Protein AF-0000000074152229 (afdb_homodimer)

Solvent-accessible surface area (backbone atoms only — not comparable to full-atom values): 33343 Å² total; per-residue (Å²): 125,74,42,75,30,74,78,67,39,40,26,24,39,38,60,54,40,31,37,40,83,86,41,88,74,40,34,95,70,66,41,43,77,22,54,66,57,39,18,51,53,49,41,52,41,48,74,44,60,43,55,29,38,29,40,34,29,77,48,17,46,35,88,79,51,52,73,70,53,50,36,49,54,43,32,36,33,46,53,40,26,42,74,72,66,42,69,87,56,47,30,30,31,36,44,80,50,81,47,58,70,60,40,35,50,54,38,44,46,31,46,76,26,63,30,65,30,29,32,41,38,58,63,18,89,56,24,93,73,62,43,71,69,53,52,52,51,50,52,50,55,34,34,74,66,33,85,37,34,27,23,45,29,46,44,36,91,79,16,72,57,39,82,78,56,47,69,54,50,56,60,48,51,68,40,57,33,31,16,32,32,36,38,49,66,62,56,54,36,55,49,22,47,49,39,29,30,85,88,47,60,63,82,42,28,29,34,25,34,36,41,57,37,40,42,59,31,42,37,68,29,51,30,38,38,25,41,11,57,61,38,64,67,38,35,44,47,50,42,50,33,49,65,45,41,72,43,63,60,48,51,71,68,48,50,52,46,34,27,45,44,44,21,44,43,25,51,45,39,49,50,39,72,74,45,39,51,42,31,43,41,24,46,23,13,74,76,71,67,50,65,41,47,47,46,57,53,71,88,50,67,78,30,50,83,68,46,68,66,47,57,59,71,44,45,82,42,46,50,63,49,50,53,51,27,43,72,74,72,48,129,128,73,42,74,29,75,79,68,40,39,26,24,40,39,60,54,40,31,37,40,81,86,40,88,74,40,34,95,71,66,42,43,76,24,54,68,58,38,18,50,52,48,40,51,41,48,73,44,60,41,55,29,39,28,43,33,29,78,47,16,46,36,88,79,51,54,73,72,52,51,35,48,55,43,33,36,34,45,50,40,27,42,74,72,67,41,68,86,57,48,29,32,31,36,44,80,50,80,46,58,69,61,40,35,52,54,37,44,46,32,45,76,26,63,31,64,30,28,33,41,38,59,62,18,91,58,24,95,72,61,45,70,70,52,52,52,52,50,52,50,55,34,36,75,66,32,86,37,34,27,24,44,28,46,42,34,92,80,16,70,57,38,82,79,56,49,70,54,50,56,61,48,51,71,40,59,34,31,16,30,32,36,40,48,67,62,55,55,35,55,48,22,47,48,39,28,31,86,87,46,62,63,82,41,28,30,36,24,34,34,40,57,37,39,43,60,32,43,39,66,28,51,30,38,36,26,41,10,55,61,38,64,64,38,36,46,47,50,42,52,34,49,63,46,42,72,43,63,61,46,52,73,68,48,50,52,46,34,27,44,44,44,23,44,43,26,52,46,39,51,49,40,72,73,45,39,50,42,30,42,41,24,47,22,13,74,75,70,68,50,65,42,47,47,46,60,53,70,90,52,66,78,32,48,83,67,46,70,66,46,57,58,72,43,46,81,43,44,50,63,48,49,54,52,27,43,72,73,71,48,127

Structure (mmCIF, N/CA/C/O backbone):
data_AF-0000000074152229-model_v1
#
loop_
_entity.id
_entity.type
_entity.pdbx_description
1 polymer 'Dihydrodipicolinate synthase'
#
loop_
_atom_site.group_PDB
_atom_site.id
_atom_site.type_symbol
_atom_site.label_atom_id
_atom_site.label_alt_id
_atom_site.label_comp_id
_atom_site.label_asym_id
_atom_site.label_entity_id
_atom_site.label_seq_id
_atom_site.pdbx_PDB_ins_code
_atom_site.Cartn_x
_atom_site.Cartn_y
_atom_site.Cartn_z
_atom_site.occupancy
_atom_site.B_iso_or_equiv
_atom_site.auth_seq_id
_atom_site.auth_comp_id
_atom_site.auth_asym_id
_atom_site.auth_atom_id
_atom_site.pdbx_PDB_model_num
ATOM 1 N N . MET A 1 1 ? -20.125 27.906 -10.281 1 50.69 1 MET A N 1
ATOM 2 C CA . MET A 1 1 ? -18.938 27.297 -10.867 1 50.69 1 MET A CA 1
ATOM 3 C C . MET A 1 1 ? -18.391 26.203 -9.953 1 50.69 1 MET A C 1
ATOM 5 O O . MET A 1 1 ? -18.469 26.312 -8.727 1 50.69 1 MET A O 1
ATOM 9 N N . PRO A 1 2 ? -18.078 25.031 -10.461 1 70.62 2 PRO A N 1
ATOM 10 C CA . PRO A 1 2 ? -17.562 24 -9.555 1 70.62 2 PRO A CA 1
ATOM 11 C C . PRO A 1 2 ? -16.344 24.469 -8.758 1 70.62 2 PRO A C 1
ATOM 13 O O . PRO A 1 2 ? -15.547 25.266 -9.25 1 70.62 2 PRO A O 1
ATOM 16 N N . SER A 1 3 ? -16.469 24.125 -7.484 1 88 3 SER A N 1
ATOM 17 C CA . SER A 1 3 ? -15.359 24.453 -6.605 1 88 3 SER A CA 1
ATOM 18 C C . SER A 1 3 ? -14.062 23.828 -7.105 1 88 3 SER A C 1
ATOM 20 O O . SER A 1 3 ? -14.086 22.766 -7.746 1 88 3 SER A O 1
ATOM 22 N N . ALA A 1 4 ? -13.055 24.484 -6.984 1 94.81 4 ALA A N 1
ATOM 23 C CA . ALA A 1 4 ? -11.758 24.016 -7.449 1 94.81 4 ALA A CA 1
ATOM 24 C C . ALA A 1 4 ? -11.125 23.062 -6.438 1 94.81 4 ALA A C 1
ATOM 26 O O . ALA A 1 4 ? -11.219 23.297 -5.227 1 94.81 4 ALA A O 1
ATOM 27 N N . ALA A 1 5 ? -10.562 22 -6.871 1 98.38 5 ALA A N 1
ATOM 28 C CA . ALA A 1 5 ? -9.742 21.125 -6.043 1 98.38 5 ALA A CA 1
ATOM 29 C C . ALA A 1 5 ? -8.438 21.812 -5.641 1 98.38 5 ALA A C 1
ATOM 31 O O . ALA A 1 5 ? -7.984 22.734 -6.316 1 98.38 5 ALA A O 1
ATOM 32 N N . PRO A 1 6 ? -7.883 21.469 -4.473 1 98.44 6 PRO A N 1
ATOM 33 C CA . PRO A 1 6 ? -6.543 21.984 -4.172 1 98.44 6 PRO A CA 1
ATOM 34 C C . PRO A 1 6 ? -5.512 21.609 -5.234 1 98.44 6 PRO A C 1
ATOM 36 O O . PRO A 1 6 ? -5.562 20.5 -5.781 1 98.44 6 PRO A O 1
ATOM 39 N N . PRO A 1 7 ? -4.617 22.5 -5.547 1 98.38 7 PRO A N 1
ATOM 40 C CA . PRO A 1 7 ? -3.578 22.156 -6.52 1 98.38 7 PRO A CA 1
ATOM 41 C C . PRO A 1 7 ? -2.727 20.969 -6.078 1 98.38 7 PRO A C 1
ATOM 43 O O . PRO A 1 7 ? -2.484 20.797 -4.883 1 98.38 7 PRO A O 1
ATOM 46 N N . PRO A 1 8 ? -2.287 20.188 -7.078 1 98.69 8 PRO A N 1
ATOM 47 C CA . PRO A 1 8 ? -1.421 19.047 -6.754 1 98.69 8 PRO A CA 1
ATOM 48 C C . PRO A 1 8 ? -0.098 19.469 -6.121 1 98.69 8 PRO A C 1
ATOM 50 O O . PRO A 1 8 ? 0.399 20.562 -6.402 1 98.69 8 PRO A O 1
ATOM 53 N N . GLY A 1 9 ? 0.458 18.688 -5.273 1 98.81 9 GLY A N 1
ATOM 54 C CA . GLY A 1 9 ? 1.718 18.969 -4.605 1 98.81 9 GLY A CA 1
ATOM 55 C C . GLY A 1 9 ? 1.81 18.344 -3.225 1 98.81 9 GLY A C 1
ATOM 56 O O . GLY A 1 9 ? 1.071 17.406 -2.91 1 98.81 9 GLY A O 1
ATOM 57 N N . ILE A 1 10 ? 2.789 18.781 -2.465 1 98.94 10 ILE A N 1
ATOM 58 C CA . ILE A 1 10 ? 2.996 18.297 -1.1 1 98.94 10 ILE A CA 1
ATOM 59 C C . ILE A 1 10 ? 2.367 19.281 -0.114 1 98.94 10 ILE A C 1
ATOM 61 O O . ILE A 1 10 ? 2.648 20.484 -0.158 1 98.94 10 ILE A O 1
ATOM 65 N N . TYR A 1 11 ? 1.493 18.797 0.689 1 98.94 11 TYR A N 1
ATOM 66 C CA . TYR A 1 11 ? 0.895 19.531 1.803 1 98.94 11 TYR A CA 1
ATOM 67 C C . TYR A 1 11 ? 1.389 18.984 3.139 1 98.94 11 TYR A C 1
ATOM 69 O O . TYR A 1 11 ? 1.744 17.812 3.244 1 98.94 11 TYR A O 1
ATOM 77 N N . VAL A 1 12 ? 1.417 19.844 4.102 1 98.94 12 VAL A N 1
ATOM 78 C CA . VAL A 1 12 ? 1.854 19.422 5.426 1 98.94 12 VAL A CA 1
ATOM 79 C C . VAL A 1 12 ? 0.704 19.562 6.422 1 98.94 12 VAL A C 1
ATOM 81 O O . VAL A 1 12 ? 0.111 20.625 6.547 1 98.94 12 VAL A O 1
ATOM 84 N N . PRO A 1 13 ? 0.276 18.438 7.039 1 98.75 13 PRO A N 1
ATOM 85 C CA . PRO A 1 13 ? -0.521 18.609 8.258 1 98.75 13 PRO A CA 1
ATOM 86 C C . PRO A 1 13 ? 0.287 19.203 9.406 1 98.75 13 PRO A C 1
ATOM 88 O O . PRO A 1 13 ? 1.129 18.516 9.992 1 98.75 13 PRO A O 1
ATOM 91 N N . VAL A 1 14 ? 0.018 20.375 9.734 1 98.5 14 VAL A N 1
ATOM 92 C CA . VAL A 1 14 ? 0.854 21.141 10.648 1 98.5 14 VAL A CA 1
ATOM 93 C C . VAL A 1 14 ? 0.444 20.859 12.086 1 98.5 14 VAL A C 1
ATOM 95 O O . VAL A 1 14 ? -0.746 20.859 12.414 1 98.5 14 VAL A O 1
ATOM 98 N N . PRO A 1 15 ? 1.435 20.594 12.953 1 98.25 15 PRO A N 1
ATOM 99 C CA . PRO A 1 15 ? 1.07 20.484 14.367 1 98.25 15 PRO A CA 1
ATOM 100 C C . PRO A 1 15 ? 0.577 21.797 14.953 1 98.25 15 PRO A C 1
ATOM 102 O O . PRO A 1 15 ? 0.896 22.875 14.43 1 98.25 15 PRO A O 1
ATOM 105 N N . THR A 1 16 ? -0.239 21.672 15.93 1 98.5 16 THR A N 1
ATOM 106 C CA . THR A 1 16 ? -0.525 22.844 16.75 1 98.5 16 THR A CA 1
ATOM 107 C C . THR A 1 16 ? 0.558 23.047 17.812 1 98.5 16 THR A C 1
ATOM 109 O O . THR A 1 16 ? 0.879 22.109 18.547 1 98.5 16 THR A O 1
ATOM 112 N N . PHE A 1 17 ? 1.109 24.25 17.812 1 98.44 17 PHE A N 1
ATOM 113 C CA . PHE A 1 17 ? 2.143 24.547 18.797 1 98.44 17 PHE A CA 1
ATOM 114 C C . PHE A 1 17 ? 1.536 25.203 20.031 1 98.44 17 PHE A C 1
ATOM 116 O O . PHE A 1 17 ? 0.663 26.062 19.938 1 98.44 17 PHE A O 1
ATOM 123 N N . PHE A 1 18 ? 1.976 24.75 21.156 1 98.31 18 PHE A N 1
ATOM 124 C CA . PHE A 1 18 ? 1.509 25.266 22.438 1 98.31 18 PHE A CA 1
ATOM 125 C C . PHE A 1 18 ? 2.639 25.969 23.172 1 98.31 18 PHE A C 1
ATOM 127 O O . PHE A 1 18 ? 3.811 25.812 22.828 1 98.31 18 PHE A O 1
ATOM 134 N N . ALA A 1 19 ? 2.213 26.703 24.141 1 97.56 19 ALA A N 1
ATOM 135 C CA . ALA A 1 19 ? 3.176 27.453 24.938 1 97.56 19 ALA A CA 1
ATOM 136 C C . ALA A 1 19 ? 4.285 26.547 25.469 1 97.56 19 ALA A C 1
ATOM 138 O O . ALA A 1 19 ? 4.02 25.438 25.922 1 97.56 19 ALA A O 1
ATOM 139 N N . ARG A 1 20 ? 5.473 27.094 25.344 1 96.69 20 ARG A N 1
ATOM 140 C CA . ARG A 1 20 ? 6.625 26.359 25.859 1 96.69 20 ARG A CA 1
ATOM 141 C C . ARG A 1 20 ? 6.59 26.281 27.391 1 96.69 20 ARG A C 1
ATOM 143 O O . ARG A 1 20 ? 5.996 27.141 28.047 1 96.69 20 ARG A O 1
ATOM 150 N N . LYS A 1 21 ? 7.203 25.344 27.844 1 95.12 21 LYS A N 1
ATOM 151 C CA . LYS A 1 21 ? 7.258 25.156 29.281 1 95.12 21 LYS A CA 1
ATOM 152 C C . LYS A 1 21 ? 7.91 26.344 29.969 1 95.12 21 LYS A C 1
ATOM 154 O O . LYS A 1 21 ? 7.57 26.688 31.109 1 95.12 21 LYS A O 1
ATOM 159 N N . SER A 1 22 ? 8.773 26.938 29.312 1 94.44 22 SER A N 1
ATOM 160 C CA . SER A 1 22 ? 9.508 28.062 29.859 1 94.44 22 SER A CA 1
ATOM 161 C C . SER A 1 22 ? 8.672 29.344 29.828 1 94.44 22 SER A C 1
ATOM 163 O O . SER A 1 22 ? 9.031 30.344 30.438 1 94.44 22 SER A O 1
ATOM 165 N N . ALA A 1 23 ? 7.602 29.328 29.094 1 95.19 23 ALA A N 1
ATOM 166 C CA . ALA A 1 23 ? 6.762 30.516 28.953 1 95.19 23 ALA A CA 1
ATOM 167 C C . ALA A 1 23 ? 6.02 30.812 30.25 1 95.19 23 ALA A C 1
ATOM 169 O O . ALA A 1 23 ? 5.578 29.891 30.953 1 95.19 23 ALA A O 1
ATOM 170 N N . ALA A 1 24 ? 5.785 32.031 30.531 1 95.56 24 ALA A N 1
ATOM 171 C CA . ALA A 1 24 ? 5.062 32.469 31.734 1 95.56 24 ALA A CA 1
ATOM 172 C C . ALA A 1 24 ? 3.619 31.969 31.703 1 95.56 24 ALA A C 1
ATOM 174 O O . ALA A 1 24 ? 3.041 31.656 32.75 1 95.56 24 ALA A O 1
ATOM 175 N N . SER A 1 25 ? 3.102 31.859 30.578 1 93.94 25 SER A N 1
ATOM 176 C CA . SER A 1 25 ? 1.698 31.5 30.422 1 93.94 25 SER A CA 1
ATOM 177 C C . SER A 1 25 ? 1.518 29.984 30.391 1 93.94 25 SER A C 1
ATOM 179 O O . SER A 1 25 ? 0.396 29.484 30.266 1 93.94 25 SER A O 1
ATOM 181 N N . TYR A 1 26 ? 2.598 29.266 30.578 1 95.31 26 TYR A N 1
ATOM 182 C CA . TYR A 1 26 ? 2.527 27.812 30.453 1 95.31 26 TYR A CA 1
ATOM 183 C C . TYR A 1 26 ? 1.586 27.219 31.484 1 95.31 26 TYR A C 1
ATOM 185 O O . TYR A 1 26 ? 1.631 27.594 32.656 1 95.31 26 TYR A O 1
ATOM 193 N N . ASP A 1 27 ? 0.721 26.328 31.094 1 94.25 27 ASP A N 1
ATOM 194 C CA . ASP A 1 27 ? -0.191 25.516 31.891 1 94.25 27 ASP A CA 1
ATOM 195 C C . ASP A 1 27 ? -0.048 24.031 31.547 1 94.25 27 ASP A C 1
ATOM 197 O O . ASP A 1 27 ? -0.385 23.609 30.438 1 94.25 27 ASP A O 1
ATOM 201 N N . PRO A 1 28 ? 0.357 23.25 32.531 1 90.44 28 PRO A N 1
ATOM 202 C CA . PRO A 1 28 ? 0.623 21.844 32.219 1 90.44 28 PRO A CA 1
ATOM 203 C C . PRO A 1 28 ? -0.643 21.078 31.844 1 90.44 28 PRO A C 1
ATOM 205 O O . PRO A 1 28 ? -0.562 19.984 31.266 1 90.44 28 PRO A O 1
ATOM 208 N N . ILE A 1 29 ? -1.789 21.547 32.219 1 90.62 29 ILE A N 1
ATOM 209 C CA . ILE A 1 29 ? -3.055 20.891 31.922 1 90.62 29 ILE A CA 1
ATOM 210 C C . ILE A 1 29 ? -3.533 21.281 30.516 1 90.62 29 ILE A C 1
ATOM 212 O O . ILE A 1 29 ? -3.842 20.422 29.703 1 90.62 29 ILE A O 1
ATOM 216 N N . THR A 1 30 ? -3.576 22.562 30.25 1 94.56 30 THR A N 1
ATOM 217 C CA . THR A 1 30 ? -3.992 23.094 28.953 1 94.56 30 THR A CA 1
ATOM 218 C C . THR A 1 30 ? -3.113 24.266 28.531 1 94.56 30 THR A C 1
ATOM 220 O O . THR A 1 30 ? -3.506 25.422 28.688 1 94.56 30 THR A O 1
ATOM 223 N N . PRO A 1 31 ? -1.911 23.922 28.047 1 96.69 31 PRO A N 1
ATOM 224 C CA . PRO A 1 31 ? -1.063 25.031 27.594 1 96.69 31 PRO A CA 1
ATOM 225 C C . PRO A 1 31 ? -1.71 25.844 26.484 1 96.69 31 PRO A C 1
ATOM 227 O O . PRO A 1 31 ? -2.35 25.297 25.594 1 96.69 31 PRO A O 1
ATOM 230 N N . PRO A 1 32 ? -1.62 27.219 26.641 1 97.44 32 PRO A N 1
ATOM 231 C CA . PRO A 1 32 ? -2.215 28.031 25.578 1 97.44 32 PRO A CA 1
ATOM 232 C C . PRO A 1 32 ? -1.498 27.875 24.25 1 97.44 32 PRO A C 1
ATOM 234 O O . PRO A 1 32 ? -0.414 27.297 24.188 1 97.44 32 PRO A O 1
ATOM 237 N N . LEU A 1 33 ? -2.117 28.406 23.188 1 98.12 33 LEU A N 1
ATOM 238 C CA . LEU A 1 33 ? -1.554 28.359 21.844 1 98.12 33 LEU A CA 1
ATOM 239 C C . LEU A 1 33 ? -0.265 29.172 21.766 1 98.12 33 LEU A C 1
ATOM 241 O O . LEU A 1 33 ? -0.161 30.234 22.375 1 98.12 33 LEU A O 1
ATOM 245 N N . ASP A 1 34 ? 0.678 28.656 21.094 1 98.31 34 ASP A N 1
ATOM 246 C CA . ASP A 1 34 ? 1.857 29.406 20.688 1 98.31 34 ASP A CA 1
ATOM 247 C C . ASP A 1 34 ? 1.739 29.859 19.234 1 98.31 34 ASP A C 1
ATOM 249 O O . ASP A 1 34 ? 2.344 29.266 18.344 1 98.31 34 ASP A O 1
ATOM 253 N N . LEU A 1 35 ? 1.053 30.969 19.016 1 98.38 35 LEU A N 1
ATOM 254 C CA . LEU A 1 35 ? 0.706 31.438 17.672 1 98.38 35 LEU A CA 1
ATOM 255 C C . LEU A 1 35 ? 1.939 31.953 16.938 1 98.38 35 LEU A C 1
ATOM 257 O O . LEU A 1 35 ? 2.004 31.906 15.711 1 98.38 35 LEU A O 1
ATOM 261 N N . GLU A 1 36 ? 2.871 32.406 17.688 1 98 36 GLU A N 1
ATOM 262 C CA . GLU A 1 36 ? 4.113 32.875 17.062 1 98 36 GLU A CA 1
ATOM 263 C C . GLU A 1 36 ? 4.859 31.719 16.406 1 98 36 GLU A C 1
ATOM 265 O O . GLU A 1 36 ? 5.273 31.828 15.25 1 98 36 GLU A O 1
ATOM 270 N N . THR A 1 37 ? 5.02 30.625 17.125 1 98.38 37 THR A N 1
ATOM 271 C CA . THR A 1 37 ? 5.676 29.438 16.562 1 98.38 37 THR A CA 1
ATOM 272 C C . THR A 1 37 ? 4.852 28.859 15.414 1 98.38 37 THR A C 1
ATOM 274 O O . THR A 1 37 ? 5.406 28.406 14.414 1 98.38 37 THR A O 1
ATOM 277 N N . GLN A 1 38 ? 3.559 28.859 15.602 1 98.5 38 GLN A N 1
ATOM 278 C CA . GLN A 1 38 ? 2.662 28.406 14.539 1 98.5 38 GLN A CA 1
ATOM 279 C C . GLN A 1 38 ? 2.928 29.156 13.234 1 98.5 38 GLN A C 1
ATOM 281 O O . GLN A 1 38 ? 3.053 28.547 12.18 1 98.5 38 GLN A O 1
ATOM 286 N N . ALA A 1 39 ? 2.977 30.469 13.367 1 98.38 39 ALA A N 1
ATOM 287 C CA . ALA A 1 39 ? 3.209 31.359 12.227 1 98.38 39 ALA A CA 1
ATOM 288 C C . ALA A 1 39 ? 4.578 31.109 11.609 1 98.38 39 ALA A C 1
ATOM 290 O O . ALA A 1 39 ? 4.703 30.984 10.383 1 98.38 39 ALA A O 1
ATOM 291 N N . ALA A 1 40 ? 5.562 30.984 12.414 1 98.69 40 ALA A N 1
ATOM 292 C CA . ALA A 1 40 ? 6.934 30.828 11.938 1 98.69 40 ALA A CA 1
ATOM 293 C C . ALA A 1 40 ? 7.105 29.516 11.188 1 98.69 40 ALA A C 1
ATOM 295 O O . ALA A 1 40 ? 7.758 29.469 10.141 1 98.69 40 ALA A O 1
ATOM 296 N N . HIS A 1 41 ? 6.586 28.438 11.727 1 98.81 41 HIS A N 1
ATOM 297 C CA . HIS A 1 41 ? 6.68 27.141 11.07 1 98.81 41 HIS A CA 1
ATOM 298 C C . HIS A 1 41 ? 5.938 27.141 9.734 1 98.81 41 HIS A C 1
ATOM 300 O O . HIS A 1 41 ? 6.395 26.547 8.766 1 98.81 41 HIS A O 1
ATOM 306 N N . SER A 1 42 ? 4.777 27.766 9.688 1 98.81 42 SER A N 1
ATOM 307 C CA . SER A 1 42 ? 4.02 27.875 8.445 1 98.81 42 SER A CA 1
ATOM 308 C C . SER A 1 42 ? 4.836 28.547 7.352 1 98.81 42 SER A C 1
ATOM 310 O O . SER A 1 42 ? 4.883 28.078 6.215 1 98.81 42 SER A O 1
ATOM 312 N N . VAL A 1 43 ? 5.48 29.641 7.672 1 98.81 43 VAL A N 1
ATOM 313 C CA . VAL A 1 43 ? 6.281 30.391 6.715 1 98.81 43 VAL A CA 1
ATOM 314 C C . VAL A 1 43 ? 7.5 29.578 6.301 1 98.81 43 VAL A C 1
ATOM 316 O O . VAL A 1 43 ? 7.867 29.547 5.125 1 98.81 43 VAL A O 1
ATOM 319 N N . TYR A 1 44 ? 8.102 28.922 7.297 1 98.62 44 TYR A N 1
ATOM 320 C CA . TYR A 1 44 ? 9.227 28.031 7.027 1 98.62 44 TYR A CA 1
ATOM 321 C C . TYR A 1 44 ? 8.875 27 5.961 1 98.62 44 TYR A C 1
ATOM 323 O O . TYR A 1 44 ? 9.633 26.797 5.008 1 98.62 44 TYR A O 1
ATOM 331 N N . LEU A 1 45 ? 7.707 26.375 6.078 1 98.81 45 LEU A N 1
ATOM 332 C CA . LEU A 1 45 ? 7.258 25.344 5.152 1 98.81 45 LEU A CA 1
ATOM 333 C C . LEU A 1 45 ? 6.996 25.922 3.77 1 98.81 45 LEU A C 1
ATOM 335 O O . LEU A 1 45 ? 7.371 25.328 2.758 1 98.81 45 LEU A O 1
ATOM 339 N N . ALA A 1 46 ? 6.363 27.078 3.744 1 98.81 46 ALA A N 1
ATOM 340 C CA . ALA A 1 46 ? 6.113 27.734 2.465 1 98.81 46 ALA A CA 1
ATOM 341 C C . ALA A 1 46 ? 7.422 28.047 1.744 1 98.81 46 ALA A C 1
ATOM 343 O O . ALA A 1 46 ? 7.551 27.797 0.542 1 98.81 46 ALA A O 1
ATOM 344 N N . GLN A 1 47 ? 8.359 28.5 2.467 1 98.44 47 GLN A N 1
ATOM 345 C CA . GLN A 1 47 ? 9.656 28.859 1.9 1 98.44 47 GLN A CA 1
ATOM 346 C C . GLN A 1 47 ? 10.406 27.641 1.409 1 98.44 47 GLN A C 1
ATOM 348 O O . GLN A 1 47 ? 11.234 27.719 0.501 1 98.44 47 GLN A O 1
ATOM 353 N N . ALA A 1 48 ? 10.094 26.516 1.955 1 98.44 48 ALA A N 1
ATOM 354 C CA . ALA A 1 48 ? 10.781 25.266 1.606 1 98.44 48 ALA A CA 1
ATOM 355 C C . ALA A 1 48 ? 10.125 24.594 0.399 1 98.44 48 ALA A C 1
ATOM 357 O O . ALA A 1 48 ? 10.562 23.531 -0.042 1 98.44 48 ALA A O 1
ATOM 358 N N . GLY A 1 49 ? 9.039 25.156 -0.144 1 98.38 49 GLY A N 1
ATOM 359 C CA . GLY A 1 49 ? 8.453 24.656 -1.379 1 98.38 49 GLY A CA 1
ATOM 360 C C . GLY A 1 49 ? 7.184 23.859 -1.158 1 98.38 49 GLY A C 1
ATOM 361 O O . GLY A 1 49 ? 6.574 23.375 -2.113 1 98.38 49 GLY A O 1
ATOM 362 N N . ILE A 1 50 ? 6.727 23.719 0.106 1 98.81 50 ILE A N 1
ATOM 363 C CA . ILE A 1 50 ? 5.457 23.062 0.404 1 98.81 50 ILE A CA 1
ATOM 364 C C . ILE A 1 50 ? 4.316 23.797 -0.297 1 98.81 50 ILE A C 1
ATOM 366 O O . ILE A 1 50 ? 4.273 25.031 -0.294 1 98.81 50 ILE A O 1
ATOM 370 N N . LYS A 1 51 ? 3.418 23.031 -0.93 1 98.88 51 LYS A N 1
ATOM 371 C CA . LYS A 1 51 ? 2.361 23.609 -1.763 1 98.88 51 LYS A CA 1
ATOM 372 C C . LYS A 1 51 ? 1.271 24.25 -0.908 1 98.88 51 LYS A C 1
ATOM 374 O O . LYS A 1 51 ? 0.689 25.266 -1.293 1 98.88 51 LYS A O 1
ATOM 379 N N . GLY A 1 52 ? 1.009 23.641 0.219 1 98.88 52 GLY A N 1
ATOM 380 C CA . GLY A 1 52 ? -0.035 24.141 1.108 1 98.88 52 GLY A CA 1
ATOM 381 C C . GLY A 1 52 ? 0.014 23.5 2.486 1 98.88 52 GLY A C 1
ATOM 382 O O . GLY A 1 52 ? 0.854 22.641 2.752 1 98.88 52 GLY A O 1
ATOM 383 N N . LEU A 1 53 ? -0.844 23.969 3.35 1 98.94 53 LEU A N 1
ATOM 384 C CA . LEU A 1 53 ? -0.908 23.484 4.723 1 98.94 53 LEU A CA 1
ATOM 385 C C . LEU A 1 53 ? -2.279 22.891 5.027 1 98.94 53 LEU A C 1
ATOM 387 O O . LEU A 1 53 ? -3.297 23.391 4.539 1 98.94 53 LEU A O 1
ATOM 391 N N . VAL A 1 54 ? -2.271 21.812 5.738 1 98.88 54 VAL A N 1
ATOM 392 C CA . VAL A 1 54 ? -3.467 21.312 6.41 1 98.88 54 VAL A CA 1
ATOM 393 C C . VAL A 1 54 ? -3.398 21.625 7.898 1 98.88 54 VAL A C 1
ATOM 395 O O . VAL A 1 54 ? -2.613 21.031 8.633 1 98.88 54 VAL A O 1
ATOM 398 N N . ILE A 1 55 ? -4.211 22.531 8.289 1 98.75 55 ILE A N 1
ATOM 399 C CA . ILE A 1 55 ? -4.242 22.984 9.672 1 98.75 55 ILE A CA 1
ATOM 400 C C . ILE A 1 55 ? -5.473 22.406 10.375 1 98.75 55 ILE A C 1
ATOM 402 O O . ILE A 1 55 ? -6.57 22.422 9.82 1 98.75 55 ILE A O 1
ATOM 406 N N . LEU A 1 56 ? -5.246 21.906 11.594 1 98.06 56 LEU A N 1
ATOM 407 C CA . LEU A 1 56 ? -6.309 21.328 12.406 1 98.06 56 LEU A CA 1
ATOM 408 C C . LEU A 1 56 ? -6.684 19.938 11.906 1 98.06 56 LEU A C 1
ATOM 410 O O . LEU A 1 56 ? -7.863 19.578 11.883 1 98.06 56 LEU A O 1
ATOM 414 N N . GLY A 1 57 ? -5.688 19.219 11.375 1 95.75 57 GLY A N 1
ATOM 415 C CA . GLY A 1 57 ? -5.816 17.781 11.188 1 95.75 57 GLY A CA 1
ATOM 416 C C . GLY A 1 57 ? -5.488 16.984 12.438 1 95.75 57 GLY A C 1
ATOM 417 O O . GLY A 1 57 ? -5.383 17.547 13.531 1 95.75 57 GLY A O 1
ATOM 418 N N . SER A 1 58 ? -5.312 15.656 12.266 1 94.38 58 SER A N 1
ATOM 419 C CA . SER A 1 58 ? -4.918 14.805 13.383 1 94.38 58 SER A CA 1
ATOM 420 C C . SER A 1 58 ? -3.57 15.227 13.953 1 94.38 58 SER A C 1
ATOM 422 O O . SER A 1 58 ? -3.402 15.312 15.172 1 94.38 58 SER A O 1
ATOM 424 N N . THR A 1 59 ? -2.605 15.516 13.133 1 96 59 THR A N 1
ATOM 425 C CA . THR A 1 59 ? -1.288 15.977 13.555 1 96 59 THR A CA 1
ATOM 426 C C . THR A 1 59 ? -1.4 17.297 14.328 1 96 59 THR A C 1
ATOM 428 O O . THR A 1 59 ? -0.567 17.578 15.188 1 96 59 THR A O 1
ATOM 431 N N . GLY A 1 60 ? -2.4 18.078 14.008 1 97.31 60 GLY A N 1
ATOM 432 C CA . GLY A 1 60 ? -2.633 19.359 14.656 1 97.31 60 GLY A CA 1
ATOM 433 C C . GLY A 1 60 ? -3.398 19.25 15.961 1 97.31 60 GLY A C 1
ATOM 434 O O . GLY A 1 60 ? -3.75 20.25 16.578 1 97.31 60 GLY A O 1
ATOM 435 N N . GLU A 1 61 ? -3.738 18.031 16.359 1 96.62 61 GLU A N 1
ATOM 436 C CA . GLU A 1 61 ? -4.477 17.797 17.609 1 96.62 61 GLU A CA 1
ATOM 437 C C . GLU A 1 61 ? -5.805 18.547 17.609 1 96.62 61 GLU A C 1
ATOM 439 O O . GLU A 1 61 ? -6.203 19.109 18.625 1 96.62 61 GLU A O 1
ATOM 444 N N . ALA A 1 62 ? -6.473 18.562 16.516 1 94.12 62 ALA A N 1
ATOM 445 C CA . ALA A 1 62 ? -7.711 19.328 16.328 1 94.12 62 ALA A CA 1
ATOM 446 C C . ALA A 1 62 ? -8.727 18.984 17.406 1 94.12 62 ALA A C 1
ATOM 448 O O . ALA A 1 62 ? -9.461 19.859 17.875 1 94.12 62 ALA A O 1
ATOM 449 N N . VAL A 1 63 ? -8.773 17.812 17.875 1 93.44 63 VAL A N 1
ATOM 450 C CA . VAL A 1 63 ? -9.781 17.312 18.797 1 93.44 63 VAL A CA 1
ATOM 451 C C . VAL A 1 63 ? -9.578 17.938 20.172 1 93.44 63 VAL A C 1
ATOM 453 O O . VAL A 1 63 ? -10.484 17.906 21.016 1 93.44 63 VAL A O 1
ATOM 456 N N . HIS A 1 64 ? -8.414 18.531 20.375 1 94.75 64 HIS A N 1
ATOM 457 C CA . HIS A 1 64 ? -8.109 19.125 21.688 1 94.75 64 HIS A CA 1
ATOM 458 C C . HIS A 1 64 ? -8.359 20.625 21.688 1 94.75 64 HIS A C 1
ATOM 460 O O . HIS A 1 64 ? -8.141 21.297 22.703 1 94.75 64 HIS A O 1
ATOM 466 N N . LEU A 1 65 ? -8.836 21.172 20.547 1 96.56 65 LEU A N 1
ATOM 467 C CA . LEU A 1 65 ? -8.969 22.609 20.422 1 96.56 65 LEU A CA 1
ATOM 468 C C . LEU A 1 65 ? -10.438 23.031 20.438 1 96.56 65 LEU A C 1
ATOM 470 O O . LEU A 1 65 ? -11.289 22.344 19.859 1 96.56 65 LEU A O 1
ATOM 474 N N . ARG A 1 66 ? -10.711 24.156 21.125 1 94.31 66 ARG A N 1
ATOM 475 C CA . ARG A 1 66 ? -12.031 24.781 21.078 1 94.31 66 ARG A CA 1
ATOM 476 C C . ARG A 1 66 ? -12.211 25.578 19.797 1 94.31 66 ARG A C 1
ATOM 478 O O . ARG A 1 66 ? -11.227 25.953 19.141 1 94.31 66 ARG A O 1
ATOM 485 N N . LEU A 1 67 ? -13.469 25.781 19.422 1 95.25 67 LEU A N 1
ATOM 486 C CA . LEU A 1 67 ? -13.781 26.469 18.172 1 95.25 67 LEU A CA 1
ATOM 487 C C . LEU A 1 67 ? -13.016 27.781 18.078 1 95.25 67 LEU A C 1
ATOM 489 O O . LEU A 1 67 ? -12.438 28.094 17.031 1 95.25 67 LEU A O 1
ATOM 493 N N . ALA A 1 68 ? -12.977 28.547 19.094 1 96.06 68 ALA A N 1
ATOM 494 C CA . ALA A 1 68 ? -12.281 29.828 19.094 1 96.06 68 ALA A CA 1
ATOM 495 C C . ALA A 1 68 ? -10.789 29.641 18.828 1 96.06 68 ALA A C 1
ATOM 497 O O . ALA A 1 68 ? -10.18 30.438 18.109 1 96.06 68 ALA A O 1
ATOM 498 N N . GLU A 1 69 ? -10.172 28.672 19.406 1 97.81 69 GLU A N 1
ATOM 499 C CA . GLU A 1 69 ? -8.75 28.375 19.219 1 97.81 69 GLU A CA 1
ATOM 500 C C . GLU A 1 69 ? -8.461 27.969 17.781 1 97.81 69 GLU A C 1
ATOM 502 O O . GLU A 1 69 ? -7.418 28.328 17.219 1 97.81 69 GLU A O 1
ATOM 507 N N . ARG A 1 70 ? -9.398 27.203 17.219 1 98.06 70 ARG A N 1
ATOM 508 C CA . ARG A 1 70 ? -9.25 26.781 15.828 1 98.06 70 ARG A CA 1
ATOM 509 C C . ARG A 1 70 ? -9.109 28 14.914 1 98.06 70 ARG A C 1
ATOM 511 O O . ARG A 1 70 ? -8.227 28.031 14.055 1 98.06 70 ARG A O 1
ATOM 518 N N . GLY A 1 71 ? -10 28.969 15.133 1 98.12 71 GLY A N 1
ATOM 519 C CA . GLY A 1 71 ? -9.93 30.188 14.359 1 98.12 71 GLY A CA 1
ATOM 520 C C . GLY A 1 71 ? -8.625 30.938 14.547 1 98.12 71 GLY A C 1
ATOM 521 O O . GLY A 1 71 ? -8.07 31.484 13.594 1 98.12 71 GLY A O 1
ATOM 522 N N . GLN A 1 72 ? -8.109 30.953 15.742 1 98.38 72 GLN A N 1
ATOM 523 C CA . GLN A 1 72 ? -6.867 31.656 16.062 1 98.38 72 GLN A CA 1
ATOM 524 C C . GLN A 1 72 ? -5.684 31.031 15.328 1 98.38 72 GLN A C 1
ATOM 526 O O . GLN A 1 72 ? -4.84 31.734 14.773 1 98.38 72 GLN A O 1
ATOM 531 N N . VAL A 1 73 ? -5.609 29.719 15.32 1 98.62 73 VAL A N 1
ATOM 532 C CA . VAL A 1 73 ? -4.508 29.016 14.68 1 98.62 73 VAL A CA 1
ATOM 533 C C . VAL A 1 73 ? -4.516 29.297 13.18 1 98.62 73 VAL A C 1
ATOM 535 O O . VAL A 1 73 ? -3.475 29.609 12.594 1 98.62 73 VAL A O 1
ATOM 538 N N . LEU A 1 74 ? -5.695 29.234 12.578 1 98.62 74 LEU A N 1
ATOM 539 C CA . LEU A 1 74 ? -5.844 29.469 11.141 1 98.62 74 LEU A CA 1
ATOM 540 C C . LEU A 1 74 ? -5.488 30.922 10.789 1 98.62 74 LEU A C 1
ATOM 542 O O . LEU A 1 74 ? -4.727 31.156 9.844 1 98.62 74 LEU A O 1
ATOM 546 N N . SER A 1 75 ? -5.988 31.812 11.57 1 98.38 75 SER A N 1
ATOM 547 C CA . SER A 1 75 ? -5.785 33.219 11.289 1 98.38 75 SER A CA 1
ATOM 548 C C . SER A 1 75 ? -4.316 33.625 11.445 1 98.38 75 SER A C 1
ATOM 550 O O . SER A 1 75 ? -3.799 34.438 10.68 1 98.38 75 SER A O 1
ATOM 552 N N . ALA A 1 76 ? -3.689 33.062 12.453 1 98.31 76 ALA A N 1
ATOM 553 C CA . ALA A 1 76 ? -2.271 33.344 12.672 1 98.31 76 ALA A CA 1
ATOM 554 C C . ALA A 1 76 ? -1.432 32.875 11.492 1 98.31 76 ALA A C 1
ATOM 556 O O . ALA A 1 76 ? -0.529 33.562 11.039 1 98.31 76 ALA A O 1
ATOM 557 N N . ALA A 1 77 ? -1.69 31.672 11.031 1 98.5 77 ALA A N 1
ATOM 558 C CA . ALA A 1 77 ? -0.972 31.141 9.875 1 98.5 77 ALA A CA 1
ATOM 559 C C . ALA A 1 77 ? -1.225 32 8.633 1 98.5 77 ALA A C 1
ATOM 561 O O . ALA A 1 77 ? -0.286 32.344 7.922 1 98.5 77 ALA A O 1
ATOM 562 N N . ARG A 1 78 ? -2.508 32.344 8.375 1 98.5 78 ARG A N 1
ATOM 563 C CA . ARG A 1 78 ? -2.893 33.156 7.223 1 98.5 78 ARG A CA 1
ATOM 564 C C . ARG A 1 78 ? -2.18 34.5 7.23 1 98.5 78 ARG A C 1
ATOM 566 O O . ARG A 1 78 ? -1.572 34.875 6.234 1 98.5 78 ARG A O 1
ATOM 573 N N . ALA A 1 79 ? -2.227 35.125 8.328 1 98.31 79 ALA A N 1
ATOM 574 C CA . ALA A 1 79 ? -1.628 36.438 8.453 1 98.31 79 ALA A CA 1
ATOM 575 C C . ALA A 1 79 ? -0.121 36.406 8.219 1 98.31 79 ALA A C 1
ATOM 577 O O . ALA A 1 79 ? 0.436 37.25 7.52 1 98.31 79 ALA A O 1
ATOM 578 N N . ALA A 1 80 ? 0.541 35.438 8.805 1 98.62 80 ALA A N 1
ATOM 579 C CA . ALA A 1 80 ? 1.989 35.281 8.68 1 98.62 80 ALA A CA 1
ATOM 580 C C . ALA A 1 80 ? 2.395 35 7.238 1 98.62 80 ALA A C 1
ATOM 582 O O . ALA A 1 80 ? 3.389 35.531 6.746 1 98.62 80 ALA A O 1
ATOM 583 N N . LEU A 1 81 ? 1.644 34.125 6.594 1 98.75 81 LEU A N 1
ATOM 584 C CA . LEU A 1 81 ? 1.918 33.781 5.203 1 98.75 81 LEU A CA 1
ATOM 585 C C . LEU A 1 81 ? 1.727 35 4.289 1 98.75 81 LEU A C 1
ATOM 587 O O . LEU A 1 81 ? 2.564 35.25 3.428 1 98.75 81 LEU A O 1
ATOM 591 N N . ASP A 1 82 ? 0.625 35.719 4.508 1 98.25 82 ASP A N 1
ATOM 592 C CA . ASP A 1 82 ? 0.386 36.938 3.723 1 98.25 82 ASP A CA 1
ATOM 593 C C . ASP A 1 82 ? 1.517 37.938 3.91 1 98.25 82 ASP A C 1
ATOM 595 O O . ASP A 1 82 ? 2.02 38.5 2.936 1 98.25 82 ASP A O 1
ATOM 599 N N . LYS A 1 83 ? 1.86 38.156 5.133 1 98.31 83 LYS A N 1
ATOM 600 C CA . LYS A 1 83 ? 2.928 39.094 5.453 1 98.31 83 LYS A CA 1
ATOM 601 C C . LYS A 1 83 ? 4.246 38.656 4.805 1 98.31 83 LYS A C 1
ATOM 603 O O . LYS A 1 83 ? 5.039 39.5 4.395 1 98.31 83 LYS A O 1
ATOM 608 N N . ALA A 1 84 ? 4.492 37.375 4.723 1 98.38 84 ALA A N 1
ATOM 609 C CA . ALA A 1 84 ? 5.734 36.844 4.176 1 98.38 84 ALA A CA 1
ATOM 610 C C . ALA A 1 84 ? 5.684 36.812 2.652 1 98.38 84 ALA A C 1
ATOM 612 O O . ALA A 1 84 ? 6.617 36.312 2.01 1 98.38 84 ALA A O 1
ATOM 613 N N . GLY A 1 85 ? 4.598 37.188 2.014 1 98.12 85 GLY A N 1
ATOM 614 C CA . GLY A 1 85 ? 4.504 37.312 0.567 1 98.12 85 GLY A CA 1
ATOM 615 C C . GLY A 1 85 ? 3.846 36.094 -0.074 1 98.12 85 GLY A C 1
ATOM 616 O O . GLY A 1 85 ? 3.863 35.938 -1.298 1 98.12 85 GLY A O 1
ATOM 617 N N . PHE A 1 86 ? 3.344 35.188 0.688 1 98 86 PHE A N 1
ATOM 618 C CA . PHE A 1 86 ? 2.631 34.031 0.171 1 98 86 PHE A CA 1
ATOM 619 C C . PHE A 1 86 ? 1.129 34.312 0.14 1 98 86 PHE A C 1
ATOM 621 O O . PHE A 1 86 ? 0.361 33.625 0.816 1 98 86 PHE A O 1
ATOM 628 N N . SER A 1 87 ? 0.771 35.219 -0.78 1 93.56 87 SER A N 1
ATOM 629 C CA . SER A 1 87 ? -0.638 35.562 -0.92 1 93.56 87 SER A CA 1
ATOM 630 C C . SER A 1 87 ? -1.44 34.406 -1.506 1 93.56 87 SER A C 1
ATOM 632 O O . SER A 1 87 ? -0.984 33.75 -2.432 1 93.56 87 SER A O 1
ATOM 634 N N . ASP A 1 88 ? -2.561 34.062 -1.012 1 93.38 88 ASP A N 1
ATOM 635 C CA . ASP A 1 88 ? -3.479 33 -1.472 1 93.38 88 ASP A CA 1
ATOM 636 C C . ASP A 1 88 ? -2.867 31.625 -1.297 1 93.38 88 ASP A C 1
ATOM 638 O O . ASP A 1 88 ? -3.166 30.703 -2.064 1 93.38 88 ASP A O 1
ATOM 642 N N . TYR A 1 89 ? -1.868 31.562 -0.389 1 98.19 89 TYR A N 1
ATOM 643 C CA . TYR A 1 89 ? -1.256 30.266 -0.078 1 98.19 89 TYR A CA 1
ATOM 644 C C . TYR A 1 89 ? -2.309 29.25 0.35 1 98.19 89 TYR A C 1
ATOM 646 O O . TYR A 1 89 ? -3.162 29.547 1.188 1 98.19 89 TYR A O 1
ATOM 654 N N . PRO A 1 90 ? -2.342 28.078 -0.234 1 98.75 90 PRO A N 1
ATOM 655 C CA . PRO A 1 90 ? -3.389 27.094 0.048 1 98.75 90 PRO A CA 1
ATOM 656 C C . PRO A 1 90 ? -3.408 26.656 1.512 1 98.75 90 PRO A C 1
ATOM 658 O O . PRO A 1 90 ? -2.379 26.25 2.051 1 98.75 90 PRO A O 1
ATOM 661 N N . ILE A 1 91 ? -4.539 26.797 2.104 1 98.88 91 ILE A N 1
ATOM 662 C CA . ILE A 1 91 ? -4.797 26.297 3.453 1 98.88 91 ILE A CA 1
ATOM 663 C C . ILE A 1 91 ? -6.07 25.453 3.461 1 98.88 91 ILE A C 1
ATOM 665 O O . ILE A 1 91 ? -7.121 25.906 3.004 1 98.88 91 ILE A O 1
ATOM 669 N N . ILE A 1 92 ? -5.938 24.234 3.883 1 98.94 92 ILE A N 1
ATOM 670 C CA . ILE A 1 92 ? -7.043 23.312 4.129 1 98.94 92 ILE A CA 1
ATOM 671 C C . ILE A 1 92 ? -7.289 23.203 5.629 1 98.94 92 ILE A C 1
ATOM 673 O O . ILE A 1 92 ? -6.359 22.953 6.402 1 98.94 92 ILE A O 1
ATOM 677 N N . ALA A 1 93 ? -8.492 23.422 6.066 1 98.81 93 ALA A N 1
ATOM 678 C CA . ALA A 1 93 ? -8.82 23.344 7.488 1 98.81 93 ALA A CA 1
ATOM 679 C C . ALA A 1 93 ? -9.469 22 7.828 1 98.81 93 ALA A C 1
ATOM 681 O O . ALA A 1 93 ? -10.484 21.625 7.23 1 98.81 93 ALA A O 1
ATOM 682 N N . GLY A 1 94 ? -8.914 21.312 8.828 1 98.38 94 GLY A N 1
ATOM 683 C CA . GLY A 1 94 ? -9.469 20.031 9.242 1 98.38 94 GLY A CA 1
ATOM 684 C C . GLY A 1 94 ? -10.641 20.172 10.188 1 98.38 94 GLY A C 1
ATOM 685 O O . GLY A 1 94 ? -10.695 21.109 10.992 1 98.38 94 GLY A O 1
ATOM 686 N N . THR A 1 95 ? -11.531 19.25 10.039 1 95.62 95 THR A N 1
ATOM 687 C CA . THR A 1 95 ? -12.609 19.078 11.016 1 95.62 95 THR A CA 1
ATOM 688 C C . THR A 1 95 ? -12.594 17.672 11.586 1 95.62 95 THR A C 1
ATOM 690 O O . THR A 1 95 ? -12.203 16.719 10.906 1 95.62 95 THR A O 1
ATOM 693 N N . ALA A 1 96 ? -12.93 17.5 12.828 1 90.56 96 ALA A N 1
ATOM 694 C CA . ALA A 1 96 ? -12.969 16.188 13.484 1 90.56 96 ALA A CA 1
ATOM 695 C C . ALA A 1 96 ? -14.266 16.016 14.266 1 90.56 96 ALA A C 1
ATOM 697 O O . ALA A 1 96 ? -14.273 15.438 15.352 1 90.56 96 ALA A O 1
ATOM 698 N N . THR A 1 97 ? -15.281 16.469 13.719 1 94.38 97 THR A N 1
ATOM 699 C CA . THR A 1 97 ? -16.594 16.406 14.367 1 94.38 97 THR A CA 1
ATOM 700 C C . THR A 1 97 ? -17.359 15.172 13.906 1 94.38 97 THR A C 1
ATOM 702 O O . THR A 1 97 ? -16.938 14.477 12.984 1 94.38 97 THR A O 1
ATOM 705 N N . GLN A 1 98 ? -18.516 14.953 14.578 1 94.25 98 GLN A N 1
ATOM 706 C CA . GLN A 1 98 ? -19.312 13.758 14.289 1 94.25 98 GLN A CA 1
ATOM 707 C C . GLN A 1 98 ? -20.688 14.117 13.75 1 94.25 98 GLN A C 1
ATOM 709 O O . GLN A 1 98 ? -21.422 13.25 13.289 1 94.25 98 GLN A O 1
ATOM 714 N N . GLY A 1 99 ? -21.062 15.391 13.781 1 96.38 99 GLY A N 1
ATOM 715 C CA . GLY A 1 99 ? -22.359 15.836 13.312 1 96.38 99 GLY A CA 1
ATOM 716 C C . GLY A 1 99 ? -22.281 16.844 12.188 1 96.38 99 GLY A C 1
ATOM 717 O O . GLY A 1 99 ? -21.297 17.578 12.078 1 96.38 99 GLY A O 1
ATOM 718 N N . VAL A 1 100 ? -23.344 16.859 11.422 1 98.19 100 VAL A N 1
ATOM 719 C CA . VAL A 1 100 ? -23.359 17.703 10.234 1 98.19 100 VAL A CA 1
ATOM 720 C C . VAL A 1 100 ? -23.312 19.188 10.641 1 98.19 100 VAL A C 1
ATOM 722 O O . VAL A 1 100 ? -22.484 19.953 10.141 1 98.19 100 VAL A O 1
ATOM 725 N N . ASP A 1 101 ? -24.141 19.562 11.602 1 98.25 101 ASP A N 1
ATOM 726 C CA . ASP A 1 101 ? -24.266 20.969 11.977 1 98.25 101 ASP A CA 1
ATOM 727 C C . ASP A 1 101 ? -22.953 21.5 12.547 1 98.25 101 ASP A C 1
ATOM 729 O O . ASP A 1 101 ? -22.516 22.594 12.188 1 98.25 101 ASP A O 1
ATOM 733 N N . GLU A 1 102 ? -22.359 20.797 13.375 1 97.81 102 GLU A N 1
ATOM 734 C CA . GLU A 1 102 ? -21.094 21.219 13.969 1 97.81 102 GLU A CA 1
ATOM 735 C C . GLU A 1 102 ? -19.984 21.266 12.914 1 97.81 102 GLU A C 1
ATOM 737 O O . GLU A 1 102 ? -19.125 22.156 12.961 1 97.81 102 GLU A O 1
ATOM 742 N N . THR A 1 103 ? -19.969 20.312 12.039 1 98.38 103 THR A N 1
ATOM 743 C CA . THR A 1 103 ? -18.984 20.312 10.961 1 98.38 103 THR A CA 1
ATOM 744 C C . THR A 1 103 ? -19.109 21.594 10.125 1 98.38 103 THR A C 1
ATOM 746 O O . THR A 1 103 ? -18.109 22.25 9.82 1 98.38 103 THR A O 1
ATOM 749 N N . VAL A 1 104 ? -20.328 21.922 9.789 1 98.69 104 VAL A N 1
ATOM 750 C CA . VAL A 1 104 ? -20.578 23.109 8.977 1 98.69 104 VAL A CA 1
ATOM 751 C C . VAL A 1 104 ? -20.172 24.359 9.75 1 98.69 104 VAL A C 1
ATOM 753 O O . VAL A 1 104 ? -19.625 25.312 9.172 1 98.69 104 VAL A O 1
ATOM 756 N N . GLU A 1 105 ? -20.406 24.344 11.062 1 98.5 105 GLU A N 1
ATOM 757 C CA . GLU A 1 105 ? -19.953 25.438 11.906 1 98.5 105 GLU A CA 1
ATOM 758 C C . GLU A 1 105 ? -18.438 25.594 11.852 1 98.5 105 GLU A C 1
ATOM 760 O O . GLU A 1 105 ? -17.922 26.703 11.703 1 98.5 105 GLU A O 1
ATOM 765 N N . HIS A 1 106 ? -17.688 24.5 11.961 1 98.38 106 HIS A N 1
ATOM 766 C CA . HIS A 1 106 ? -16.234 24.516 11.867 1 98.38 106 HIS A CA 1
ATOM 767 C C . HIS A 1 106 ? -15.781 25.031 10.508 1 98.38 106 HIS A C 1
ATOM 769 O O . HIS A 1 106 ? -14.828 25.812 10.422 1 98.38 106 HIS A O 1
ATOM 775 N N . LEU A 1 107 ? -16.469 24.609 9.453 1 98.69 107 LEU A N 1
ATOM 776 C CA . LEU A 1 107 ? -16.094 25.016 8.094 1 98.69 107 LEU A CA 1
ATOM 777 C C . LEU A 1 107 ? -16.359 26.5 7.871 1 98.69 107 LEU A C 1
ATOM 779 O O . LEU A 1 107 ? -15.586 27.172 7.191 1 98.69 107 LEU A O 1
ATOM 783 N N . THR A 1 108 ? -17.438 26.984 8.438 1 98.62 108 THR A N 1
ATOM 784 C CA . THR A 1 108 ? -17.75 28.406 8.344 1 98.62 108 THR A CA 1
ATOM 785 C C . THR A 1 108 ? -16.688 29.234 9.047 1 98.62 108 THR A C 1
ATOM 787 O O . THR A 1 108 ? -16.203 30.219 8.484 1 98.62 108 THR A O 1
ATOM 790 N N . ALA A 1 109 ? -16.344 28.844 10.242 1 98.25 109 ALA A N 1
ATOM 791 C CA . ALA A 1 109 ? -15.289 29.531 10.984 1 98.25 109 ALA A CA 1
ATOM 792 C C . ALA A 1 109 ? -13.969 29.469 10.234 1 98.25 109 ALA A C 1
ATOM 794 O O . ALA A 1 109 ? -13.203 30.438 10.242 1 98.25 109 ALA A O 1
ATOM 795 N N . ALA A 1 110 ? -13.688 28.359 9.617 1 98.56 110 ALA A N 1
ATOM 796 C CA . ALA A 1 110 ? -12.445 28.188 8.859 1 98.56 110 ALA A CA 1
ATOM 797 C C . ALA A 1 110 ? -12.398 29.125 7.66 1 98.56 110 ALA A C 1
ATOM 799 O O . ALA A 1 110 ? -11.359 29.734 7.387 1 98.56 110 ALA A O 1
ATOM 800 N N . ARG A 1 111 ? -13.531 29.203 6.957 1 98.31 111 ARG A N 1
ATOM 801 C CA . ARG A 1 111 ? -13.617 30.141 5.84 1 98.31 111 ARG A CA 1
ATOM 802 C C . ARG A 1 111 ? -13.312 31.562 6.297 1 98.31 111 ARG A C 1
ATOM 804 O O . ARG A 1 111 ? -12.5 32.25 5.684 1 98.31 111 ARG A O 1
ATOM 811 N N . ASP A 1 112 ? -13.914 31.922 7.363 1 98.12 112 ASP A N 1
ATOM 812 C CA . ASP A 1 112 ? -13.758 33.281 7.879 1 98.12 112 ASP A CA 1
ATOM 813 C C . ASP A 1 112 ? -12.328 33.531 8.336 1 98.12 112 ASP A C 1
ATOM 815 O O . ASP A 1 112 ? -11.867 34.688 8.359 1 98.12 112 ASP A O 1
ATOM 819 N N . ALA A 1 113 ? -11.617 32.469 8.695 1 97.88 113 ALA A N 1
ATOM 820 C CA . ALA A 1 113 ? -10.25 32.562 9.18 1 97.88 113 ALA A CA 1
ATOM 821 C C . ALA A 1 113 ? -9.242 32.469 8.039 1 97.88 113 ALA A C 1
ATOM 823 O O . ALA A 1 113 ? -8.039 32.594 8.25 1 97.88 113 ALA A O 1
ATOM 824 N N . GLY A 1 114 ? -9.695 32.219 6.824 1 97.19 114 GLY A N 1
ATOM 825 C CA . GLY A 1 114 ? -8.805 32.344 5.68 1 97.19 114 GLY A CA 1
ATOM 826 C C . GLY A 1 114 ? -8.508 31.016 5.008 1 97.19 114 GLY A C 1
ATOM 827 O O . GLY A 1 114 ? -7.684 30.953 4.094 1 97.19 114 GLY A O 1
ATOM 828 N N . ALA A 1 115 ? -9.164 29.938 5.387 1 98.38 115 ALA A N 1
ATOM 829 C CA . ALA A 1 115 ? -8.984 28.656 4.707 1 98.38 115 ALA A CA 1
ATOM 830 C C . ALA A 1 115 ? -9.75 28.609 3.389 1 98.38 115 ALA A C 1
ATOM 832 O O . ALA A 1 115 ? -10.812 29.219 3.266 1 98.38 115 ALA A O 1
ATOM 833 N N . GLN A 1 116 ? -9.227 27.875 2.42 1 98.5 116 GLN A N 1
ATOM 834 C CA . GLN A 1 116 ? -9.875 27.797 1.115 1 98.5 116 GLN A CA 1
ATOM 835 C C . GLN A 1 116 ? -10.641 26.469 0.961 1 98.5 116 GLN A C 1
ATOM 837 O O . GLN A 1 116 ? -11.531 26.359 0.117 1 98.5 116 GLN A O 1
ATOM 842 N N . TRP A 1 117 ? -10.289 25.453 1.722 1 98.88 117 TRP A N 1
ATOM 843 C CA . TRP A 1 117 ? -10.938 24.141 1.691 1 98.88 117 TRP A CA 1
ATOM 844 C C . TRP A 1 117 ? -11.125 23.594 3.104 1 98.88 117 TRP A C 1
ATOM 846 O O . TRP A 1 117 ? -10.445 24.016 4.039 1 98.88 117 TRP A O 1
ATOM 856 N N . GLY A 1 118 ? -12.062 22.719 3.225 1 98.81 118 GLY A N 1
ATOM 857 C CA . GLY A 1 118 ? -12.219 21.922 4.438 1 98.81 118 GLY A CA 1
ATOM 858 C C . GLY A 1 118 ? -11.867 20.453 4.242 1 98.81 118 GLY A C 1
ATOM 859 O O . GLY A 1 118 ? -12.156 19.875 3.189 1 98.81 118 GLY A O 1
ATOM 860 N N . LEU A 1 119 ? -11.227 19.875 5.168 1 98.88 119 LEU A N 1
ATOM 861 C CA . LEU A 1 119 ? -10.984 18.438 5.25 1 98.88 119 LEU A CA 1
ATOM 862 C C . LEU A 1 119 ? -11.859 17.797 6.316 1 98.88 119 LEU A C 1
ATOM 864 O O . LEU A 1 119 ? -11.625 17.984 7.512 1 98.88 119 LEU A O 1
ATOM 868 N N . CYS A 1 120 ? -12.805 16.984 5.91 1 98.62 120 CYS A N 1
ATOM 869 C CA . CYS A 1 120 ? -13.82 16.469 6.828 1 98.62 120 CYS A CA 1
ATOM 870 C C . CYS A 1 120 ? -13.586 15 7.133 1 98.62 120 CYS A C 1
ATOM 872 O O . CYS A 1 120 ? -13.68 14.156 6.238 1 98.62 120 CYS A O 1
ATOM 874 N N . LEU A 1 121 ? -13.352 14.695 8.375 1 98.06 121 LEU A N 1
ATOM 875 C CA . LEU A 1 121 ? -13.117 13.328 8.82 1 98.06 121 LEU A CA 1
ATOM 876 C C . LEU A 1 121 ? -14.398 12.508 8.781 1 98.06 121 LEU A C 1
ATOM 878 O O . LEU A 1 121 ? -15.453 12.977 9.227 1 98.06 121 LEU A O 1
ATOM 882 N N . VAL A 1 122 ? -14.305 11.32 8.234 1 97.12 122 VAL A N 1
ATOM 883 C CA . VAL A 1 122 ? -15.438 10.398 8.266 1 97.12 122 VAL A CA 1
ATOM 884 C C . VAL A 1 122 ? -15.852 10.133 9.711 1 97.12 122 VAL A C 1
ATOM 886 O O . VAL A 1 122 ? -15 9.859 10.57 1 97.12 122 VAL A O 1
ATOM 889 N N . PRO A 1 123 ? -17.125 10.281 9.945 1 96.19 123 PRO A N 1
ATOM 890 C CA . PRO A 1 123 ? -17.531 9.969 11.312 1 96.19 123 PRO A CA 1
ATOM 891 C C . PRO A 1 123 ? -17.312 8.5 11.68 1 96.19 123 PRO A C 1
ATOM 893 O O . PRO A 1 123 ? -17.734 7.609 10.93 1 96.19 123 PRO A O 1
ATOM 896 N N . GLY A 1 124 ? -16.672 8.242 12.82 1 96.06 124 GLY A N 1
ATOM 897 C CA . GLY A 1 124 ? -16.281 6.871 13.109 1 96.06 124 GLY A CA 1
ATOM 898 C C . GLY A 1 124 ? -16.891 6.336 14.398 1 96.06 124 GLY A C 1
ATOM 899 O O . GLY A 1 124 ? -16.688 5.172 14.742 1 96.06 124 GLY A O 1
ATOM 900 N N . TYR A 1 125 ? -17.719 7.211 15.086 1 94.31 125 TYR A N 1
ATOM 901 C CA . TYR A 1 125 ? -18.188 6.773 16.391 1 94.31 125 TYR A CA 1
ATOM 902 C C . TYR A 1 125 ? -19.016 5.504 16.266 1 94.31 125 TYR A C 1
ATOM 904 O O . TYR A 1 125 ? -18.844 4.559 17.047 1 94.31 125 TYR A O 1
ATOM 912 N N . PHE A 1 126 ? -19.906 5.406 15.328 1 95.44 126 PHE A N 1
ATOM 913 C CA . PHE A 1 126 ? -20.766 4.25 15.109 1 95.44 126 PHE A CA 1
ATOM 914 C C . PHE A 1 126 ? -20.281 3.439 13.914 1 95.44 126 PHE A C 1
ATOM 916 O O . PHE A 1 126 ? -21.094 2.979 13.102 1 95.44 126 PHE A O 1
ATOM 923 N N . ALA A 1 127 ? -19 3.295 13.82 1 95.56 127 ALA A N 1
ATOM 924 C CA . ALA A 1 127 ? -18.375 2.67 12.656 1 95.56 127 ALA A CA 1
ATOM 925 C C . ALA A 1 127 ? -19.016 1.325 12.344 1 95.56 127 ALA A C 1
ATOM 927 O O . ALA A 1 127 ? -19.281 1.009 11.18 1 95.56 127 ALA A O 1
ATOM 928 N N . GLY A 1 128 ? -19.344 0.554 13.367 1 94.81 128 GLY A N 1
ATOM 929 C CA . GLY A 1 128 ? -19.891 -0.774 13.156 1 94.81 128 GLY A CA 1
ATOM 930 C C . GLY A 1 128 ? -21.281 -0.751 12.547 1 94.81 128 GLY A C 1
ATOM 931 O O . GLY A 1 128 ? -21.719 -1.742 11.961 1 94.81 128 GLY A O 1
ATOM 932 N N . ALA A 1 129 ? -21.922 0.397 12.609 1 95.75 129 ALA A N 1
ATOM 933 C CA . ALA A 1 129 ? -23.281 0.515 12.117 1 95.75 129 ALA A CA 1
ATOM 934 C C . ALA A 1 129 ? -23.359 1.428 10.898 1 95.75 129 ALA A C 1
ATOM 936 O O . ALA A 1 129 ? -24.406 1.549 10.266 1 95.75 129 ALA A O 1
ATOM 937 N N . SER A 1 130 ? -22.266 2.045 10.539 1 96.25 130 SER A N 1
ATOM 938 C CA . SER A 1 130 ? -22.25 2.973 9.414 1 96.25 130 SER A CA 1
ATOM 939 C C . SER A 1 130 ? -22.297 2.227 8.086 1 96.25 130 SER A C 1
ATOM 941 O O . SER A 1 130 ? -21.484 1.328 7.844 1 96.25 130 SER A O 1
ATOM 943 N N . THR A 1 131 ? -23.312 2.537 7.254 1 97.56 131 THR A N 1
ATOM 944 C CA . THR A 1 131 ? -23.422 1.972 5.91 1 97.56 131 THR A CA 1
ATOM 945 C C . THR A 1 131 ? -22.781 2.9 4.883 1 97.56 131 THR A C 1
ATOM 947 O O . THR A 1 131 ? -22.594 4.086 5.148 1 97.56 131 THR A O 1
ATOM 950 N N . GLN A 1 132 ? -22.469 2.346 3.77 1 98.12 132 GLN A N 1
ATOM 951 C CA . GLN A 1 132 ? -21.953 3.184 2.691 1 98.12 132 GLN A CA 1
ATOM 952 C C . GLN A 1 132 ? -22.953 4.266 2.309 1 98.12 132 GLN A C 1
ATOM 954 O O . GLN A 1 132 ? -22.578 5.418 2.08 1 98.12 132 GLN A O 1
ATOM 959 N N . SER A 1 133 ? -24.25 3.883 2.256 1 98.44 133 SER A N 1
ATOM 960 C CA . SER A 1 133 ? -25.281 4.863 1.939 1 98.44 133 SER A CA 1
ATOM 961 C C . SER A 1 133 ? -25.344 5.957 3 1 98.44 133 SER A C 1
ATOM 963 O O . SER A 1 133 ? -25.594 7.121 2.682 1 98.44 133 SER A O 1
ATOM 965 N N . GLY A 1 134 ? -25.141 5.598 4.238 1 98.38 134 GLY A N 1
ATOM 966 C CA . GLY A 1 134 ? -25.094 6.574 5.316 1 98.38 134 GLY A CA 1
ATOM 967 C C . GLY A 1 134 ? -23.938 7.535 5.199 1 98.38 134 GLY A C 1
ATOM 968 O O . GLY A 1 134 ? -24.094 8.742 5.418 1 98.38 134 GLY A O 1
ATOM 969 N N . ILE A 1 135 ? -22.797 7.051 4.828 1 98.5 135 ILE A N 1
ATOM 970 C CA . ILE A 1 135 ? -21.609 7.867 4.66 1 98.5 135 ILE A CA 1
ATOM 971 C C . ILE A 1 135 ? -21.797 8.852 3.508 1 98.5 135 ILE A C 1
ATOM 973 O O . ILE A 1 135 ? -21.469 10.031 3.627 1 98.5 135 ILE A O 1
ATOM 977 N N . ILE A 1 136 ? -22.375 8.344 2.418 1 98.81 136 ILE A N 1
ATOM 978 C CA . ILE A 1 136 ? -22.672 9.188 1.267 1 98.81 136 ILE A CA 1
ATOM 979 C C . ILE A 1 136 ? -23.625 10.305 1.68 1 98.81 136 ILE A C 1
ATOM 981 O O . ILE A 1 136 ? -23.375 11.477 1.374 1 98.81 136 ILE A O 1
ATOM 985 N N . ALA A 1 137 ? -24.641 9.953 2.418 1 98.69 137 ALA A N 1
ATOM 986 C CA . ALA A 1 137 ? -25.625 10.945 2.859 1 98.69 137 ALA A CA 1
ATOM 987 C C . ALA A 1 137 ? -24.969 11.984 3.77 1 98.69 137 ALA A C 1
ATOM 989 O O . ALA A 1 137 ? -25.266 13.18 3.67 1 98.69 137 ALA A O 1
ATOM 990 N N . TRP A 1 138 ? -24.141 11.555 4.609 1 98.56 138 TRP A N 1
ATOM 991 C CA . TRP A 1 138 ? -23.469 12.445 5.551 1 98.56 138 TRP A CA 1
ATOM 992 C C . TRP A 1 138 ? -22.609 13.477 4.809 1 98.56 138 TRP A C 1
ATOM 994 O O . TRP A 1 138 ? -22.734 14.68 5.047 1 98.56 138 TRP A O 1
ATOM 1004 N N . PHE A 1 139 ? -21.812 13.078 3.908 1 98.81 139 PHE A N 1
ATOM 1005 C CA . PHE A 1 139 ? -20.922 13.969 3.189 1 98.81 139 PHE A CA 1
ATOM 1006 C C . PHE A 1 139 ? -21.703 14.898 2.268 1 98.81 139 PHE A C 1
ATOM 1008 O O . PHE A 1 139 ? -21.344 16.062 2.102 1 98.81 139 PHE A O 1
ATOM 1015 N N . ARG A 1 140 ? -22.75 14.375 1.652 1 98.81 140 ARG A N 1
ATOM 1016 C CA . ARG A 1 140 ? -23.594 15.242 0.834 1 98.81 140 ARG A CA 1
ATOM 1017 C C . ARG A 1 140 ? -24.219 16.359 1.674 1 98.81 140 ARG A C 1
ATOM 1019 O O . ARG A 1 140 ? -24.25 17.516 1.254 1 98.81 140 ARG A O 1
ATOM 1026 N N . ALA A 1 141 ? -24.703 15.977 2.83 1 98.81 141 ALA A N 1
ATOM 1027 C CA . ALA A 1 141 ? -25.297 16.969 3.719 1 98.81 141 ALA A CA 1
ATOM 1028 C C . ALA A 1 141 ? -24.281 18.047 4.105 1 98.81 141 ALA A C 1
ATOM 1030 O O . ALA A 1 141 ? -24.609 19.234 4.094 1 98.81 141 ALA A O 1
ATOM 1031 N N . VAL A 1 142 ? -23.062 17.641 4.445 1 98.81 142 VAL A N 1
ATOM 1032 C CA . VAL A 1 142 ? -22.016 18.578 4.805 1 98.81 142 VAL A CA 1
ATOM 1033 C C . VAL A 1 142 ? -21.672 19.469 3.604 1 98.81 142 VAL A C 1
ATOM 1035 O O . VAL A 1 142 ? -21.656 20.688 3.719 1 98.81 142 VAL A O 1
ATOM 1038 N N . ALA A 1 143 ? -21.484 18.891 2.459 1 98.75 143 ALA A N 1
ATOM 1039 C CA . ALA A 1 143 ? -21.062 19.609 1.263 1 98.75 143 ALA A CA 1
ATOM 1040 C C . ALA A 1 143 ? -22.141 20.578 0.798 1 98.75 143 ALA A C 1
ATOM 1042 O O . ALA A 1 143 ? -21.812 21.688 0.349 1 98.75 143 ALA A O 1
ATOM 1043 N N . ASP A 1 144 ? -23.375 20.156 0.896 1 98.62 144 ASP A N 1
ATOM 1044 C CA . ASP A 1 144 ? -24.5 21 0.485 1 98.62 144 ASP A CA 1
ATOM 1045 C C . ASP A 1 144 ? -24.547 22.281 1.319 1 98.62 144 ASP A C 1
ATOM 1047 O O . ASP A 1 144 ? -24.984 23.328 0.833 1 98.62 144 ASP A O 1
ATOM 1051 N N . ARG A 1 145 ? -24.125 22.188 2.488 1 98.62 145 ARG A N 1
ATOM 1052 C CA . ARG A 1 145 ? -24.312 23.281 3.428 1 98.62 145 ARG A CA 1
ATOM 1053 C C . ARG A 1 145 ? -23.016 24.047 3.656 1 98.62 145 ARG A C 1
ATOM 1055 O O . ARG A 1 145 ? -23.016 25.141 4.215 1 98.62 145 ARG A O 1
ATOM 1062 N N . SER A 1 146 ? -21.922 23.531 3.244 1 98.69 146 SER A N 1
ATOM 1063 C CA . SER A 1 146 ? -20.609 24.094 3.529 1 98.69 146 SER A CA 1
ATOM 1064 C C . SER A 1 146 ? -20.344 25.344 2.693 1 98.69 146 SER A C 1
ATOM 1066 O O . SER A 1 146 ? -20.594 25.359 1.488 1 98.69 146 SER A O 1
ATOM 1068 N N . PRO A 1 147 ? -19.781 26.328 3.305 1 98.25 147 PRO A N 1
ATOM 1069 C CA . PRO A 1 147 ? -19.359 27.5 2.529 1 98.25 147 PRO A CA 1
ATOM 1070 C C . PRO A 1 147 ? -18.031 27.266 1.814 1 98.25 147 PRO A C 1
ATOM 1072 O O . PRO A 1 147 ? -17.625 28.062 0.966 1 98.25 147 PRO A O 1
ATOM 1075 N N . LEU A 1 148 ? -17.25 26.219 2.141 1 98.5 148 LEU A N 1
ATOM 1076 C CA . LEU A 1 148 ? -16 25.812 1.524 1 98.5 148 LEU A CA 1
ATOM 1077 C C . LEU A 1 148 ? -16.172 24.484 0.771 1 98.5 148 LEU A C 1
ATOM 1079 O O . LEU A 1 148 ? -16.906 23.609 1.217 1 98.5 148 LEU A O 1
ATOM 1083 N N . PRO A 1 149 ? -15.445 24.422 -0.387 1 98.75 149 PRO A N 1
ATOM 1084 C CA . PRO A 1 149 ? -15.312 23.047 -0.899 1 98.75 149 PRO A CA 1
ATOM 1085 C C . PRO A 1 149 ? -14.672 22.094 0.111 1 98.75 149 PRO A C 1
ATOM 1087 O O . PRO A 1 149 ? -13.828 22.516 0.908 1 98.75 149 PRO A O 1
ATOM 1090 N N . VAL A 1 150 ? -15.055 20.797 0.037 1 98.69 150 VAL A N 1
ATOM 1091 C CA . VAL A 1 150 ? -14.586 19.906 1.09 1 98.69 150 VAL A CA 1
ATOM 1092 C C . VAL A 1 150 ? -13.859 18.719 0.47 1 98.69 150 VAL A C 1
ATOM 1094 O O . VAL A 1 150 ? -14.148 18.328 -0.664 1 98.69 150 VAL A O 1
ATOM 1097 N N . LEU A 1 151 ? -12.898 18.25 1.163 1 98.88 151 LEU A N 1
ATOM 1098 C CA . LEU A 1 151 ? -12.227 16.984 0.918 1 98.88 151 LEU A CA 1
ATOM 1099 C C . LEU A 1 151 ? -12.664 15.93 1.938 1 98.88 151 LEU A C 1
ATOM 1101 O O . LEU A 1 151 ? -12.852 16.25 3.115 1 98.88 151 LEU A O 1
ATOM 1105 N N . ILE A 1 152 ? -12.758 14.688 1.476 1 98.81 152 ILE A N 1
ATOM 1106 C CA . ILE A 1 152 ? -13.047 13.555 2.352 1 98.81 152 ILE A CA 1
ATOM 1107 C C . ILE A 1 152 ? -11.766 13.117 3.055 1 98.81 152 ILE A C 1
ATOM 1109 O O . ILE A 1 152 ? -10.75 12.836 2.402 1 98.81 152 ILE A O 1
ATOM 1113 N N . TYR A 1 153 ? -11.812 13.125 4.344 1 98.69 153 TYR A N 1
ATOM 1114 C CA . TYR A 1 153 ? -10.688 12.625 5.137 1 98.69 153 TYR A CA 1
ATOM 1115 C C . TYR A 1 153 ? -10.977 11.234 5.672 1 98.69 153 TYR A C 1
ATOM 1117 O O . TYR A 1 153 ? -11.844 11.055 6.531 1 98.69 153 TYR A O 1
ATOM 1125 N N . HIS A 1 154 ? -10.242 10.266 5.137 1 98.19 154 HIS A N 1
ATOM 1126 C CA . HIS A 1 154 ? -10.375 8.891 5.586 1 98.19 154 HIS A CA 1
ATOM 1127 C C . HIS A 1 154 ? -9.133 8.43 6.344 1 98.19 154 HIS A C 1
ATOM 1129 O O . HIS A 1 154 ? -8.07 8.234 5.746 1 98.19 154 HIS A O 1
ATOM 1135 N N . TYR A 1 155 ? -9.258 8.219 7.625 1 97.5 155 TYR A N 1
ATOM 1136 C CA . TYR A 1 155 ? -8.195 7.797 8.531 1 97.5 155 TYR A CA 1
ATOM 1137 C C . TYR A 1 155 ? -8.711 6.742 9.508 1 97.5 155 TYR A C 1
ATOM 1139 O O . TYR A 1 155 ? -9.055 7.062 10.648 1 97.5 155 TYR A O 1
ATOM 1147 N N . PRO A 1 156 ? -8.672 5.461 9.133 1 96.81 156 PRO A N 1
ATOM 1148 C CA . PRO A 1 156 ? -9.242 4.391 9.961 1 96.81 156 PRO A CA 1
ATOM 1149 C C . PRO A 1 156 ? -8.641 4.344 11.359 1 96.81 156 PRO A C 1
ATOM 1151 O O . PRO A 1 156 ? -9.336 4.023 12.328 1 96.81 156 PRO A O 1
ATOM 1154 N N . GLY A 1 157 ? -7.426 4.699 11.484 1 94.75 157 GLY A N 1
ATOM 1155 C CA . GLY A 1 157 ? -6.727 4.609 12.758 1 94.75 157 GLY A CA 1
ATOM 1156 C C . GLY A 1 157 ? -7.344 5.477 13.844 1 94.75 157 GLY A C 1
ATOM 1157 O O . GLY A 1 157 ? -7.125 5.238 15.031 1 94.75 157 GLY A O 1
ATOM 1158 N N . VAL A 1 158 ? -8.195 6.48 13.422 1 95.25 158 VAL A N 1
ATOM 1159 C CA . VAL A 1 158 ? -8.75 7.379 14.43 1 95.25 158 VAL A CA 1
ATOM 1160 C C . VAL A 1 158 ? -10.273 7.391 14.328 1 95.25 158 VAL A C 1
ATOM 1162 O O . VAL A 1 158 ? -10.938 8.219 14.961 1 95.25 158 VAL A O 1
ATOM 1165 N N . SER A 1 159 ? -10.836 6.609 13.422 1 97 159 SER A N 1
ATOM 1166 C CA . SER A 1 159 ? -12.281 6.594 13.203 1 97 159 SER A CA 1
ATOM 1167 C C . SER A 1 159 ? -12.859 5.199 13.422 1 97 159 SER A C 1
ATOM 1169 O O . SER A 1 159 ? -13.766 4.781 12.711 1 97 159 SER A O 1
ATOM 1171 N N . ASN A 1 160 ? -12.203 4.496 14.344 1 97.06 160 ASN A N 1
ATOM 1172 C CA . ASN A 1 160 ? -12.641 3.16 14.734 1 97.06 160 ASN A CA 1
ATOM 1173 C C . ASN A 1 160 ? -12.727 2.229 13.523 1 97.06 160 ASN A C 1
ATOM 1175 O O . ASN A 1 160 ? -13.633 1.394 13.445 1 97.06 160 ASN A O 1
ATOM 1179 N N . ASN A 1 161 ? -11.836 2.414 12.555 1 97 161 ASN A N 1
ATOM 1180 C CA . ASN A 1 161 ? -11.633 1.574 11.375 1 97 161 ASN A CA 1
ATOM 1181 C C . ASN A 1 161 ? -12.883 1.531 10.5 1 97 161 ASN A C 1
ATOM 1183 O O . ASN A 1 161 ? -13.18 0.503 9.891 1 97 161 ASN A O 1
ATOM 1187 N N . VAL A 1 162 ? -13.672 2.607 10.562 1 97.25 162 VAL A N 1
ATOM 1188 C CA . VAL A 1 162 ? -14.805 2.695 9.641 1 97.25 162 VAL A CA 1
ATOM 1189 C C . VAL A 1 162 ? -14.312 2.5 8.203 1 97.25 162 VAL A C 1
ATOM 1191 O O . VAL A 1 162 ? -13.242 2.988 7.836 1 97.25 162 VAL A O 1
ATOM 1194 N N . LYS A 1 163 ? -15.039 1.774 7.395 1 94.81 163 LYS A N 1
ATOM 1195 C CA . LYS A 1 163 ? -14.664 1.495 6.012 1 94.81 163 LYS A CA 1
ATOM 1196 C C . LYS A 1 163 ? -15.367 2.445 5.047 1 94.81 163 LYS A C 1
ATOM 1198 O O . LYS A 1 163 ? -16.562 2.686 5.168 1 94.81 163 LYS A O 1
ATOM 1203 N N . VAL A 1 164 ? -14.633 3.053 4.211 1 97.88 164 VAL A N 1
ATOM 1204 C CA . VAL A 1 164 ? -15.172 3.799 3.082 1 97.88 164 VAL A CA 1
ATOM 1205 C C . VAL A 1 164 ? -14.758 3.129 1.773 1 97.88 164 VAL A C 1
ATOM 1207 O O . VAL A 1 164 ? -13.578 3.139 1.409 1 97.88 164 VAL A O 1
ATOM 1210 N N . ALA A 1 165 ? -15.727 2.559 1.084 1 97.25 165 ALA A N 1
ATOM 1211 C CA . ALA A 1 165 ? -15.438 1.799 -0.13 1 97.25 165 ALA A CA 1
ATOM 1212 C C . ALA A 1 165 ? -15.062 2.727 -1.28 1 97.25 165 ALA A C 1
ATOM 1214 O O . ALA A 1 165 ? -15.602 3.832 -1.397 1 97.25 165 ALA A O 1
ATOM 1215 N N . PRO A 1 166 ? -14.188 2.316 -2.197 1 98 166 PRO A N 1
ATOM 1216 C CA . PRO A 1 166 ? -13.836 3.125 -3.369 1 98 166 PRO A CA 1
ATOM 1217 C C . PRO A 1 166 ? -15.062 3.57 -4.164 1 98 166 PRO A C 1
ATOM 1219 O O . PRO A 1 166 ? -15.094 4.691 -4.68 1 98 166 PRO A O 1
ATOM 1222 N N . SER A 1 167 ? -16.078 2.709 -4.23 1 97.75 167 SER A N 1
ATOM 1223 C CA . SER A 1 167 ? -17.281 3.061 -4.965 1 97.75 167 SER A CA 1
ATOM 1224 C C . SER A 1 167 ? -17.984 4.266 -4.336 1 97.75 167 SER A C 1
ATOM 1226 O O . SER A 1 167 ? -18.656 5.035 -5.031 1 97.75 167 SER A O 1
ATOM 1228 N N . THR A 1 168 ? -17.828 4.426 -3.02 1 98.69 168 THR A N 1
ATOM 1229 C CA . THR A 1 168 ? -18.391 5.578 -2.32 1 98.69 168 THR A CA 1
ATOM 1230 C C . THR A 1 168 ? -17.719 6.867 -2.781 1 98.69 168 THR A C 1
ATOM 1232 O O . THR A 1 168 ? -18.375 7.883 -2.998 1 98.69 168 THR A O 1
ATOM 1235 N N . TYR A 1 169 ? -16.438 6.855 -3.008 1 98.81 169 TYR A N 1
ATOM 1236 C CA . TYR A 1 169 ? -15.711 8.016 -3.51 1 98.81 169 TYR A CA 1
ATOM 1237 C C . TYR A 1 169 ? -16.172 8.383 -4.918 1 98.81 169 TYR A C 1
ATOM 1239 O O . TYR A 1 169 ? -16.297 9.562 -5.25 1 98.81 169 TYR A O 1
ATOM 1247 N N . GLU A 1 170 ? -16.344 7.336 -5.746 1 98.44 170 GLU A N 1
ATOM 1248 C CA . GLU A 1 170 ? -16.828 7.57 -7.105 1 98.44 170 GLU A CA 1
ATOM 1249 C C . GLU A 1 170 ? -18.125 8.352 -7.098 1 98.44 170 GLU A C 1
ATOM 1251 O O . GLU A 1 170 ? -18.297 9.312 -7.852 1 98.44 170 GLU A O 1
ATOM 1256 N N . ILE A 1 171 ? -19.047 7.965 -6.203 1 98.75 171 ILE A N 1
ATOM 1257 C CA . ILE A 1 171 ? -20.344 8.617 -6.09 1 98.75 171 ILE A CA 1
ATOM 1258 C C . ILE A 1 171 ? -20.172 10.039 -5.57 1 98.75 171 ILE A C 1
ATOM 1260 O O . ILE A 1 171 ? -20.703 10.984 -6.148 1 98.75 171 ILE A O 1
ATOM 1264 N N . LEU A 1 172 ? -19.375 10.234 -4.559 1 98.81 172 LEU A N 1
ATOM 1265 C CA . LEU A 1 172 ? -19.219 11.523 -3.887 1 98.81 172 LEU A CA 1
ATOM 1266 C C . LEU A 1 172 ? -18.438 12.5 -4.758 1 98.81 172 LEU A C 1
ATOM 1268 O O . LEU A 1 172 ? -18.672 13.711 -4.703 1 98.81 172 LEU A O 1
ATOM 1272 N N . ALA A 1 173 ? -17.578 12.008 -5.613 1 98.75 173 ALA A N 1
ATOM 1273 C CA . ALA A 1 173 ? -16.75 12.852 -6.48 1 98.75 173 ALA A CA 1
ATOM 1274 C C . ALA A 1 173 ? -17.609 13.594 -7.5 1 98.75 173 ALA A C 1
ATOM 1276 O O . ALA A 1 173 ? -17.156 14.562 -8.109 1 98.75 173 ALA A O 1
ATOM 1277 N N . ALA A 1 174 ? -18.797 13.141 -7.699 1 98.12 174 ALA A N 1
ATOM 1278 C CA . ALA A 1 174 ? -19.703 13.789 -8.648 1 98.12 174 ALA A CA 1
ATOM 1279 C C . ALA A 1 174 ? -20.328 15.039 -8.039 1 98.12 174 ALA A C 1
ATOM 1281 O O . ALA A 1 174 ? -20.922 15.852 -8.75 1 98.12 174 ALA A O 1
ATOM 1282 N N . HIS A 1 175 ? -20.312 15.211 -6.75 1 98.44 175 HIS A N 1
ATOM 1283 C CA . HIS A 1 175 ? -20.859 16.391 -6.086 1 98.44 175 HIS A CA 1
ATOM 1284 C C . HIS A 1 175 ? -19.984 17.609 -6.348 1 98.44 175 HIS A C 1
ATOM 1286 O O . HIS A 1 175 ? -18.781 17.578 -6.148 1 98.44 175 HIS A O 1
ATOM 1292 N N . PRO A 1 176 ? -20.484 18.688 -6.734 1 97.81 176 PRO A N 1
ATOM 1293 C CA . PRO A 1 176 ? -19.688 19.844 -7.164 1 97.81 176 PRO A CA 1
ATOM 1294 C C . PRO A 1 176 ? -18.875 20.453 -6.027 1 97.81 176 PRO A C 1
ATOM 1296 O O . PRO A 1 176 ? -17.891 21.156 -6.277 1 97.81 176 PRO A O 1
ATOM 1299 N N . ASN A 1 177 ? -19.266 20.203 -4.75 1 98.62 177 ASN A N 1
ATOM 1300 C CA . ASN A 1 177 ? -18.594 20.828 -3.617 1 98.62 177 ASN A CA 1
ATOM 1301 C C . ASN A 1 177 ? -17.688 19.828 -2.895 1 98.62 177 ASN A C 1
ATOM 1303 O O . ASN A 1 177 ? -17.172 20.109 -1.812 1 98.62 177 ASN A O 1
ATOM 1307 N N . ILE A 1 178 ? -17.578 18.594 -3.338 1 98.88 178 ILE A N 1
ATOM 1308 C CA . ILE A 1 178 ? -16.609 17.609 -2.859 1 98.88 178 ILE A CA 1
ATOM 1309 C C . ILE A 1 178 ? -15.477 17.469 -3.871 1 98.88 178 ILE A C 1
ATOM 1311 O O . ILE A 1 178 ? -15.672 16.922 -4.957 1 98.88 178 ILE A O 1
ATOM 1315 N N . VAL A 1 179 ? -14.305 17.922 -3.459 1 98.94 179 VAL A N 1
ATOM 1316 C CA . VAL A 1 179 ? -13.328 18.234 -4.5 1 98.94 179 VAL A CA 1
ATOM 1317 C C . VAL A 1 179 ? -12.062 17.422 -4.285 1 98.94 179 VAL A C 1
ATOM 1319 O O . VAL A 1 179 ? -11.016 17.719 -4.871 1 98.94 179 VAL A O 1
ATOM 1322 N N . GLY A 1 180 ? -12.109 16.391 -3.387 1 98.81 180 GLY A N 1
ATOM 1323 C CA . GLY A 1 180 ? -10.953 15.531 -3.191 1 98.81 180 GLY A CA 1
ATOM 1324 C C . GLY A 1 180 ? -11.062 14.656 -1.955 1 98.81 180 GLY A C 1
ATOM 1325 O O . GLY A 1 180 ? -12.125 14.562 -1.344 1 98.81 180 GLY A O 1
ATOM 1326 N N . CYS A 1 181 ? -9.992 13.992 -1.666 1 98.88 181 CYS A N 1
ATOM 1327 C CA . CYS A 1 181 ? -9.906 13.156 -0.475 1 98.88 181 CYS A CA 1
ATOM 1328 C C . CYS A 1 181 ? -8.461 13 -0.021 1 98.88 181 CYS A C 1
ATOM 1330 O O . CYS A 1 181 ? -7.531 13.234 -0.797 1 98.88 181 CYS A O 1
ATOM 1332 N N . LYS A 1 182 ? -8.312 12.781 1.179 1 98.81 182 LYS A N 1
ATOM 1333 C CA . LYS A 1 182 ? -7.078 12.328 1.812 1 98.81 182 LYS A CA 1
ATOM 1334 C C . LYS A 1 182 ? -7.234 10.914 2.359 1 98.81 182 LYS A C 1
ATOM 1336 O O . LYS A 1 182 ? -8.062 10.664 3.238 1 98.81 182 LYS A O 1
ATOM 1341 N N . LEU A 1 183 ? -6.484 10.039 1.804 1 98.69 183 LEU A N 1
ATOM 1342 C CA . LEU A 1 183 ? -6.473 8.664 2.279 1 98.69 183 LEU A CA 1
ATOM 1343 C C . LEU A 1 183 ? -5.289 8.422 3.211 1 98.69 183 LEU A C 1
ATOM 1345 O O . LEU A 1 183 ? -4.141 8.391 2.766 1 98.69 183 LEU A O 1
ATOM 1349 N N . SER A 1 184 ? -5.566 8.242 4.508 1 97.44 184 SER A N 1
ATOM 1350 C CA . SER A 1 184 ? -4.523 8.008 5.504 1 97.44 184 SER A CA 1
ATOM 1351 C C . SER A 1 184 ? -4.398 6.527 5.84 1 97.44 184 SER A C 1
ATOM 1353 O O . SER A 1 184 ? -4.566 6.133 6.996 1 97.44 184 SER A O 1
ATOM 1355 N N . HIS A 1 185 ? -4.184 5.738 4.848 1 95.38 185 HIS A N 1
ATOM 1356 C CA . HIS A 1 185 ? -3.902 4.309 4.934 1 95.38 185 HIS A CA 1
ATOM 1357 C C . HIS A 1 185 ? -3.047 3.844 3.758 1 95.38 185 HIS A C 1
ATOM 1359 O O . HIS A 1 185 ? -2.928 4.551 2.756 1 95.38 185 HIS A O 1
ATOM 1365 N N . GLY A 1 186 ? -2.49 2.738 3.867 1 94.81 186 GLY A N 1
ATOM 1366 C CA . GLY A 1 186 ? -1.46 2.314 2.934 1 94.81 186 GLY A CA 1
ATOM 1367 C C . GLY A 1 186 ? -1.986 1.413 1.833 1 94.81 186 GLY A C 1
ATOM 1368 O O . GLY A 1 186 ? -1.208 0.777 1.119 1 94.81 186 GLY A O 1
ATOM 1369 N N . ASP A 1 187 ? -3.299 1.25 1.646 1 95.44 187 ASP A N 1
ATOM 1370 C CA . ASP A 1 187 ? -3.855 0.379 0.614 1 95.44 187 ASP A CA 1
ATOM 1371 C C . ASP A 1 187 ? -3.752 1.025 -0.765 1 95.44 187 ASP A C 1
ATOM 1373 O O . ASP A 1 187 ? -4.68 1.699 -1.213 1 95.44 187 ASP A O 1
ATOM 1377 N N . ALA A 1 188 ? -2.68 0.742 -1.464 1 95.81 188 ALA A N 1
ATOM 1378 C CA . ALA A 1 188 ? -2.426 1.351 -2.768 1 95.81 188 ALA A CA 1
ATOM 1379 C C . ALA A 1 188 ? -3.498 0.951 -3.777 1 95.81 188 ALA A C 1
ATOM 1381 O O . ALA A 1 188 ? -3.779 1.694 -4.719 1 95.81 188 ALA A O 1
ATOM 1382 N N . SER A 1 189 ? -4.074 -0.25 -3.619 1 97 189 SER A N 1
ATOM 1383 C CA . SER A 1 189 ? -5.152 -0.685 -4.5 1 97 189 SER A CA 1
ATOM 1384 C C . SER A 1 189 ? -6.359 0.239 -4.395 1 97 189 SER A C 1
ATOM 1386 O O . SER A 1 189 ? -6.965 0.599 -5.406 1 97 189 SER A O 1
ATOM 1388 N N . HIS A 1 190 ? -6.723 0.599 -3.182 1 97.5 190 HIS A N 1
ATOM 1389 C CA . HIS A 1 190 ? -7.824 1.538 -2.992 1 97.5 190 HIS A CA 1
ATOM 1390 C C . HIS A 1 190 ? -7.492 2.902 -3.59 1 97.5 190 HIS A C 1
ATOM 1392 O O . HIS A 1 190 ? -8.359 3.562 -4.16 1 97.5 190 HIS A O 1
ATOM 1398 N N . HIS A 1 191 ? -6.207 3.344 -3.428 1 98.44 191 HIS A N 1
ATOM 1399 C CA . HIS A 1 191 ? -5.797 4.57 -4.102 1 98.44 191 HIS A CA 1
ATOM 1400 C C . HIS A 1 191 ? -6.02 4.473 -5.605 1 98.44 191 HIS A C 1
ATOM 1402 O O . HIS A 1 191 ? -6.516 5.414 -6.227 1 98.44 191 HIS A O 1
ATOM 1408 N N . ALA A 1 192 ? -5.684 3.34 -6.191 1 98.12 192 ALA A N 1
ATOM 1409 C CA . ALA A 1 192 ? -5.824 3.143 -7.633 1 98.12 192 ALA A CA 1
ATOM 1410 C C . ALA A 1 192 ? -7.293 3.168 -8.047 1 98.12 192 ALA A C 1
ATOM 1412 O O . ALA A 1 192 ? -7.645 3.76 -9.07 1 98.12 192 ALA A O 1
ATOM 1413 N N . LEU A 1 193 ? -8.148 2.529 -7.254 1 98.5 193 LEU A N 1
ATOM 1414 C CA . LEU A 1 193 ? -9.57 2.434 -7.555 1 98.5 193 LEU A CA 1
ATOM 1415 C C . LEU A 1 193 ? -10.234 3.807 -7.5 1 98.5 193 LEU A C 1
ATOM 1417 O O . LEU A 1 193 ? -11.352 3.984 -7.996 1 98.5 193 LEU A O 1
ATOM 1421 N N . ILE A 1 194 ? -9.516 4.793 -6.902 1 98.75 194 ILE A N 1
ATOM 1422 C CA . ILE A 1 194 ? -10.047 6.148 -6.824 1 98.75 194 ILE A CA 1
ATOM 1423 C C . ILE A 1 194 ? -9.297 7.055 -7.801 1 98.75 194 ILE A C 1
ATOM 1425 O O . ILE A 1 194 ? -9.898 7.602 -8.734 1 98.75 194 ILE A O 1
ATOM 1429 N N . ALA A 1 195 ? -8.031 7.141 -7.758 1 98.69 195 ALA A N 1
ATOM 1430 C CA . ALA A 1 195 ? -7.207 8.109 -8.469 1 98.69 195 ALA A CA 1
ATOM 1431 C C . ALA A 1 195 ? -7.102 7.762 -9.953 1 98.69 195 ALA A C 1
ATOM 1433 O O . ALA A 1 195 ? -6.766 8.617 -10.773 1 98.69 195 ALA A O 1
ATOM 1434 N N . ALA A 1 196 ? -7.352 6.5 -10.305 1 98.12 196 ALA A N 1
ATOM 1435 C CA . ALA A 1 196 ? -7.262 6.082 -11.703 1 98.12 196 ALA A CA 1
ATOM 1436 C C . ALA A 1 196 ? -8.641 5.738 -12.258 1 98.12 196 ALA A C 1
ATOM 1438 O O . ALA A 1 196 ? -8.758 5.246 -13.383 1 98.12 196 ALA A O 1
ATOM 1439 N N . ASN A 1 197 ? -9.711 5.941 -11.484 1 98.38 197 ASN A N 1
ATOM 1440 C CA . ASN A 1 197 ? -11.078 5.656 -11.914 1 98.38 197 ASN A CA 1
ATOM 1441 C C . ASN A 1 197 ? -11.508 6.559 -13.062 1 98.38 197 ASN A C 1
ATOM 1443 O O . ASN A 1 197 ? -11.586 7.781 -12.906 1 98.38 197 ASN A O 1
ATOM 1447 N N . PRO A 1 198 ? -11.781 6.027 -14.234 1 97 198 PRO A N 1
ATOM 1448 C CA . PRO A 1 198 ? -12.109 6.871 -15.383 1 97 198 PRO A CA 1
ATOM 1449 C C . PRO A 1 198 ? -13.445 7.594 -15.234 1 97 198 PRO A C 1
ATOM 1451 O O . PRO A 1 198 ? -13.742 8.516 -15.992 1 97 198 PRO A O 1
ATOM 1454 N N . SER A 1 199 ? -14.242 7.148 -14.258 1 97.62 199 SER A N 1
ATOM 1455 C CA . SER A 1 199 ? -15.539 7.789 -14.047 1 97.62 199 SER A CA 1
ATOM 1456 C C . SER A 1 199 ? -15.406 9.031 -13.172 1 97.62 199 SER A C 1
ATOM 1458 O O . SER A 1 199 ? -16.375 9.773 -12.992 1 97.62 199 SER A O 1
ATOM 1460 N N . ILE A 1 200 ? -14.25 9.328 -12.625 1 98.25 200 ILE A N 1
ATOM 1461 C CA . ILE A 1 200 ? -13.992 10.5 -11.797 1 98.25 200 ILE A CA 1
ATOM 1462 C C . ILE A 1 200 ? -13.258 11.555 -12.617 1 98.25 200 ILE A C 1
ATOM 1464 O O . ILE A 1 200 ? -12.312 11.234 -13.344 1 98.25 200 ILE A O 1
ATOM 1468 N N . ASP A 1 201 ? -13.703 12.82 -12.609 1 97.94 201 ASP A N 1
ATOM 1469 C CA . ASP A 1 201 ? -12.969 13.945 -13.172 1 97.94 201 ASP A CA 1
ATOM 1470 C C . ASP A 1 201 ? -11.828 14.375 -12.25 1 97.94 201 ASP A C 1
ATOM 1472 O O . ASP A 1 201 ? -12.039 15.148 -11.312 1 97.94 201 ASP A O 1
ATOM 1476 N N . HIS A 1 202 ? -10.68 13.977 -12.547 1 97.12 202 HIS A N 1
ATOM 1477 C CA . HIS A 1 202 ? -9.539 14.156 -11.656 1 97.12 202 HIS A CA 1
ATOM 1478 C C . HIS A 1 202 ? -9.031 15.586 -11.695 1 97.12 202 HIS A C 1
ATOM 1480 O O . HIS A 1 202 ? -8.164 15.969 -10.898 1 97.12 202 HIS A O 1
ATOM 1486 N N . THR A 1 203 ? -9.547 16.422 -12.539 1 96.44 203 THR A N 1
ATOM 1487 C CA . THR A 1 203 ? -9.234 17.844 -12.516 1 96.44 203 THR A CA 1
ATOM 1488 C C . THR A 1 203 ? -10.086 18.562 -11.461 1 96.44 203 THR A C 1
ATOM 1490 O O . THR A 1 203 ? -9.703 19.625 -10.977 1 96.44 203 THR A O 1
ATOM 1493 N N . ALA A 1 204 ? -11.18 17.922 -11.117 1 97.75 204 ALA A N 1
ATOM 1494 C CA . ALA A 1 204 ? -12.102 18.531 -10.164 1 97.75 204 ALA A CA 1
ATOM 1495 C C . ALA A 1 204 ? -12.07 17.797 -8.82 1 97.75 204 ALA A C 1
ATOM 1497 O O . ALA A 1 204 ? -12.617 18.281 -7.832 1 97.75 204 ALA A O 1
ATOM 1498 N N . PHE A 1 205 ? -11.461 16.625 -8.789 1 98.69 205 PHE A N 1
ATOM 1499 C CA . PHE A 1 205 ? -11.375 15.789 -7.594 1 98.69 205 PHE A CA 1
ATOM 1500 C C . PHE A 1 205 ? -9.953 15.289 -7.383 1 98.69 205 PHE A C 1
ATOM 1502 O O . PHE A 1 205 ? -9.5 14.383 -8.078 1 98.69 205 PHE A O 1
ATOM 1509 N N . ALA A 1 206 ? -9.266 15.82 -6.355 1 98.81 206 ALA A N 1
ATOM 1510 C CA . ALA A 1 206 ? -7.863 15.477 -6.105 1 98.81 206 ALA A CA 1
ATOM 1511 C C . ALA A 1 206 ? -7.746 14.383 -5.043 1 98.81 206 ALA A C 1
ATOM 1513 O O . ALA A 1 206 ? -8.336 14.492 -3.969 1 98.81 206 ALA A O 1
ATOM 1514 N N . THR A 1 207 ? -7.055 13.328 -5.336 1 98.88 207 THR A N 1
ATOM 1515 C CA . THR A 1 207 ? -6.762 12.258 -4.383 1 98.88 207 THR A CA 1
ATOM 1516 C C . THR A 1 207 ? -5.371 12.438 -3.785 1 98.88 207 THR A C 1
ATOM 1518 O O . THR A 1 207 ? -4.371 12.406 -4.508 1 98.88 207 THR A O 1
ATOM 1521 N N . PHE A 1 208 ? -5.309 12.633 -2.48 1 98.88 208 PHE A N 1
ATOM 1522 C CA . PHE A 1 208 ? -4.043 12.742 -1.763 1 98.88 208 PHE A CA 1
ATOM 1523 C C . PHE A 1 208 ? -3.83 11.531 -0.858 1 98.88 208 PHE A C 1
ATOM 1525 O O . PHE A 1 208 ? -4.77 11.055 -0.219 1 98.88 208 PHE A O 1
ATOM 1532 N N . THR A 1 209 ? -2.586 11.031 -0.881 1 98.75 209 THR A N 1
ATOM 1533 C CA . THR A 1 209 ? -2.219 10.102 0.177 1 98.75 209 THR A CA 1
ATOM 1534 C C . THR A 1 209 ? -1.789 10.852 1.436 1 98.75 209 THR A C 1
ATOM 1536 O O . THR A 1 209 ? -1.191 11.922 1.351 1 98.75 209 THR A O 1
ATOM 1539 N N . GLY A 1 210 ? -2.123 10.32 2.572 1 98.44 210 GLY A N 1
ATOM 1540 C CA . GLY A 1 210 ? -1.633 10.875 3.824 1 98.44 210 GLY A CA 1
ATOM 1541 C C . GLY A 1 210 ? -0.233 10.406 4.176 1 98.44 210 GLY A C 1
ATOM 1542 O O . GLY A 1 210 ? 0.299 10.758 5.23 1 98.44 210 GLY A O 1
ATOM 1543 N N . LEU A 1 211 ? 0.355 9.594 3.291 1 97.94 211 LEU A N 1
ATOM 1544 C CA . LEU A 1 211 ? 1.583 8.883 3.619 1 97.94 211 LEU A CA 1
ATOM 1545 C C . LEU A 1 211 ? 2.68 9.188 2.605 1 97.94 211 LEU A C 1
ATOM 1547 O O . LEU A 1 211 ? 2.662 8.664 1.487 1 97.94 211 LEU A O 1
ATOM 1551 N N . GLY A 1 212 ? 3.654 9.961 3.092 1 98 212 GLY A N 1
ATOM 1552 C CA . GLY A 1 212 ? 4.785 10.25 2.223 1 98 212 GLY A CA 1
ATOM 1553 C C . GLY A 1 212 ? 5.555 9.008 1.813 1 98 212 GLY A C 1
ATOM 1554 O O . GLY A 1 212 ? 6.156 8.969 0.74 1 98 212 GLY A O 1
ATOM 1555 N N . GLN A 1 213 ? 5.496 7.973 2.65 1 97.94 213 GLN A N 1
ATOM 1556 C CA . GLN A 1 213 ? 6.195 6.723 2.375 1 97.94 213 GLN A CA 1
ATOM 1557 C C . GLN A 1 213 ? 5.547 5.977 1.211 1 97.94 213 GLN A C 1
ATOM 1559 O O . GLN A 1 213 ? 6.113 5.008 0.698 1 97.94 213 GLN A O 1
ATOM 1564 N N . HIS A 1 214 ? 4.426 6.457 0.703 1 97.81 214 HIS A N 1
ATOM 1565 C CA . HIS A 1 214 ? 3.752 5.863 -0.448 1 97.81 214 HIS A CA 1
ATOM 1566 C C . HIS A 1 214 ? 3.727 6.828 -1.629 1 97.81 214 HIS A C 1
ATOM 1568 O O . HIS A 1 214 ? 3.041 6.582 -2.623 1 97.81 214 HIS A O 1
ATOM 1574 N N . LEU A 1 215 ? 4.477 7.879 -1.593 1 98.69 215 LEU A N 1
ATOM 1575 C CA . LEU A 1 215 ? 4.297 8.992 -2.518 1 98.69 215 LEU A CA 1
ATOM 1576 C C . LEU A 1 215 ? 4.551 8.547 -3.955 1 98.69 215 LEU A C 1
ATOM 1578 O O . LEU A 1 215 ? 3.674 8.672 -4.812 1 98.69 215 LEU A O 1
ATOM 1582 N N . LEU A 1 216 ? 5.742 8.008 -4.273 1 98.69 216 LEU A N 1
ATOM 1583 C CA . LEU A 1 216 ? 6.078 7.59 -5.629 1 98.69 216 LEU A CA 1
ATOM 1584 C C . LEU A 1 216 ? 5.094 6.539 -6.129 1 98.69 216 LEU A C 1
ATOM 1586 O O . LEU A 1 216 ? 4.527 6.684 -7.219 1 98.69 216 LEU A O 1
ATOM 1590 N N . PRO A 1 217 ? 4.719 5.539 -5.316 1 98.5 217 PRO A N 1
ATOM 1591 C CA . PRO A 1 217 ? 3.746 4.527 -5.738 1 98.5 217 PRO A CA 1
ATOM 1592 C C . PRO A 1 217 ? 2.389 5.129 -6.094 1 98.5 217 PRO A C 1
ATOM 1594 O O . PRO A 1 217 ? 1.824 4.805 -7.145 1 98.5 217 PRO A O 1
ATOM 1597 N N . VAL A 1 218 ? 1.866 6.062 -5.305 1 98.25 218 VAL A N 1
ATOM 1598 C CA . VAL A 1 218 ? 0.492 6.5 -5.52 1 98.25 218 VAL A CA 1
ATOM 1599 C C . VAL A 1 218 ? 0.452 7.543 -6.633 1 98.25 218 VAL A C 1
ATOM 1601 O O . VAL A 1 218 ? -0.542 7.652 -7.355 1 98.25 218 VAL A O 1
ATOM 1604 N N . VAL A 1 219 ? 1.495 8.297 -6.797 1 98.38 219 VAL A N 1
ATOM 1605 C CA . VAL A 1 219 ? 1.553 9.234 -7.914 1 98.38 219 VAL A CA 1
ATOM 1606 C C . VAL A 1 219 ? 1.552 8.461 -9.234 1 98.38 219 VAL A C 1
ATOM 1608 O O . VAL A 1 219 ? 0.962 8.914 -10.219 1 98.38 219 VAL A O 1
ATOM 1611 N N . SER A 1 220 ? 2.145 7.277 -9.25 1 97 220 SER A N 1
ATOM 1612 C CA . SER A 1 220 ? 2.191 6.449 -10.453 1 97 220 SER A CA 1
ATOM 1613 C 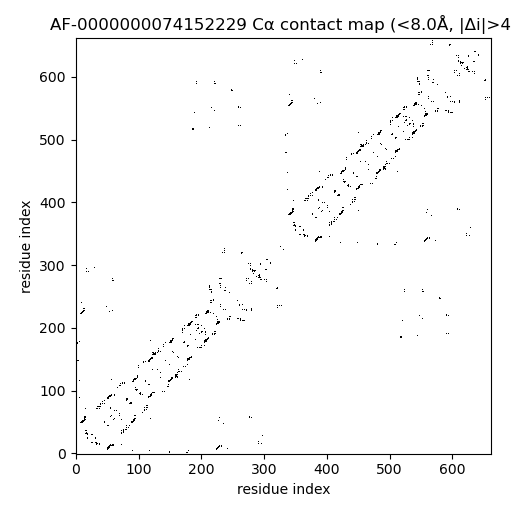C . SER A 1 220 ? 0.789 6.055 -10.906 1 97 220 SER A C 1
ATOM 1615 O O . SER A 1 220 ? 0.58 5.73 -12.078 1 97 220 SER A O 1
ATOM 1617 N N . ILE A 1 221 ? -0.186 6.109 -9.984 1 97.56 221 ILE A N 1
ATOM 1618 C CA . ILE A 1 221 ? -1.541 5.711 -10.344 1 97.56 221 ILE A CA 1
ATOM 1619 C C . ILE A 1 221 ? -2.453 6.934 -10.367 1 97.56 221 ILE A C 1
ATOM 1621 O O . ILE A 1 221 ? -3.678 6.805 -10.336 1 97.56 221 ILE A O 1
ATOM 1625 N N . GLY A 1 222 ? -1.894 8.125 -10.281 1 97.56 222 GLY A N 1
ATOM 1626 C CA . GLY A 1 222 ? -2.676 9.305 -10.617 1 97.56 222 GLY A CA 1
ATOM 1627 C C . GLY A 1 222 ? -3 10.172 -9.422 1 97.56 222 GLY A C 1
ATOM 1628 O O . GLY A 1 222 ? -3.746 11.148 -9.531 1 97.56 222 GLY A O 1
ATOM 1629 N N . ALA A 1 223 ? -2.467 9.875 -8.25 1 98.5 223 ALA A N 1
ATOM 1630 C CA . ALA A 1 223 ? -2.705 10.711 -7.082 1 98.5 223 ALA A CA 1
ATOM 1631 C C . ALA A 1 223 ? -2.115 12.102 -7.277 1 98.5 223 ALA A C 1
ATOM 1633 O O . ALA A 1 223 ? -1.122 12.273 -7.988 1 98.5 223 ALA A O 1
ATOM 1634 N N . ALA A 1 224 ? -2.691 13.086 -6.617 1 98.75 224 ALA A N 1
ATOM 1635 C CA . ALA A 1 224 ? -2.338 14.5 -6.773 1 98.75 224 ALA A CA 1
ATOM 1636 C C . ALA A 1 224 ? -1.126 14.852 -5.918 1 98.75 224 ALA A C 1
ATOM 1638 O O . ALA A 1 224 ? -0.488 15.891 -6.137 1 98.75 224 ALA A O 1
ATOM 1639 N N . GLY A 1 225 ? -0.814 14.094 -5.016 1 98.69 225 GLY A N 1
ATOM 1640 C CA . GLY A 1 225 ? 0.28 14.344 -4.094 1 98.69 225 GLY A CA 1
ATOM 1641 C C . GLY A 1 225 ? 0.053 13.742 -2.721 1 98.69 225 GLY A C 1
ATOM 1642 O O . GLY A 1 225 ? -0.568 12.68 -2.598 1 98.69 225 GLY A O 1
ATOM 1643 N N . ALA A 1 226 ? 0.681 14.391 -1.719 1 98.88 226 ALA A N 1
ATOM 1644 C CA . ALA A 1 226 ? 0.586 13.852 -0.366 1 98.88 226 ALA A CA 1
ATOM 1645 C C . ALA A 1 226 ? 0.339 14.961 0.653 1 98.88 226 ALA A C 1
ATOM 1647 O O . ALA A 1 226 ? 0.748 16.109 0.447 1 98.88 226 ALA A O 1
ATOM 1648 N N . ILE A 1 227 ? -0.42 14.672 1.617 1 98.81 227 ILE A N 1
ATOM 1649 C CA . ILE A 1 227 ? -0.504 15.391 2.881 1 98.81 227 ILE A CA 1
ATOM 1650 C C . ILE 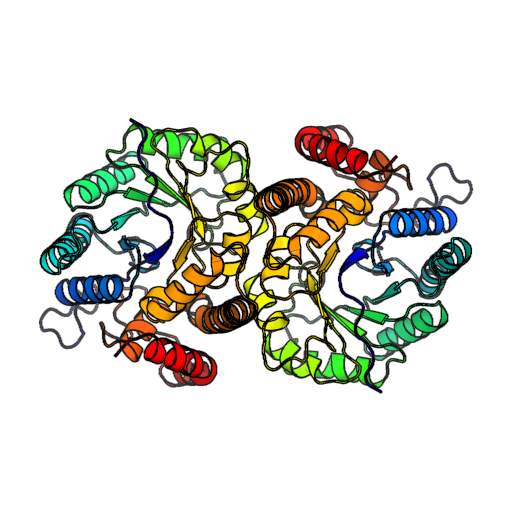A 1 227 ? 0.237 14.617 3.969 1 98.81 227 ILE A C 1
ATOM 1652 O O . ILE A 1 227 ? -0.319 13.703 4.574 1 98.81 227 ILE A O 1
ATOM 1656 N N . ASP A 1 228 ? 1.475 14.953 4.223 1 98.44 228 ASP A N 1
ATOM 1657 C CA . ASP A 1 228 ? 2.41 14.055 4.891 1 98.44 228 ASP A CA 1
ATOM 1658 C C . ASP A 1 228 ? 3.033 14.719 6.117 1 98.44 228 ASP A C 1
ATOM 1660 O O . ASP A 1 228 ? 3.41 15.891 6.07 1 98.44 228 ASP A O 1
ATOM 1664 N N . GLY A 1 229 ? 3.131 13.977 7.211 1 97.94 229 GLY A N 1
ATOM 1665 C CA . GLY A 1 229 ? 3.688 14.469 8.461 1 97.94 229 GLY A CA 1
ATOM 1666 C C . GLY A 1 229 ? 5.188 14.695 8.398 1 97.94 229 GLY A C 1
ATOM 1667 O O . GLY A 1 229 ? 5.695 15.672 8.945 1 97.94 229 GLY A O 1
ATOM 1668 N N . SER A 1 230 ? 5.93 13.82 7.711 1 98.06 230 SER A N 1
ATOM 1669 C CA . SER A 1 230 ? 7.387 13.93 7.664 1 98.06 230 SER A CA 1
ATOM 1670 C C . SER A 1 230 ? 7.82 15.156 6.871 1 98.06 230 SER A C 1
ATOM 1672 O O . SER A 1 230 ? 8.891 15.711 7.121 1 98.06 230 SER A O 1
ATOM 1674 N N . ALA A 1 231 ? 7.004 15.617 5.949 1 98.69 231 ALA A N 1
ATOM 1675 C CA . ALA A 1 231 ? 7.285 16.844 5.203 1 98.69 231 ALA A CA 1
ATOM 1676 C C . ALA A 1 231 ? 7.336 18.047 6.137 1 98.69 231 ALA A C 1
ATOM 1678 O O . ALA A 1 231 ? 7.832 19.109 5.758 1 98.69 231 ALA A O 1
ATOM 1679 N N . GLY A 1 232 ? 6.809 17.875 7.359 1 98.44 232 GLY A N 1
ATOM 1680 C CA . GLY A 1 232 ? 6.863 18.938 8.344 1 98.44 232 GLY A CA 1
ATOM 1681 C C . GLY A 1 232 ? 8.266 19.203 8.859 1 98.44 232 GLY A C 1
ATOM 1682 O O . GLY A 1 232 ? 8.539 20.281 9.398 1 98.44 232 GLY A O 1
ATOM 1683 N N . PHE A 1 233 ? 9.18 18.156 8.688 1 98.25 233 PHE A N 1
ATOM 1684 C CA . PHE A 1 233 ? 10.539 18.359 9.172 1 98.25 233 PHE A CA 1
ATOM 1685 C C . PHE A 1 233 ? 11.562 17.953 8.117 1 98.25 233 PHE A C 1
ATOM 1687 O O . PHE A 1 233 ? 12.758 18.203 8.273 1 98.25 233 PHE A O 1
ATOM 1694 N N . PHE A 1 234 ? 11.164 17.469 7.008 1 98.62 234 PHE A N 1
ATOM 1695 C CA . PHE A 1 234 ? 11.961 17.297 5.797 1 98.62 234 PHE A CA 1
ATOM 1696 C C . PHE A 1 234 ? 11.203 17.797 4.574 1 98.62 234 PHE A C 1
ATOM 1698 O O . PHE A 1 234 ? 10.984 17.047 3.619 1 98.62 234 PHE A O 1
ATOM 1705 N N . PRO A 1 235 ? 10.852 19.062 4.57 1 98.75 235 PRO A N 1
ATOM 1706 C CA . PRO A 1 235 ? 9.992 19.578 3.5 1 98.75 235 PRO A CA 1
ATOM 1707 C C . PRO A 1 235 ? 10.672 19.531 2.131 1 98.75 235 PRO A C 1
ATOM 1709 O O . PRO A 1 235 ? 10.062 19.094 1.152 1 98.75 235 PRO A O 1
ATOM 1712 N N . ARG A 1 236 ? 11.906 19.891 2.029 1 98.75 236 ARG A N 1
ATOM 1713 C CA . ARG A 1 236 ? 12.57 19.984 0.733 1 98.75 236 ARG A CA 1
ATOM 1714 C C . ARG A 1 236 ? 12.773 18.609 0.115 1 98.75 236 ARG A C 1
ATOM 1716 O O . ARG A 1 236 ? 12.625 18.438 -1.097 1 98.75 236 ARG A O 1
ATOM 1723 N N . SER A 1 237 ? 13.094 17.609 0.967 1 98.75 237 SER A N 1
ATOM 1724 C CA . SER A 1 237 ? 13.312 16.25 0.484 1 98.75 237 SER A CA 1
ATOM 1725 C C . SER A 1 237 ? 12.023 15.664 -0.091 1 98.75 237 SER A C 1
ATOM 1727 O O . SER A 1 237 ? 12.047 15.047 -1.158 1 98.75 237 SER A O 1
ATOM 1729 N N . VAL A 1 238 ? 10.906 15.859 0.61 1 98.88 238 VAL A N 1
ATOM 1730 C CA . VAL A 1 238 ? 9.641 15.297 0.163 1 98.88 238 VAL A CA 1
ATOM 1731 C C . VAL A 1 238 ? 9.141 16.047 -1.072 1 98.88 238 VAL A C 1
ATOM 1733 O O . VAL A 1 238 ? 8.602 15.438 -1.998 1 98.88 238 VAL A O 1
ATOM 1736 N N . VAL A 1 239 ? 9.328 17.359 -1.132 1 98.88 239 VAL A N 1
ATOM 1737 C CA . VAL A 1 239 ? 8.984 18.141 -2.312 1 98.88 239 VAL A CA 1
ATOM 1738 C C . VAL A 1 239 ? 9.805 17.672 -3.508 1 98.88 239 VAL A C 1
ATOM 1740 O O . VAL A 1 239 ? 9.273 17.484 -4.605 1 98.88 239 VAL A O 1
ATOM 1743 N N . ARG A 1 240 ? 11.109 17.438 -3.283 1 98.88 240 ARG A N 1
ATOM 1744 C CA . ARG A 1 240 ? 11.977 16.938 -4.344 1 98.88 240 ARG A CA 1
ATOM 1745 C C . ARG A 1 240 ? 11.492 15.578 -4.848 1 98.88 240 ARG A C 1
ATOM 1747 O O . ARG A 1 240 ? 11.453 15.336 -6.059 1 98.88 240 ARG A O 1
ATOM 1754 N N . LEU A 1 241 ? 11.164 14.727 -3.945 1 98.88 241 LEU A N 1
ATOM 1755 C CA . LEU A 1 241 ? 10.617 13.422 -4.332 1 98.88 241 LEU A CA 1
ATOM 1756 C C . LEU A 1 241 ? 9.375 13.586 -5.195 1 98.88 241 LEU A C 1
ATOM 1758 O O . LEU A 1 241 ? 9.219 12.898 -6.203 1 98.88 241 LEU A O 1
ATOM 1762 N N . TYR A 1 242 ? 8.477 14.5 -4.836 1 98.88 242 TYR A N 1
ATOM 1763 C CA . TYR A 1 242 ? 7.258 14.742 -5.602 1 98.88 242 TYR A CA 1
ATOM 1764 C C . TYR A 1 242 ? 7.582 15.242 -7.004 1 98.88 242 TYR A C 1
ATOM 1766 O O . TYR A 1 242 ? 7 14.773 -7.984 1 98.88 242 TYR A O 1
ATOM 1774 N N . GLU A 1 243 ? 8.492 16.188 -7.066 1 98.81 243 GLU A N 1
ATOM 1775 C CA . GLU A 1 243 ? 8.891 16.75 -8.352 1 98.81 243 GLU A CA 1
ATOM 1776 C C . GLU A 1 243 ? 9.391 15.664 -9.305 1 98.81 243 GLU A C 1
ATOM 1778 O O . GLU A 1 243 ? 9.133 15.727 -10.508 1 98.81 243 GLU A O 1
ATOM 1783 N N . LEU A 1 244 ? 10.086 14.734 -8.734 1 98.75 244 LEU A N 1
ATOM 1784 C CA . LEU A 1 244 ? 10.609 13.633 -9.531 1 98.75 244 LEU A CA 1
ATOM 1785 C C . LEU A 1 244 ? 9.516 12.609 -9.836 1 98.75 244 LEU A C 1
ATOM 1787 O O . LEU A 1 244 ? 9.477 12.039 -10.922 1 98.75 244 LEU A O 1
ATOM 1791 N N . ALA A 1 245 ? 8.633 12.406 -8.891 1 98.56 245 ALA A N 1
ATOM 1792 C CA . ALA A 1 245 ? 7.602 11.383 -9.008 1 98.56 245 ALA A CA 1
ATOM 1793 C C . ALA A 1 245 ? 6.617 11.719 -10.117 1 98.56 245 ALA A C 1
ATOM 1795 O O . ALA A 1 245 ? 6.09 10.82 -10.789 1 98.56 245 ALA A O 1
ATOM 1796 N N . VAL A 1 246 ? 6.336 12.984 -10.359 1 98.06 246 VAL A N 1
ATOM 1797 C CA . VAL A 1 246 ? 5.289 13.375 -11.297 1 98.06 246 VAL A CA 1
ATOM 1798 C C . VAL A 1 246 ? 5.848 13.375 -12.719 1 98.06 246 VAL A C 1
ATOM 1800 O O . VAL A 1 246 ? 5.102 13.547 -13.688 1 98.06 246 VAL A O 1
ATOM 1803 N N . LYS A 1 247 ? 7.156 13.203 -12.852 1 97.5 247 LYS A N 1
ATOM 1804 C CA . LYS A 1 247 ? 7.734 13.109 -14.188 1 97.5 247 LYS A CA 1
ATOM 1805 C C . LYS A 1 247 ? 7.367 11.789 -14.859 1 97.5 247 LYS A C 1
ATOM 1807 O O . LYS A 1 247 ? 7.773 10.719 -14.398 1 97.5 247 LYS A O 1
ATOM 1812 N N . VAL A 1 248 ? 6.719 11.867 -15.953 1 95.69 248 VAL A N 1
ATOM 1813 C CA . VAL A 1 248 ? 6.277 10.688 -16.688 1 95.69 248 VAL A CA 1
ATOM 1814 C C . VAL A 1 248 ? 7.465 10.039 -17.391 1 95.69 248 VAL A C 1
ATOM 1816 O O . VAL A 1 248 ? 7.523 8.82 -17.547 1 95.69 248 VAL A O 1
ATOM 1819 N N . ARG A 1 249 ? 8.43 10.945 -17.875 1 97.19 249 ARG A N 1
ATOM 1820 C CA . ARG A 1 249 ? 9.609 10.477 -18.594 1 97.19 249 ARG A CA 1
ATOM 1821 C C . ARG A 1 249 ? 10.891 10.992 -17.938 1 97.19 249 ARG A C 1
ATOM 1823 O O . ARG A 1 249 ? 11.609 11.797 -18.516 1 97.19 249 ARG A O 1
ATOM 1830 N N . PRO A 1 250 ? 11.156 10.469 -16.734 1 97.94 250 PRO A N 1
ATOM 1831 C CA . PRO A 1 250 ? 12.398 10.875 -16.078 1 97.94 250 PRO A CA 1
ATOM 1832 C C . PRO A 1 250 ? 13.641 10.352 -16.797 1 97.94 250 PRO A C 1
ATOM 1834 O O . PRO A 1 250 ? 13.586 9.32 -17.469 1 97.94 250 PRO A O 1
ATOM 1837 N N . THR A 1 251 ? 14.797 11.086 -16.672 1 98 251 THR A N 1
ATOM 1838 C CA . THR A 1 251 ? 16.078 10.531 -17.062 1 98 251 THR A CA 1
ATOM 1839 C C . THR A 1 251 ? 16.469 9.352 -16.172 1 98 251 THR A C 1
ATOM 1841 O O . THR A 1 251 ? 15.82 9.117 -15.148 1 98 251 THR A O 1
ATOM 1844 N N . ASP A 1 252 ? 17.453 8.625 -16.578 1 96.88 252 ASP A N 1
ATOM 1845 C CA . ASP A 1 252 ? 17.922 7.508 -15.766 1 96.88 252 ASP A CA 1
ATOM 1846 C C . ASP A 1 252 ? 18.359 7.988 -14.383 1 96.88 252 ASP A C 1
ATOM 1848 O O . ASP A 1 252 ? 18.094 7.328 -13.383 1 96.88 252 ASP A O 1
ATOM 1852 N N . GLU A 1 253 ? 19 9.102 -14.391 1 98 253 GLU A N 1
ATOM 1853 C CA . GLU A 1 253 ? 19.469 9.68 -13.133 1 98 253 GLU A CA 1
ATOM 1854 C C . GLU A 1 253 ? 18.297 10.07 -12.234 1 98 253 GLU A C 1
ATOM 1856 O O . GLU A 1 253 ? 18.328 9.836 -11.023 1 98 253 GLU A O 1
ATOM 1861 N N . GLU A 1 254 ? 17.266 10.648 -12.805 1 98.31 254 GLU A N 1
ATOM 1862 C CA . GLU A 1 254 ? 16.078 11.062 -12.055 1 98.31 254 GLU A CA 1
ATOM 1863 C C . GLU A 1 254 ? 15.312 9.852 -11.523 1 98.31 254 GLU A C 1
ATOM 1865 O O . GLU A 1 254 ? 14.797 9.883 -10.406 1 98.31 254 GLU A O 1
ATOM 1870 N N . ALA A 1 255 ? 15.25 8.844 -12.344 1 97.69 255 ALA A N 1
ATOM 1871 C CA . ALA A 1 255 ? 14.594 7.609 -11.93 1 97.69 255 ALA A CA 1
ATOM 1872 C C . ALA A 1 255 ? 15.305 6.98 -10.734 1 97.69 255 ALA A C 1
ATOM 1874 O O . ALA A 1 255 ? 14.656 6.531 -9.781 1 97.69 255 ALA A O 1
ATOM 1875 N N . ALA A 1 256 ? 16.609 6.98 -10.742 1 97.5 256 ALA A N 1
ATOM 1876 C CA . ALA A 1 256 ? 17.391 6.453 -9.625 1 97.5 256 ALA A CA 1
ATOM 1877 C C . ALA A 1 256 ? 17.219 7.312 -8.383 1 97.5 256 ALA A C 1
ATOM 1879 O O . ALA A 1 256 ? 17.078 6.789 -7.27 1 97.5 256 ALA A O 1
ATOM 1880 N N . GLU A 1 257 ? 17.172 8.594 -8.555 1 98.25 257 GLU A N 1
ATOM 1881 C CA . GLU A 1 257 ? 17.047 9.531 -7.441 1 98.25 257 GLU A CA 1
ATOM 1882 C C . GLU A 1 257 ? 15.688 9.383 -6.758 1 98.25 257 GLU A C 1
ATOM 1884 O O . GLU A 1 257 ? 15.602 9.367 -5.527 1 98.25 257 GLU A O 1
ATOM 1889 N N . ARG A 1 258 ? 14.602 9.305 -7.539 1 98.38 258 ARG A N 1
ATOM 1890 C CA . ARG A 1 258 ? 13.289 9.227 -6.906 1 98.38 258 ARG A CA 1
ATOM 1891 C C . ARG A 1 258 ? 13.133 7.918 -6.137 1 98.38 258 ARG A C 1
ATOM 1893 O O . ARG A 1 258 ? 12.461 7.879 -5.105 1 98.38 258 ARG A O 1
ATOM 1900 N N . ARG A 1 259 ? 13.781 6.832 -6.621 1 98.06 259 ARG A N 1
ATOM 1901 C CA . ARG A 1 259 ? 13.719 5.574 -5.879 1 98.06 259 ARG A CA 1
ATOM 1902 C C . ARG A 1 259 ? 14.492 5.68 -4.57 1 98.06 259 ARG A C 1
ATOM 1904 O O . ARG A 1 259 ? 14.016 5.234 -3.523 1 98.06 259 ARG A O 1
ATOM 1911 N N . LEU A 1 260 ? 15.648 6.289 -4.645 1 98.19 260 LEU A N 1
ATOM 1912 C CA . LEU A 1 260 ? 16.453 6.48 -3.445 1 98.19 260 LEU A CA 1
ATOM 1913 C C . LEU A 1 260 ? 15.727 7.359 -2.434 1 98.19 260 LEU A C 1
ATOM 1915 O O . LEU A 1 260 ? 15.695 7.047 -1.242 1 98.19 260 LEU A O 1
ATOM 1919 N N . LEU A 1 261 ? 15.148 8.453 -2.906 1 98.69 261 LEU A N 1
ATOM 1920 C CA . LEU A 1 261 ? 14.422 9.367 -2.027 1 98.69 261 LEU A CA 1
ATOM 1921 C C . LEU A 1 261 ? 13.227 8.672 -1.393 1 98.69 261 LEU A C 1
ATOM 1923 O O . LEU A 1 261 ? 12.938 8.875 -0.21 1 98.69 261 LEU A O 1
ATOM 1927 N N . GLN A 1 262 ? 12.508 7.879 -2.191 1 98.81 262 GLN A N 1
ATOM 1928 C CA . GLN A 1 262 ? 11.383 7.145 -1.637 1 98.81 262 GLN A CA 1
ATOM 1929 C C . GLN A 1 262 ? 11.836 6.188 -0.536 1 98.81 262 GLN A C 1
ATOM 1931 O O . GLN A 1 262 ? 11.172 6.07 0.499 1 98.81 262 GLN A O 1
ATOM 1936 N N . PHE A 1 263 ? 13.008 5.523 -0.769 1 98.69 263 PHE A N 1
ATOM 1937 C CA . PHE A 1 263 ? 13.594 4.645 0.237 1 98.69 263 PHE A CA 1
ATOM 1938 C C . PHE A 1 263 ? 13.891 5.41 1.52 1 98.69 263 PHE A C 1
ATOM 1940 O O . PHE A 1 263 ? 13.547 4.957 2.613 1 98.69 263 PHE A O 1
ATOM 1947 N N . ARG A 1 264 ? 14.469 6.582 1.406 1 98.62 264 ARG A N 1
ATOM 1948 C CA . ARG A 1 264 ? 14.852 7.398 2.557 1 98.62 264 ARG A CA 1
ATOM 1949 C C . ARG A 1 264 ? 13.617 7.906 3.297 1 98.62 264 ARG A C 1
ATOM 1951 O O . ARG A 1 264 ? 13.547 7.824 4.527 1 98.62 264 ARG A O 1
ATOM 1958 N N . VAL A 1 265 ? 12.648 8.391 2.543 1 98.62 265 VAL A N 1
ATOM 1959 C CA . VAL A 1 265 ? 11.422 8.914 3.137 1 98.62 265 VAL A CA 1
ATOM 1960 C C . VAL A 1 265 ? 10.664 7.789 3.84 1 98.62 265 VAL A C 1
ATOM 1962 O O . VAL A 1 265 ? 10.125 7.98 4.934 1 98.62 265 VAL A O 1
ATOM 1965 N N . SER A 1 266 ? 10.633 6.602 3.234 1 98.56 266 SER A N 1
ATOM 1966 C CA . SER A 1 266 ? 10.008 5.445 3.867 1 98.56 266 SER A CA 1
ATOM 1967 C C . SER A 1 266 ? 10.664 5.117 5.199 1 98.56 266 SER A C 1
ATOM 1969 O O . SER A 1 266 ? 9.984 4.797 6.176 1 98.56 266 SER A O 1
ATOM 1971 N N . GLY A 1 267 ? 11.984 5.176 5.238 1 97.94 267 GLY A N 1
ATOM 1972 C CA . GLY A 1 267 ? 12.703 4.949 6.48 1 97.94 267 GLY A CA 1
ATOM 1973 C C . GLY A 1 267 ? 12.336 5.93 7.574 1 97.94 267 GLY A C 1
ATOM 1974 O O . GLY A 1 267 ? 12.039 5.527 8.703 1 97.94 267 GLY A O 1
ATOM 1975 N N . VAL A 1 268 ? 12.258 7.172 7.23 1 97.75 268 VAL A N 1
ATOM 1976 C CA . VAL A 1 268 ? 11.961 8.242 8.18 1 97.75 268 VAL A CA 1
ATOM 1977 C C . VAL A 1 268 ? 10.508 8.117 8.648 1 97.75 268 VAL A C 1
ATOM 1979 O O . VAL A 1 268 ? 10.211 8.367 9.82 1 97.75 268 VAL A O 1
ATOM 1982 N N . GLU A 1 269 ? 9.648 7.758 7.781 1 97.06 269 GLU A N 1
ATOM 1983 C CA . GLU A 1 269 ? 8.219 7.68 8.078 1 97.06 269 GLU A CA 1
ATOM 1984 C C . GLU A 1 269 ? 7.945 6.641 9.164 1 97.06 269 GLU A C 1
ATOM 1986 O O . GLU A 1 269 ? 6.883 6.656 9.789 1 97.06 269 GLU A O 1
ATOM 1991 N N . GLU A 1 270 ? 8.906 5.703 9.383 1 96.56 270 GLU A N 1
ATOM 1992 C CA . GLU A 1 270 ? 8.727 4.715 10.445 1 96.56 270 GLU A CA 1
ATOM 1993 C C . GLU A 1 270 ? 8.625 5.387 11.812 1 96.56 270 GLU A C 1
ATOM 1995 O O . GLU A 1 270 ? 7.977 4.863 12.719 1 96.56 270 GLU A O 1
ATOM 2000 N N . ILE A 1 271 ? 9.203 6.562 12.008 1 96.38 271 ILE A N 1
ATOM 2001 C CA . ILE A 1 271 ? 9.07 7.34 13.234 1 96.38 271 ILE A CA 1
ATOM 2002 C C . ILE A 1 271 ? 7.617 7.793 13.398 1 96.38 271 ILE A C 1
ATOM 2004 O O . ILE A 1 271 ? 7.039 7.66 14.477 1 96.38 271 ILE A O 1
ATOM 2008 N N . VAL A 1 272 ? 7.016 8.297 12.297 1 96.19 272 VAL A N 1
ATOM 2009 C CA . VAL A 1 272 ? 5.645 8.789 12.305 1 96.19 272 VAL A CA 1
ATOM 2010 C C . VAL A 1 272 ? 4.676 7.629 12.523 1 96.19 272 VAL A C 1
ATOM 2012 O O . VAL A 1 272 ? 3.709 7.758 13.273 1 96.19 272 VAL A O 1
ATOM 2015 N N . VAL A 1 273 ? 4.98 6.504 11.883 1 95.31 273 VAL A N 1
ATOM 2016 C CA . VAL A 1 273 ? 4.145 5.32 12.039 1 95.31 273 VAL A CA 1
ATOM 2017 C C . VAL A 1 273 ? 4.145 4.875 13.5 1 95.31 273 VAL A C 1
ATOM 2019 O O . VAL A 1 273 ? 3.098 4.52 14.039 1 95.31 273 VAL A O 1
ATOM 2022 N N . LYS A 1 274 ? 5.301 4.91 14.117 1 95.31 274 LYS A N 1
ATOM 2023 C CA . LYS A 1 274 ? 5.465 4.391 15.469 1 95.31 274 LYS A CA 1
ATOM 2024 C C . LYS A 1 274 ? 4.914 5.367 16.5 1 95.31 274 LYS A C 1
ATOM 2026 O O . LYS A 1 274 ? 4.309 4.957 17.5 1 95.31 274 LYS A O 1
ATOM 2031 N N . PHE A 1 275 ? 5.051 6.742 16.266 1 97.31 275 PHE A N 1
ATOM 2032 C CA . PHE A 1 275 ? 4.828 7.648 17.375 1 97.31 275 PHE A CA 1
ATOM 2033 C C . PHE A 1 275 ? 3.766 8.688 17.031 1 97.31 275 PHE A C 1
ATOM 2035 O O . PHE A 1 275 ? 3.344 9.461 17.891 1 97.31 275 PHE A O 1
ATOM 2042 N N . GLY A 1 276 ? 3.305 8.812 15.781 1 96.06 276 GLY A N 1
ATOM 2043 C CA . GLY A 1 276 ? 2.258 9.734 15.375 1 96.06 276 GLY A CA 1
ATOM 2044 C C . GLY A 1 276 ? 2.613 11.188 15.617 1 96.06 276 GLY A C 1
ATOM 2045 O O . GLY A 1 276 ? 3.738 11.617 15.352 1 96.06 276 GLY A O 1
ATOM 2046 N N . THR A 1 277 ? 1.679 11.898 16.094 1 96.56 277 THR A N 1
ATOM 2047 C CA . THR A 1 277 ? 1.795 13.336 16.312 1 96.56 277 THR A CA 1
ATOM 2048 C C . THR A 1 277 ? 2.924 13.641 17.297 1 96.56 277 THR A C 1
ATOM 2050 O O . THR A 1 277 ? 3.646 14.625 17.125 1 96.56 277 THR A O 1
ATOM 2053 N N . VAL A 1 278 ? 3.129 12.812 18.25 1 97.31 278 VAL A N 1
ATOM 2054 C CA . VAL A 1 278 ? 4.176 12.992 19.25 1 97.31 278 VAL A CA 1
ATOM 2055 C C . VAL A 1 278 ? 5.547 12.922 18.578 1 97.31 278 VAL A C 1
ATOM 2057 O O . VAL A 1 278 ? 6.418 13.75 18.844 1 97.31 278 VAL A O 1
ATOM 2060 N N . GLY A 1 279 ? 5.68 11.93 17.703 1 97.62 279 GLY A N 1
ATOM 2061 C CA . GLY A 1 279 ? 6.922 11.789 16.953 1 97.62 279 GLY A CA 1
ATOM 2062 C C . GLY A 1 279 ? 7.18 12.938 16 1 97.62 279 GLY A C 1
ATOM 2063 O O . GLY A 1 279 ? 8.32 13.398 15.867 1 97.62 279 GLY A O 1
ATOM 2064 N N . ILE A 1 280 ? 6.168 13.422 15.352 1 98.19 280 ILE A N 1
ATOM 2065 C CA . ILE A 1 280 ? 6.277 14.516 14.391 1 98.19 280 ILE A CA 1
ATOM 2066 C C . ILE A 1 280 ? 6.719 15.789 15.117 1 98.19 280 ILE A C 1
ATOM 2068 O O . ILE A 1 280 ? 7.652 16.469 14.68 1 98.19 280 ILE A O 1
ATOM 2072 N N . LYS A 1 281 ? 6.09 16.078 16.25 1 97.69 281 LYS A N 1
ATOM 2073 C CA . LYS A 1 281 ? 6.422 17.281 17 1 97.69 281 LYS A CA 1
ATOM 2074 C C . LYS A 1 281 ? 7.855 17.234 17.531 1 97.69 281 LYS A C 1
ATOM 2076 O O . LYS A 1 281 ? 8.586 18.219 17.469 1 97.69 281 LYS A O 1
ATOM 2081 N N . GLU A 1 282 ? 8.195 16.078 18 1 97.94 282 GLU A N 1
ATOM 2082 C CA . GLU A 1 282 ? 9.562 15.961 18.5 1 97.94 282 GLU A CA 1
ATOM 2083 C C . GLU A 1 282 ? 10.578 16.109 17.375 1 97.94 282 GLU A C 1
ATOM 2085 O O . GLU A 1 282 ? 11.602 16.781 17.547 1 97.94 282 GLU A O 1
ATOM 2090 N N . ALA A 1 283 ? 10.336 15.5 16.234 1 98.38 283 ALA A N 1
ATOM 2091 C CA . ALA A 1 283 ? 11.234 15.617 15.078 1 98.38 283 ALA A CA 1
ATOM 2092 C C . ALA A 1 283 ? 11.352 17.062 14.617 1 98.38 283 ALA A C 1
ATOM 2094 O O . ALA A 1 283 ? 12.453 17.562 14.359 1 98.38 283 ALA A O 1
ATOM 2095 N N . ILE A 1 284 ? 10.234 17.766 14.555 1 98.62 284 ILE A N 1
ATOM 2096 C CA . ILE A 1 284 ? 10.234 19.172 14.148 1 98.62 284 ILE A CA 1
ATOM 2097 C C . ILE A 1 284 ? 11.047 20 15.141 1 98.62 284 ILE A C 1
ATOM 2099 O O . ILE A 1 284 ? 11.852 20.844 14.742 1 98.62 284 ILE A O 1
ATOM 2103 N N . SER A 1 285 ? 10.844 19.75 16.375 1 98.25 285 SER A N 1
ATOM 2104 C CA . SER A 1 285 ? 11.562 20.484 17.406 1 98.25 285 SER A CA 1
ATOM 2105 C C . SER A 1 285 ? 13.062 20.219 17.328 1 98.25 285 SER A C 1
ATOM 2107 O O . SER A 1 285 ? 13.859 21.156 17.266 1 98.25 285 SER A O 1
ATOM 2109 N N . ARG A 1 286 ? 13.469 19 17.281 1 97.94 286 ARG A N 1
ATOM 2110 C CA . ARG A 1 286 ? 14.875 18.609 17.328 1 97.94 286 ARG A CA 1
ATOM 2111 C C . ARG A 1 286 ? 15.609 19.016 16.062 1 97.94 286 ARG A C 1
ATOM 2113 O O . ARG A 1 286 ? 16.766 19.453 16.109 1 97.94 286 ARG A O 1
ATOM 2120 N N . LEU A 1 287 ? 14.945 18.844 14.945 1 97.94 287 LEU A N 1
ATOM 2121 C CA . LEU A 1 287 ? 15.656 18.969 13.68 1 97.94 287 LEU A CA 1
ATOM 2122 C C . LEU A 1 287 ? 15.516 20.391 13.117 1 97.94 287 LEU A C 1
ATOM 2124 O O . LEU A 1 287 ? 16.375 20.844 12.367 1 97.94 287 LEU A O 1
ATOM 2128 N N . ARG A 1 288 ? 14.398 21.109 13.516 1 98 288 ARG A N 1
ATOM 2129 C CA . ARG A 1 288 ? 14.125 22.391 12.867 1 98 288 ARG A CA 1
ATOM 2130 C C . ARG A 1 288 ? 13.984 23.516 13.898 1 98 288 ARG A C 1
ATOM 2132 O O . ARG A 1 288 ? 13.93 24.688 13.531 1 98 288 ARG A O 1
ATOM 2139 N N . GLY A 1 289 ? 13.844 23.203 15.18 1 97.75 289 GLY A N 1
ATOM 2140 C CA . GLY A 1 289 ? 13.93 24.203 16.234 1 97.75 289 GLY A CA 1
ATOM 2141 C C . GLY A 1 289 ? 12.594 24.828 16.562 1 97.75 289 GLY A C 1
ATOM 2142 O O . GLY A 1 289 ? 12.539 25.891 17.203 1 97.75 289 GLY A O 1
ATOM 2143 N N . PHE A 1 290 ? 11.477 24.172 16.141 1 98.38 290 PHE A N 1
ATOM 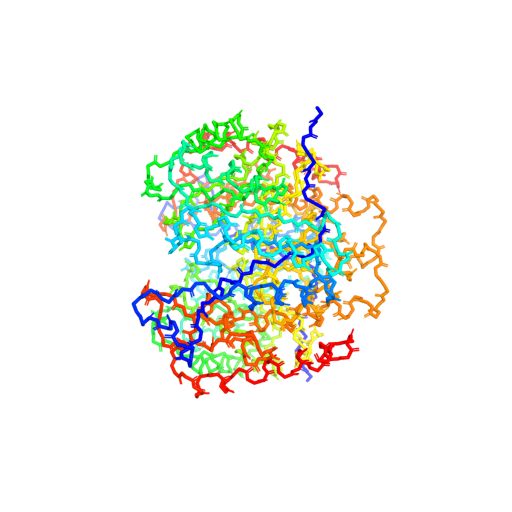2144 C CA . PHE A 1 290 ? 10.156 24.734 16.422 1 98.38 290 PHE A CA 1
ATOM 2145 C C . PHE A 1 290 ? 9.469 23.984 17.547 1 98.38 290 PHE A C 1
ATOM 2147 O O . PHE A 1 290 ? 9.281 22.766 17.469 1 98.38 290 PHE A O 1
ATOM 2154 N N . GLY A 1 291 ? 9.07 24.719 18.594 1 97.38 291 GLY A N 1
ATOM 2155 C CA . GLY A 1 291 ? 8.289 24.141 19.688 1 97.38 291 GLY A CA 1
ATOM 2156 C C . GLY A 1 291 ? 9.109 23.266 20.609 1 97.38 291 GLY A C 1
ATOM 2157 O O . GLY A 1 291 ? 10.312 23.094 20.406 1 97.38 291 GLY A O 1
ATOM 2158 N N . ASP A 1 292 ? 8.422 22.734 21.641 1 96.81 292 ASP A N 1
ATOM 2159 C CA . ASP A 1 292 ? 9.039 21.812 22.578 1 96.81 292 ASP A CA 1
ATOM 2160 C C . ASP A 1 292 ? 8.961 20.375 22.062 1 96.81 292 ASP A C 1
ATOM 2162 O O . ASP A 1 292 ? 7.992 20 21.391 1 96.81 292 ASP A O 1
ATOM 2166 N N . ILE A 1 293 ? 9.922 19.562 22.406 1 96.31 293 ILE A N 1
ATOM 2167 C CA . ILE A 1 293 ? 9.977 18.172 21.953 1 96.31 293 ILE A CA 1
ATOM 2168 C C . ILE A 1 293 ? 8.75 17.406 22.469 1 96.31 293 ILE A C 1
ATOM 2170 O O . ILE A 1 293 ? 8.352 16.406 21.875 1 96.31 293 ILE A O 1
ATOM 2174 N N . ASP A 1 294 ? 8.117 17.891 23.5 1 95.19 294 ASP A N 1
ATOM 2175 C CA . ASP A 1 294 ? 6.938 17.219 24.062 1 95.19 294 ASP A CA 1
ATOM 2176 C C . ASP A 1 294 ? 5.766 18.203 24.172 1 95.19 294 ASP A C 1
ATOM 2178 O O . ASP A 1 294 ? 4.977 18.109 25.109 1 95.19 294 ASP A O 1
ATOM 2182 N N . GLY A 1 295 ? 5.703 19.125 23.328 1 94.56 295 GLY A N 1
ATOM 2183 C CA . GLY A 1 295 ? 4.711 20.188 23.359 1 94.56 295 GLY A CA 1
ATOM 2184 C C . GLY A 1 295 ? 3.338 19.734 22.891 1 94.56 295 GLY A C 1
ATOM 2185 O O . GLY A 1 295 ? 2.875 20.156 21.828 1 94.56 295 GLY A O 1
ATOM 2186 N N . THR A 1 296 ? 2.623 18.906 23.734 1 96.31 296 THR A N 1
ATOM 2187 C CA . THR A 1 296 ? 1.295 18.406 23.406 1 96.31 296 THR A CA 1
ATOM 2188 C C . THR A 1 296 ? 0.296 18.75 24.516 1 96.31 296 THR A C 1
ATOM 2190 O O . THR A 1 296 ? 0.684 19.219 25.578 1 96.31 296 THR A O 1
ATOM 2193 N N . ARG A 1 297 ? -0.927 18.656 24.219 1 97 297 ARG A N 1
ATOM 2194 C CA . ARG A 1 297 ? -1.96 18.672 25.25 1 97 297 ARG A CA 1
ATOM 2195 C C . ARG A 1 297 ? -2.305 17.266 25.703 1 97 297 ARG A C 1
ATOM 2197 O O . ARG A 1 297 ? -2.164 16.297 24.938 1 97 297 ARG A O 1
ATOM 2204 N N . LEU A 1 298 ? -2.744 17.203 27 1 95.38 298 LEU A N 1
ATOM 2205 C CA . LEU A 1 298 ? -3.172 15.93 27.562 1 95.38 298 LEU A CA 1
ATOM 2206 C C . LEU A 1 298 ? -4.289 15.312 26.719 1 95.38 298 LEU A C 1
ATOM 2208 O O . LEU A 1 298 ? -5.141 16.031 26.188 1 95.38 298 LEU A O 1
ATOM 2212 N N . PRO A 1 299 ? -4.281 13.945 26.438 1 95.69 299 PRO A N 1
ATOM 2213 C CA . PRO A 1 299 ? -3.502 12.953 27.188 1 95.69 299 PRO A CA 1
ATOM 2214 C C . PRO A 1 299 ? -2.133 12.688 26.562 1 95.69 299 PRO A C 1
ATOM 2216 O O . PRO A 1 299 ? -1.349 11.898 27.109 1 95.69 299 PRO A O 1
ATOM 2219 N N . LEU A 1 300 ? -1.791 13.266 25.375 1 94.88 300 LEU A N 1
ATOM 2220 C CA . LEU A 1 300 ? -0.432 13.164 24.859 1 94.88 300 LEU A CA 1
ATOM 2221 C C . LEU A 1 300 ? 0.56 13.844 25.797 1 94.88 300 LEU A C 1
ATOM 2223 O O . LEU A 1 300 ? 0.369 15.008 26.172 1 94.88 300 LEU A O 1
ATOM 2227 N N . HIS A 1 301 ? 1.521 13.039 26.234 1 92.38 301 HIS A N 1
ATOM 2228 C CA . HIS A 1 301 ? 2.395 13.57 27.281 1 92.38 301 HIS A CA 1
ATOM 2229 C C . HIS A 1 301 ? 3.762 12.898 27.25 1 92.38 301 HIS A C 1
ATOM 2231 O O . HIS A 1 301 ? 3.859 11.688 27 1 92.38 301 HIS A O 1
ATOM 2237 N N . GLY A 1 302 ? 4.793 13.75 27.422 1 92.94 302 GLY A N 1
ATOM 2238 C CA . GLY A 1 302 ? 6.098 13.195 27.734 1 92.94 302 GLY A CA 1
ATOM 2239 C C . GLY A 1 302 ? 6.961 12.969 26.516 1 92.94 302 GLY A C 1
ATOM 2240 O O . GLY A 1 302 ? 8.102 12.508 26.625 1 92.94 302 GLY A O 1
ATOM 2241 N N . GLY A 1 303 ? 6.43 13.328 25.328 1 95.06 303 GLY A N 1
ATOM 2242 C CA . GLY A 1 303 ? 7.203 13.055 24.125 1 95.06 303 GLY A CA 1
ATOM 2243 C C . GLY A 1 303 ? 7.23 11.586 23.766 1 95.06 303 GLY A C 1
ATOM 2244 O O . GLY A 1 303 ? 6.328 10.828 24.125 1 95.06 303 GLY A O 1
ATOM 2245 N N . ILE A 1 304 ? 8.227 11.164 22.859 1 97 304 ILE A N 1
ATOM 2246 C CA . ILE A 1 304 ? 8.289 9.773 22.438 1 97 304 ILE A CA 1
ATOM 2247 C C . ILE A 1 304 ? 8.672 8.891 23.609 1 97 304 ILE A C 1
ATOM 2249 O O . ILE A 1 304 ? 9.547 9.25 24.406 1 97 304 ILE A O 1
ATOM 2253 N N . PRO A 1 305 ? 8.023 7.789 23.797 1 96.5 305 PRO A N 1
ATOM 2254 C CA . PRO A 1 305 ? 8.445 6.84 24.828 1 96.5 305 PRO A CA 1
ATOM 2255 C C . PRO A 1 305 ? 9.891 6.383 24.656 1 96.5 305 PRO A C 1
ATOM 2257 O O . PRO A 1 305 ? 10.32 6.09 23.531 1 96.5 305 PRO A O 1
ATOM 2260 N N . GLY A 1 306 ? 10.688 6.379 25.719 1 96.69 306 GLY A N 1
ATOM 2261 C CA . GLY A 1 306 ? 12.094 6.039 25.656 1 96.69 306 GLY A CA 1
ATOM 2262 C C . GLY A 1 306 ? 13 7.254 25.594 1 96.69 306 GLY A C 1
ATOM 2263 O O . GLY A 1 306 ? 14.219 7.141 25.781 1 96.69 306 GLY A O 1
ATOM 2264 N N . GLY A 1 307 ? 12.445 8.438 25.281 1 96.25 307 GLY A N 1
ATOM 2265 C CA . GLY A 1 307 ? 13.148 9.703 25.344 1 96.25 307 GLY A CA 1
ATOM 2266 C C . GLY A 1 307 ? 14.344 9.766 24.406 1 96.25 307 GLY A C 1
ATOM 2267 O O . GLY A 1 307 ? 14.258 9.344 23.25 1 96.25 307 GLY A O 1
ATOM 2268 N N . ASP A 1 308 ? 15.352 10.273 24.891 1 97.19 308 ASP A N 1
ATOM 2269 C CA . ASP A 1 308 ? 16.562 10.5 24.109 1 97.19 308 ASP A CA 1
ATOM 2270 C C . ASP A 1 308 ? 17.156 9.18 23.625 1 97.19 308 ASP A C 1
ATOM 2272 O O . ASP A 1 308 ? 17.719 9.109 22.531 1 97.19 308 ASP A O 1
ATOM 2276 N N . ALA A 1 309 ? 17.047 8.227 24.438 1 97.81 309 ALA A N 1
ATOM 2277 C CA . ALA A 1 309 ? 17.609 6.926 24.062 1 97.81 309 ALA A CA 1
ATOM 2278 C C . ALA A 1 309 ? 16.891 6.344 22.859 1 97.81 309 ALA A C 1
ATOM 2280 O O . ALA A 1 309 ? 17.531 5.816 21.938 1 97.81 309 ALA A O 1
ATOM 2281 N N . GLU A 1 310 ? 15.586 6.461 22.859 1 97.44 310 GLU A N 1
ATOM 2282 C CA . GLU A 1 310 ? 14.805 6.02 21.703 1 97.44 310 GLU A CA 1
ATOM 2283 C C . GLU A 1 310 ? 15.109 6.863 20.469 1 97.44 310 GLU A C 1
ATOM 2285 O O . GLU A 1 310 ? 15.305 6.328 19.375 1 97.44 310 GLU A O 1
ATOM 2290 N N . TRP A 1 311 ? 15.172 8.148 20.625 1 97.69 311 TRP A N 1
ATOM 2291 C CA . TRP A 1 311 ? 15.453 9.047 19.516 1 97.69 311 TRP A CA 1
ATOM 2292 C C . TRP A 1 311 ? 16.781 8.703 18.844 1 97.69 311 TRP A C 1
ATOM 2294 O O . TRP A 1 311 ? 16.906 8.719 17.625 1 97.69 311 TRP A O 1
ATOM 2304 N N . ALA A 1 312 ? 17.734 8.312 19.656 1 97.81 312 ALA A N 1
ATOM 2305 C CA . ALA A 1 312 ? 19.078 8.031 19.172 1 97.81 312 ALA A CA 1
ATOM 2306 C C . ALA A 1 312 ? 19.078 6.816 18.234 1 97.81 312 ALA A C 1
ATOM 2308 O O . ALA A 1 312 ? 19.953 6.703 17.359 1 97.81 312 ALA A O 1
ATOM 2309 N N . GLN A 1 313 ? 18.156 5.969 18.391 1 96.5 313 GLN A N 1
ATOM 2310 C CA . GLN A 1 313 ? 18.078 4.758 17.578 1 96.5 313 GLN A CA 1
ATOM 2311 C C . GLN A 1 313 ? 17.672 5.082 16.141 1 96.5 313 GLN A C 1
ATOM 2313 O O . GLN A 1 313 ? 17.828 4.246 15.25 1 96.5 313 GLN A O 1
ATOM 2318 N N . TRP A 1 314 ? 17.25 6.301 15.867 1 97.38 314 TRP A N 1
ATOM 2319 C CA . TRP A 1 314 ? 16.734 6.668 14.555 1 97.38 314 TRP A CA 1
ATOM 2320 C C . TRP A 1 314 ? 17.781 7.434 13.75 1 97.38 314 TRP A C 1
ATOM 2322 O O . TRP A 1 314 ? 17.516 7.844 12.617 1 97.38 314 TRP A O 1
ATOM 2332 N N . LYS A 1 315 ? 18.953 7.574 14.273 1 96.81 315 LYS A N 1
ATOM 2333 C CA . LYS A 1 315 ? 20 8.367 13.648 1 96.81 315 LYS A CA 1
ATOM 2334 C C . LYS A 1 315 ? 20.312 7.852 12.242 1 96.81 315 LYS A C 1
ATOM 2336 O O . LYS A 1 315 ? 20.531 8.641 11.32 1 96.81 315 LYS A O 1
ATOM 2341 N N . SER A 1 316 ? 20.375 6.555 12.086 1 95.31 316 SER A N 1
ATOM 2342 C CA . SER A 1 316 ? 20.766 5.945 10.82 1 95.31 316 SER A CA 1
ATOM 2343 C C . SER A 1 316 ? 19.766 6.266 9.711 1 95.31 316 SER A C 1
ATOM 2345 O O . SER A 1 316 ? 20.125 6.285 8.531 1 95.31 316 SER A O 1
ATOM 2347 N N . VAL A 1 317 ? 18.578 6.523 10.102 1 96.25 317 VAL A N 1
ATOM 2348 C CA . VAL A 1 317 ? 17.547 6.828 9.125 1 96.25 317 VAL A CA 1
ATOM 2349 C C . VAL A 1 317 ? 17.453 8.344 8.914 1 96.25 317 VAL A C 1
ATOM 2351 O O . VAL A 1 317 ? 17.25 8.805 7.797 1 96.25 317 VAL A O 1
ATOM 2354 N N . LEU A 1 318 ? 17.719 9.117 9.922 1 98.19 318 LEU A N 1
ATOM 2355 C CA . LEU A 1 318 ? 17.531 10.562 9.898 1 98.19 318 LEU A CA 1
ATOM 2356 C C . LEU A 1 318 ? 18.719 11.258 9.227 1 98.19 318 LEU A C 1
ATOM 2358 O O . LEU A 1 318 ? 18.531 12.18 8.438 1 98.19 318 LEU A O 1
ATOM 2362 N N . GLU A 1 319 ? 19.906 10.805 9.484 1 98.06 319 GLU A N 1
ATOM 2363 C CA . GLU A 1 319 ? 21.109 11.523 9.086 1 98.06 319 GLU A CA 1
ATOM 2364 C C . GLU A 1 319 ? 21.25 11.555 7.562 1 98.06 319 GLU A C 1
ATOM 2366 O O . GLU A 1 319 ? 21.547 12.602 6.984 1 98.06 319 GLU A O 1
ATOM 2371 N N . PRO A 1 320 ? 21.047 10.406 6.914 1 97.88 320 PRO A N 1
ATOM 2372 C CA . PRO A 1 320 ? 21.172 10.453 5.453 1 97.88 320 PRO A CA 1
ATOM 2373 C C . PRO A 1 320 ? 20.156 11.406 4.812 1 97.88 320 PRO A C 1
ATOM 2375 O O . PRO A 1 320 ? 20.5 12.109 3.854 1 97.88 320 PRO A O 1
ATOM 2378 N N . LEU A 1 321 ? 18.938 11.453 5.289 1 98.25 321 LEU A N 1
ATOM 2379 C CA . LEU A 1 321 ? 17.953 12.352 4.707 1 98.25 321 LEU A CA 1
ATOM 2380 C C . LEU A 1 321 ? 18.234 13.797 5.09 1 98.25 321 LEU A C 1
ATOM 2382 O O . LEU A 1 321 ? 17.969 14.719 4.309 1 98.25 321 LEU A O 1
ATOM 2386 N N . GLU A 1 322 ? 18.75 14.008 6.297 1 98.12 322 GLU A N 1
ATOM 2387 C CA . GLU A 1 322 ? 19.172 15.352 6.699 1 98.12 322 GLU A CA 1
ATOM 2388 C C . GLU A 1 322 ? 20.234 15.906 5.75 1 98.12 322 GLU A C 1
ATOM 2390 O O . GLU A 1 322 ? 20.203 17.078 5.395 1 98.12 322 GLU A O 1
ATOM 2395 N N . ALA A 1 323 ? 21.156 15.016 5.359 1 98 323 ALA A N 1
ATOM 2396 C CA . ALA A 1 323 ? 22.188 15.438 4.414 1 98 323 ALA A CA 1
ATOM 2397 C C . ALA A 1 323 ? 21.578 15.844 3.078 1 98 323 ALA A C 1
ATOM 2399 O O . ALA A 1 323 ? 21.969 16.859 2.488 1 98 323 ALA A O 1
ATOM 2400 N N . ILE A 1 324 ? 20.609 15.094 2.625 1 98 324 ILE A N 1
ATOM 2401 C CA . ILE A 1 324 ? 19.922 15.422 1.381 1 98 324 ILE A CA 1
ATOM 2402 C C . ILE A 1 324 ? 19.156 16.734 1.543 1 98 324 ILE A C 1
ATOM 2404 O O . ILE A 1 324 ? 19.25 17.625 0.687 1 98 324 ILE A O 1
ATOM 2408 N N . GLU A 1 325 ? 18.438 16.875 2.639 1 98.12 325 GLU A N 1
ATOM 2409 C CA . GLU A 1 325 ? 17.656 18.078 2.936 1 98.12 325 GLU A CA 1
ATOM 2410 C C . GLU A 1 325 ? 18.531 19.328 2.871 1 98.12 325 GLU A C 1
ATOM 2412 O O . GLU A 1 325 ? 18.141 20.328 2.264 1 98.12 325 GLU A O 1
ATOM 2417 N N . LYS A 1 326 ? 19.688 19.297 3.451 1 97.06 326 LYS A N 1
ATOM 2418 C CA . LYS A 1 326 ? 20.609 20.422 3.492 1 97.06 326 LYS A CA 1
ATOM 2419 C C . LYS A 1 326 ? 21.156 20.75 2.102 1 97.06 326 LYS A C 1
ATOM 2421 O O . LYS A 1 326 ? 21.359 21.906 1.759 1 97.06 326 LYS A O 1
ATOM 2426 N N . SER A 1 327 ? 21.344 19.688 1.344 1 97.31 327 SER A N 1
ATOM 2427 C CA . SER A 1 327 ? 21.891 19.875 0.002 1 97.31 327 SER A CA 1
ATOM 2428 C C . SER A 1 327 ? 20.891 20.578 -0.903 1 97.31 327 SER A C 1
ATOM 2430 O O . SER A 1 327 ? 21.266 21.188 -1.901 1 97.31 327 SER A O 1
ATOM 2432 N N . LEU A 1 328 ? 19.609 20.547 -0.596 1 96.94 328 LEU A N 1
ATOM 2433 C CA . LEU A 1 328 ? 18.547 21.125 -1.41 1 96.94 328 LEU A CA 1
ATOM 2434 C C . LEU A 1 328 ? 18.266 22.562 -0.991 1 96.94 328 LEU A C 1
ATOM 2436 O O . LEU A 1 328 ? 17.391 23.234 -1.57 1 96.94 328 LEU A O 1
ATOM 2440 N N . GLY A 1 329 ? 19.031 23.312 -0.211 1 84.94 329 GLY A N 1
ATOM 2441 C CA . GLY A 1 329 ? 18.906 24.719 0.148 1 84.94 329 GLY A CA 1
ATOM 2442 C C . GLY A 1 329 ? 18.406 24.938 1.566 1 84.94 329 GLY A C 1
ATOM 2443 O O . GLY A 1 329 ? 18.078 26.062 1.948 1 84.94 329 GLY A O 1
ATOM 2444 N N . GLY A 1 330 ? 18.281 23.891 2.361 1 62.31 330 GLY A N 1
ATOM 2445 C CA . GLY A 1 330 ? 17.719 24.109 3.686 1 62.31 330 GLY A CA 1
ATOM 2446 C C . GLY A 1 330 ? 18.766 24.328 4.75 1 62.31 330 GLY A C 1
ATOM 2447 O O . GLY A 1 330 ? 19.844 23.719 4.715 1 62.31 330 GLY A O 1
ATOM 2448 N N . GLN A 1 331 ? 18.984 25.703 5.223 1 51 331 GLN A N 1
ATOM 2449 C CA . GLN A 1 331 ? 19.781 25.891 6.434 1 51 331 GLN A CA 1
ATOM 2450 C C . GLN A 1 331 ? 19.047 25.344 7.656 1 51 331 GLN A C 1
ATOM 2452 O O . GLN A 1 331 ? 17.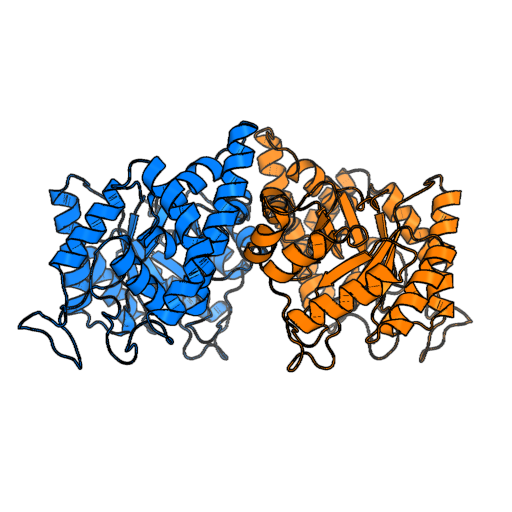828 25.328 7.699 1 51 331 GLN A O 1
ATOM 2457 N N . MET B 1 1 ? 29.141 -20.25 -7.66 1 50.25 1 MET B N 1
ATOM 2458 C CA . MET B 1 1 ? 28.578 -19.078 -8.312 1 50.25 1 MET B CA 1
ATOM 2459 C C . MET B 1 1 ? 27.25 -18.688 -7.656 1 50.25 1 MET B C 1
ATOM 2461 O O . MET B 1 1 ? 26.5 -19.547 -7.199 1 50.25 1 MET B O 1
ATOM 2465 N N . PRO B 1 2 ? 27.031 -17.422 -7.336 1 70.5 2 PRO B N 1
ATOM 2466 C CA . PRO B 1 2 ? 25.766 -17.078 -6.699 1 70.5 2 PRO B CA 1
ATOM 2467 C C . PRO B 1 2 ? 24.562 -17.531 -7.52 1 70.5 2 PRO B C 1
ATOM 2469 O O . PRO B 1 2 ? 24.609 -17.562 -8.75 1 70.5 2 PRO B O 1
ATOM 2472 N N . SER B 1 3 ? 23.672 -18.141 -6.742 1 87.62 3 SER B N 1
ATOM 2473 C CA . SER B 1 3 ? 22.422 -18.578 -7.375 1 87.62 3 SER B CA 1
ATOM 2474 C C . SER B 1 3 ? 21.719 -17.406 -8.055 1 87.62 3 SER B C 1
ATOM 2476 O O . SER B 1 3 ? 21.844 -16.266 -7.621 1 87.62 3 SER B O 1
ATOM 2478 N N . ALA B 1 4 ? 21.172 -17.641 -9.102 1 94.62 4 ALA B N 1
ATOM 2479 C CA . ALA B 1 4 ? 20.484 -16.609 -9.875 1 94.62 4 ALA B CA 1
ATOM 2480 C C . ALA B 1 4 ? 19.078 -16.375 -9.328 1 94.62 4 ALA B C 1
ATOM 2482 O O . ALA B 1 4 ? 18.391 -17.312 -8.945 1 94.62 4 ALA B O 1
ATOM 2483 N N . ALA B 1 5 ? 18.688 -15.156 -9.219 1 98.31 5 ALA B N 1
ATOM 2484 C CA . ALA B 1 5 ? 17.312 -14.797 -8.914 1 98.31 5 ALA B CA 1
ATOM 2485 C C . ALA B 1 5 ? 16.391 -15.141 -10.078 1 98.31 5 ALA B C 1
ATOM 2487 O O . ALA B 1 5 ? 16.828 -15.242 -11.227 1 98.31 5 ALA B O 1
ATOM 2488 N N . PRO B 1 6 ? 15.117 -15.453 -9.797 1 98.44 6 PRO B N 1
ATOM 2489 C CA . PRO B 1 6 ? 14.18 -15.602 -10.914 1 98.44 6 PRO B CA 1
ATOM 2490 C C . PRO B 1 6 ? 14.109 -14.352 -11.789 1 98.44 6 PRO B C 1
ATOM 2492 O O . PRO B 1 6 ? 14.172 -13.227 -11.281 1 98.44 6 PRO B O 1
ATOM 2495 N N . PRO B 1 7 ? 13.992 -14.531 -13.086 1 98.38 7 PRO B N 1
ATOM 2496 C CA . PRO B 1 7 ? 13.859 -13.359 -13.953 1 98.38 7 PRO B CA 1
ATOM 2497 C C . PRO B 1 7 ? 12.633 -12.516 -13.625 1 98.38 7 PRO B C 1
ATOM 2499 O O . PRO B 1 7 ? 11.602 -13.055 -13.219 1 98.38 7 PRO B O 1
ATOM 2502 N N . PRO B 1 8 ? 12.773 -11.188 -13.82 1 98.69 8 PRO B N 1
ATOM 2503 C CA . PRO B 1 8 ? 11.625 -10.305 -13.57 1 98.69 8 PRO B CA 1
ATOM 2504 C C . PRO B 1 8 ? 10.453 -10.602 -14.5 1 98.69 8 PRO B C 1
ATOM 2506 O O . PRO B 1 8 ? 10.648 -11.055 -15.633 1 98.69 8 PRO B O 1
ATOM 2509 N N . GLY B 1 9 ? 9.258 -10.398 -14.062 1 98.81 9 GLY B N 1
ATOM 2510 C CA . GLY B 1 9 ? 8.055 -10.625 -14.836 1 98.81 9 GLY B CA 1
ATOM 2511 C C . GLY B 1 9 ? 6.859 -11.008 -13.984 1 98.81 9 GLY B C 1
ATOM 2512 O O . GLY B 1 9 ? 6.844 -10.758 -12.773 1 98.81 9 GLY B O 1
ATOM 2513 N N . ILE B 1 10 ? 5.828 -11.492 -14.633 1 98.94 10 ILE B N 1
ATOM 2514 C CA . ILE B 1 10 ? 4.617 -11.945 -13.961 1 98.94 10 ILE B CA 1
ATOM 2515 C C . ILE B 1 10 ? 4.668 -13.461 -13.766 1 98.94 10 ILE B C 1
ATOM 2517 O O . ILE B 1 10 ? 4.875 -14.211 -14.727 1 98.94 10 ILE B O 1
ATOM 2521 N N . TYR B 1 11 ? 4.551 -13.883 -12.562 1 98.94 11 TYR B N 1
ATOM 2522 C CA . TYR B 1 11 ? 4.414 -15.289 -12.18 1 98.94 11 TYR B CA 1
ATOM 2523 C C . TYR B 1 11 ? 3.008 -15.578 -11.664 1 98.94 11 TYR B C 1
ATOM 2525 O O . TYR B 1 11 ? 2.34 -14.688 -11.133 1 98.94 11 TYR B O 1
ATOM 2533 N N . VAL B 1 12 ? 2.6 -16.797 -11.859 1 98.94 12 VAL B N 1
ATOM 2534 C CA . VAL B 1 12 ? 1.273 -17.172 -11.383 1 98.94 12 VAL B CA 1
ATOM 2535 C C . VAL B 1 12 ? 1.4 -18.25 -10.305 1 98.94 12 VAL B C 1
ATOM 2537 O O . VAL B 1 12 ? 2.041 -19.281 -10.523 1 98.94 12 VAL B O 1
ATOM 2540 N N . PRO B 1 13 ? 0.912 -17.969 -9.078 1 98.81 13 PRO B N 1
ATOM 2541 C CA . PRO B 1 13 ? 0.665 -19.094 -8.18 1 98.81 13 PRO B CA 1
ATOM 2542 C C . PRO B 1 13 ? -0.473 -19.984 -8.664 1 98.81 13 PRO B C 1
ATOM 2544 O O . PRO B 1 13 ? -1.643 -19.609 -8.586 1 98.81 13 PRO B O 1
ATOM 2547 N N . VAL B 1 14 ? -0.162 -21.109 -9.086 1 98.5 14 VAL B N 1
ATOM 2548 C CA . VAL B 1 14 ? -1.102 -21.984 -9.789 1 98.5 14 VAL B CA 1
ATOM 2549 C C . VAL B 1 14 ? -1.902 -22.797 -8.781 1 98.5 14 VAL B C 1
ATOM 2551 O O . VAL B 1 14 ? -1.336 -23.375 -7.844 1 98.5 14 VAL B O 1
ATOM 2554 N N . PRO B 1 15 ? -3.229 -22.844 -8.969 1 98.31 15 PRO B N 1
ATOM 2555 C CA . PRO B 1 15 ? -3.986 -23.766 -8.117 1 98.31 15 PRO B CA 1
ATOM 2556 C C . PRO B 1 15 ? -3.645 -25.234 -8.375 1 98.31 15 PRO B C 1
ATOM 2558 O O . PRO B 1 15 ? -3.166 -25.578 -9.461 1 98.31 15 PRO B O 1
ATOM 2561 N N . THR B 1 16 ? -3.809 -26 -7.359 1 98.5 16 THR B N 1
ATOM 2562 C CA . THR B 1 16 ? -3.82 -27.438 -7.574 1 98.5 16 THR B CA 1
ATOM 2563 C C . THR B 1 16 ? -5.203 -27.906 -8.023 1 98.5 16 THR B C 1
ATOM 2565 O O . THR B 1 16 ? -6.207 -27.609 -7.375 1 98.5 16 THR B O 1
ATOM 2568 N N . PHE B 1 17 ? -5.199 -28.609 -9.156 1 98.5 17 PHE B N 1
ATOM 2569 C CA . PHE B 1 17 ? -6.465 -29.125 -9.664 1 98.5 17 PHE B CA 1
ATOM 2570 C C . PHE B 1 17 ? -6.711 -30.547 -9.188 1 98.5 17 PHE B C 1
ATOM 2572 O O . PHE B 1 17 ? -5.793 -31.375 -9.172 1 98.5 17 PHE B O 1
ATOM 2579 N N . PHE B 1 18 ? -7.898 -30.781 -8.789 1 98.31 18 PHE B N 1
ATOM 2580 C CA . PHE B 1 18 ? -8.305 -32.094 -8.297 1 98.31 18 PHE B CA 1
ATOM 2581 C C . PHE B 1 18 ? -9.352 -32.719 -9.219 1 98.31 18 PHE B C 1
ATOM 2583 O O . PHE B 1 18 ? -9.945 -32.031 -10.047 1 98.31 18 PHE B O 1
ATOM 2590 N N . ALA B 1 19 ? -9.508 -33.969 -9.031 1 97.56 19 ALA B N 1
ATOM 2591 C CA . ALA B 1 19 ? -10.461 -34.719 -9.852 1 97.56 19 ALA B CA 1
ATOM 2592 C C . ALA B 1 19 ? -11.836 -34.062 -9.836 1 97.56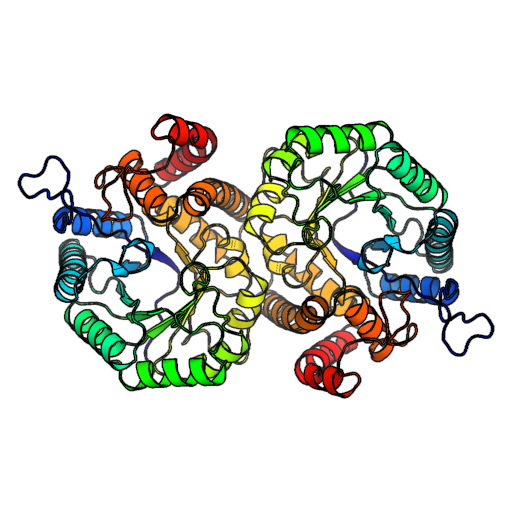 19 ALA B C 1
ATOM 2594 O O . ALA B 1 19 ? -12.32 -33.625 -8.781 1 97.56 19 ALA B O 1
ATOM 2595 N N . ARG B 1 20 ? -12.367 -34 -11.016 1 96.62 20 ARG B N 1
ATOM 2596 C CA . ARG B 1 20 ? -13.711 -33.438 -11.148 1 96.62 20 ARG B CA 1
ATOM 2597 C C . ARG B 1 20 ? -14.75 -34.344 -10.492 1 96.62 20 ARG B C 1
ATOM 2599 O O . ARG B 1 20 ? -14.539 -35.531 -10.375 1 96.62 20 ARG B O 1
ATOM 2606 N N . LYS B 1 21 ? -15.758 -33.781 -10.125 1 94.94 21 LYS B N 1
ATOM 2607 C CA . LYS B 1 21 ? -16.844 -34.531 -9.492 1 94.94 21 LYS B CA 1
ATOM 2608 C C . LYS B 1 21 ? -17.359 -35.625 -10.422 1 94.94 21 LYS B C 1
ATOM 2610 O O . LYS B 1 21 ? -17.812 -36.656 -9.961 1 94.94 21 LYS B O 1
ATOM 2615 N N . SER B 1 22 ? -17.312 -35.344 -11.633 1 94.31 22 SER B N 1
ATOM 2616 C CA . SER B 1 22 ? -17.828 -36.281 -12.625 1 94.31 22 SER B CA 1
ATOM 2617 C C . SER B 1 22 ? -16.844 -37.438 -12.859 1 94.31 22 SER B C 1
ATOM 2619 O O . SER B 1 22 ? -17.203 -38.438 -13.5 1 94.31 22 SER B O 1
ATOM 2621 N N . ALA B 1 23 ? -15.641 -37.281 -12.414 1 95.25 23 ALA B N 1
ATOM 2622 C CA . ALA B 1 23 ? -14.617 -38.312 -12.625 1 95.25 23 ALA B CA 1
ATOM 2623 C C . ALA B 1 23 ? -14.93 -39.562 -11.812 1 95.25 23 ALA B C 1
ATOM 2625 O O . ALA B 1 23 ? -15.391 -39.469 -10.68 1 95.25 23 ALA B O 1
ATOM 2626 N N . ALA B 1 24 ? -14.586 -40.688 -12.336 1 95.75 24 ALA B N 1
ATOM 2627 C CA . ALA B 1 24 ? -14.789 -41.938 -11.656 1 95.75 24 ALA B CA 1
ATOM 2628 C C . ALA B 1 24 ? -13.961 -42.031 -10.375 1 95.75 24 ALA B C 1
ATOM 2630 O O . ALA B 1 24 ? -14.391 -42.656 -9.398 1 95.75 24 ALA B O 1
ATOM 2631 N N . SER B 1 25 ? -12.898 -41.406 -10.383 1 94.12 25 SER B N 1
ATOM 2632 C CA . SER B 1 25 ? -11.969 -41.5 -9.258 1 94.12 25 SER B CA 1
ATOM 2633 C C . SER B 1 25 ? -12.305 -40.438 -8.195 1 94.12 25 SER B C 1
ATOM 2635 O O . SER B 1 25 ? -11.633 -40.375 -7.168 1 94.12 25 SER B O 1
ATOM 2637 N N . TYR B 1 26 ? -13.359 -39.719 -8.422 1 95.44 26 TYR B N 1
ATOM 2638 C CA . TYR B 1 26 ? -13.664 -38.594 -7.516 1 95.44 26 TYR B CA 1
ATOM 2639 C C . TYR B 1 26 ? -13.938 -39.125 -6.105 1 95.44 26 TYR B C 1
ATOM 2641 O O . TYR B 1 26 ? -14.656 -40.094 -5.926 1 95.44 26 TYR B O 1
ATOM 2649 N N . ASP B 1 27 ? -13.359 -38.5 -5.109 1 94.38 27 ASP B N 1
ATOM 2650 C CA . ASP B 1 27 ? -13.547 -38.688 -3.676 1 94.38 27 ASP B CA 1
ATOM 2651 C C . ASP B 1 27 ? -13.867 -37.375 -2.977 1 94.38 27 ASP B C 1
ATOM 2653 O O . ASP B 1 27 ? -13.023 -36.469 -2.904 1 94.38 27 ASP B O 1
ATOM 2657 N N . PRO B 1 28 ? -15.055 -37.312 -2.375 1 90.69 28 PRO B N 1
ATOM 2658 C CA . PRO B 1 28 ? -15.445 -36 -1.802 1 90.69 28 PRO B CA 1
ATOM 2659 C C . PRO B 1 28 ? -14.594 -35.625 -0.601 1 90.69 28 PRO B C 1
ATOM 2661 O O . PRO B 1 28 ? -14.586 -34.469 -0.196 1 90.69 28 PRO B O 1
ATOM 2664 N N . ILE B 1 29 ? -13.922 -36.531 0.027 1 91.06 29 ILE B N 1
ATOM 2665 C CA . ILE B 1 29 ? -13.086 -36.281 1.19 1 91.06 29 ILE B CA 1
ATOM 2666 C C . ILE B 1 29 ? -11.695 -35.812 0.736 1 91.06 29 ILE B C 1
ATOM 2668 O O . ILE B 1 29 ? -11.195 -34.781 1.176 1 91.06 29 ILE B O 1
ATOM 2672 N N . THR B 1 30 ? -11.094 -36.594 -0.155 1 94.75 30 THR B N 1
ATOM 2673 C CA . THR B 1 30 ? -9.781 -36.281 -0.693 1 94.75 30 THR B CA 1
ATOM 2674 C C . THR B 1 30 ? -9.711 -36.594 -2.186 1 94.75 30 THR B C 1
ATOM 2676 O O . THR B 1 30 ? -9.203 -37.625 -2.582 1 94.75 30 THR B O 1
ATOM 2679 N N . PRO B 1 31 ? -10.273 -35.656 -2.979 1 96.75 31 PRO B N 1
ATOM 2680 C CA . PRO B 1 31 ? -10.195 -35.906 -4.418 1 96.75 31 PRO B CA 1
ATOM 2681 C C . PRO B 1 31 ? -8.758 -36.031 -4.918 1 96.75 31 PRO B C 1
ATOM 2683 O O . PRO B 1 31 ? -7.891 -35.25 -4.473 1 96.75 31 PRO B O 1
ATOM 2686 N N . PRO B 1 32 ? -8.508 -37.062 -5.777 1 97.38 32 PRO B N 1
ATOM 2687 C CA . PRO B 1 32 ? -7.141 -37.188 -6.289 1 97.38 32 PRO B CA 1
ATOM 2688 C C . PRO B 1 32 ? -6.75 -36 -7.191 1 97.38 32 PRO B C 1
ATOM 2690 O O . PRO B 1 32 ? -7.609 -35.219 -7.598 1 97.38 32 PRO B O 1
ATOM 2693 N N . LEU B 1 33 ? -5.449 -35.938 -7.488 1 98.19 33 LEU B N 1
ATOM 2694 C CA . LEU B 1 33 ? -4.918 -34.906 -8.359 1 98.19 33 LEU B CA 1
ATOM 2695 C C . LEU B 1 33 ? -5.469 -35.031 -9.773 1 98.19 33 LEU B C 1
ATOM 2697 O O . LEU B 1 33 ? -5.625 -36.156 -10.281 1 98.19 33 LEU B O 1
ATOM 2701 N N . ASP B 1 34 ? -5.797 -33.969 -10.359 1 98.31 34 ASP B N 1
ATOM 2702 C CA . ASP B 1 34 ? -6.066 -33.875 -11.789 1 98.31 34 ASP B CA 1
ATOM 2703 C C . ASP B 1 34 ? -4.859 -33.344 -12.547 1 98.31 34 ASP B C 1
ATOM 2705 O O . ASP B 1 34 ? -4.836 -32.156 -12.922 1 98.31 34 ASP B O 1
ATOM 2709 N N . LEU B 1 35 ? -3.912 -34.188 -12.852 1 98.38 35 LEU B N 1
ATOM 2710 C CA . LEU B 1 35 ? -2.627 -33.812 -13.414 1 98.38 35 LEU B CA 1
ATOM 2711 C C . LEU B 1 35 ? -2.787 -33.344 -14.859 1 98.38 35 LEU B C 1
ATOM 2713 O O . LEU B 1 35 ? -2.004 -32.531 -15.336 1 98.38 35 LEU B O 1
ATOM 2717 N N . GLU B 1 36 ? -3.768 -33.844 -15.5 1 98 36 GLU B N 1
ATOM 2718 C CA . GLU B 1 36 ? -4.035 -33.406 -16.875 1 98 36 GLU B CA 1
ATOM 2719 C C . GLU B 1 36 ? -4.426 -31.938 -16.906 1 98 36 GLU B C 1
ATOM 2721 O O . GLU B 1 36 ? -3.881 -31.156 -17.703 1 98 36 GLU B O 1
ATOM 2726 N N . THR B 1 37 ? -5.367 -31.547 -16.062 1 98.38 37 THR B N 1
ATOM 2727 C CA . THR B 1 37 ? -5.777 -30.141 -15.977 1 98.38 37 THR B CA 1
ATOM 2728 C C . THR B 1 37 ? -4.629 -29.266 -15.492 1 98.38 37 THR B C 1
ATOM 2730 O O . THR B 1 37 ? -4.453 -28.141 -15.969 1 98.38 37 THR B O 1
ATOM 2733 N N . GLN B 1 38 ? -3.889 -29.781 -14.539 1 98.5 38 GLN B N 1
ATOM 2734 C CA . GLN B 1 38 ? -2.709 -29.078 -14.055 1 98.5 38 GLN B CA 1
ATOM 2735 C C . GLN B 1 38 ? -1.768 -28.719 -15.195 1 98.5 38 GLN B C 1
ATOM 2737 O O . GLN B 1 38 ? -1.317 -27.578 -15.305 1 98.5 38 GLN B O 1
ATOM 2742 N N . ALA B 1 39 ? -1.488 -29.734 -16.016 1 98.44 39 ALA B N 1
ATOM 2743 C CA . ALA B 1 39 ? -0.597 -29.594 -17.156 1 98.44 39 ALA B CA 1
ATOM 2744 C C . ALA B 1 39 ? -1.161 -28.594 -18.172 1 98.44 39 ALA B C 1
ATOM 2746 O O . ALA B 1 39 ? -0.446 -27.719 -18.641 1 98.44 39 ALA B O 1
ATOM 2747 N N . ALA B 1 40 ? -2.4 -28.719 -18.453 1 98.69 40 ALA B N 1
ATOM 2748 C CA . ALA B 1 40 ? -3.035 -27.891 -19.469 1 98.69 40 ALA B CA 1
ATOM 2749 C C . ALA B 1 40 ? -3.039 -26.422 -19.047 1 98.69 40 ALA B C 1
ATOM 2751 O O . ALA B 1 40 ? -2.768 -25.531 -19.875 1 98.69 40 ALA B O 1
ATOM 2752 N N . HIS B 1 41 ? -3.396 -26.141 -17.812 1 98.81 41 HIS B N 1
ATOM 2753 C CA . HIS B 1 41 ? -3.406 -24.766 -17.328 1 98.81 41 HIS B CA 1
ATOM 2754 C C . HIS B 1 41 ? -2.002 -24.156 -17.328 1 98.81 41 HIS B C 1
ATOM 2756 O O . HIS B 1 41 ? -1.826 -22.984 -17.656 1 98.81 41 HIS B O 1
ATOM 2762 N N . SER B 1 42 ? -1.007 -24.953 -16.953 1 98.81 42 SER B N 1
ATOM 2763 C CA . SER B 1 42 ? 0.376 -24.484 -16.969 1 98.81 42 SER B CA 1
ATOM 2764 C C . SER B 1 42 ? 0.789 -24.031 -18.375 1 98.81 42 SER B C 1
ATOM 2766 O O . SER B 1 42 ? 1.384 -22.969 -18.547 1 98.81 42 SER B O 1
ATOM 2768 N N . VAL B 1 43 ? 0.473 -24.812 -19.359 1 98.81 43 VAL B N 1
ATOM 2769 C CA . VAL B 1 43 ? 0.829 -24.516 -20.75 1 98.81 43 VAL B CA 1
ATOM 2770 C C . VAL B 1 43 ? 0.049 -23.297 -21.219 1 98.81 43 VAL B C 1
ATOM 2772 O O . VAL B 1 43 ? 0.601 -22.422 -21.906 1 98.81 43 VAL B O 1
ATOM 2775 N N . TYR B 1 44 ? -1.232 -23.266 -20.844 1 98.62 44 TYR B N 1
ATOM 2776 C CA . TYR B 1 44 ? -2.068 -22.109 -21.156 1 98.62 44 TYR B CA 1
ATOM 2777 C C . TYR B 1 44 ? -1.417 -20.812 -20.688 1 98.62 44 TYR B C 1
ATOM 2779 O O . TYR B 1 44 ? -1.334 -19.844 -21.438 1 98.62 44 TYR B O 1
ATOM 2787 N N . LEU B 1 45 ? -0.922 -20.781 -19.453 1 98.88 45 LEU B N 1
ATOM 2788 C CA . LEU B 1 45 ? -0.314 -19.609 -18.859 1 98.88 45 LEU B CA 1
ATOM 2789 C C . LEU B 1 45 ? 0.984 -19.234 -19.578 1 98.88 45 LEU B C 1
ATOM 2791 O O . LEU B 1 45 ? 1.24 -18.062 -19.844 1 98.88 45 LEU B O 1
ATOM 2795 N N . ALA B 1 46 ? 1.777 -20.25 -19.875 1 98.81 46 ALA B N 1
ATOM 2796 C CA . ALA B 1 46 ? 3.02 -20 -20.594 1 98.81 46 ALA B CA 1
ATOM 2797 C C . ALA B 1 46 ? 2.74 -19.375 -21.969 1 98.81 46 ALA B C 1
ATOM 2799 O O . ALA B 1 46 ? 3.4 -18.406 -22.359 1 98.81 46 ALA B O 1
ATOM 2800 N N . GLN B 1 47 ? 1.77 -19.859 -22.594 1 98.44 47 GLN B N 1
ATOM 2801 C CA . GLN B 1 47 ? 1.412 -19.375 -23.922 1 98.44 47 GLN B CA 1
ATOM 2802 C C . GLN B 1 47 ? 0.868 -17.953 -23.859 1 98.44 47 GLN B C 1
ATOM 2804 O O . GLN B 1 47 ? 0.97 -17.188 -24.828 1 98.44 47 GLN B O 1
ATOM 2809 N N . ALA B 1 48 ? 0.353 -17.578 -22.75 1 98.44 48 ALA B N 1
ATOM 2810 C CA . ALA B 1 48 ? -0.248 -16.25 -22.578 1 98.44 48 ALA B CA 1
ATOM 2811 C C . ALA B 1 48 ? 0.801 -15.219 -22.172 1 98.44 48 ALA B C 1
ATOM 2813 O O . ALA B 1 48 ? 0.481 -14.047 -21.984 1 98.44 48 ALA B O 1
ATOM 2814 N N . GLY B 1 49 ? 2.062 -15.609 -21.984 1 98.31 49 GLY B N 1
ATOM 2815 C CA . GLY B 1 49 ? 3.135 -14.656 -21.75 1 98.31 49 GLY B CA 1
ATOM 2816 C C . GLY B 1 49 ? 3.586 -14.617 -20.297 1 98.31 49 GLY B C 1
ATOM 2817 O O . GLY B 1 49 ? 4.492 -13.859 -19.938 1 98.31 49 GLY B O 1
ATOM 2818 N N . ILE B 1 50 ? 2.986 -15.453 -19.406 1 98.81 50 ILE B N 1
ATOM 2819 C CA . ILE B 1 50 ? 3.422 -15.555 -18.016 1 98.81 50 ILE B CA 1
ATOM 2820 C C . ILE B 1 50 ? 4.883 -15.992 -17.969 1 98.81 50 ILE B C 1
ATOM 2822 O O . ILE B 1 50 ? 5.293 -16.891 -18.703 1 98.81 50 ILE B O 1
ATOM 2826 N N . LYS B 1 51 ? 5.684 -15.328 -17.125 1 98.88 51 LYS B N 1
ATOM 2827 C CA . LYS B 1 51 ? 7.129 -15.539 -17.078 1 98.88 51 LYS B CA 1
ATOM 2828 C C . LYS B 1 51 ? 7.465 -16.875 -16.406 1 98.88 51 LYS B C 1
ATOM 2830 O O . LYS B 1 51 ? 8.43 -17.531 -16.781 1 98.88 51 LYS B O 1
ATOM 2835 N N . GLY B 1 52 ? 6.676 -17.234 -15.422 1 98.88 52 GLY B N 1
ATOM 2836 C CA . GLY B 1 52 ? 6.914 -18.453 -14.68 1 98.88 52 GLY B CA 1
ATOM 2837 C C . GLY B 1 52 ? 5.75 -18.844 -13.789 1 98.88 52 GLY B C 1
ATOM 2838 O O . GLY B 1 52 ? 4.742 -18.141 -13.727 1 98.88 52 GLY B O 1
ATOM 2839 N N . LEU B 1 53 ? 5.879 -19.984 -13.164 1 98.94 53 LEU B N 1
ATOM 2840 C CA . LEU B 1 53 ? 4.84 -20.516 -12.297 1 98.94 53 LEU B CA 1
ATOM 2841 C C . LEU B 1 53 ? 5.359 -20.688 -10.875 1 98.94 53 LEU B C 1
ATOM 2843 O O . LEU B 1 53 ? 6.52 -21.062 -10.672 1 98.94 53 LEU B O 1
ATOM 2847 N N . VAL B 1 54 ? 4.531 -20.359 -9.938 1 98.94 54 VAL B N 1
ATOM 2848 C CA . VAL B 1 54 ? 4.715 -20.781 -8.547 1 98.94 54 VAL B CA 1
ATOM 2849 C C . VAL B 1 54 ? 3.752 -21.922 -8.227 1 98.94 54 VAL B C 1
ATOM 2851 O O . VAL B 1 54 ? 2.545 -21.703 -8.102 1 98.94 54 VAL B O 1
ATOM 2854 N N . ILE B 1 55 ? 4.305 -23.062 -8.086 1 98.75 55 ILE B N 1
ATOM 2855 C CA . ILE B 1 55 ? 3.52 -24.266 -7.812 1 98.75 55 ILE B CA 1
ATOM 2856 C C . ILE B 1 55 ? 3.678 -24.656 -6.348 1 98.75 55 ILE B C 1
ATOM 2858 O O . ILE B 1 55 ? 4.789 -24.656 -5.812 1 98.75 55 ILE B O 1
ATOM 2862 N N . LEU B 1 56 ? 2.547 -24.984 -5.73 1 98.12 56 LEU B N 1
ATOM 2863 C CA . LEU B 1 56 ? 2.516 -25.406 -4.336 1 98.12 56 LEU B CA 1
ATOM 2864 C C . LEU B 1 56 ? 2.67 -24.219 -3.4 1 98.12 56 LEU B C 1
ATOM 2866 O O . LEU B 1 56 ? 3.359 -24.297 -2.383 1 98.12 56 LEU B O 1
ATOM 2870 N N . GLY B 1 57 ? 2.139 -23.062 -3.84 1 95.94 57 GLY B N 1
ATOM 2871 C CA . GLY B 1 57 ? 1.907 -21.953 -2.928 1 95.94 57 GLY B CA 1
ATOM 2872 C C . GLY B 1 57 ? 0.593 -22.062 -2.18 1 95.94 57 GLY B C 1
ATOM 2873 O O . GLY B 1 57 ? -0.046 -23.109 -2.184 1 95.94 57 GLY B O 1
ATOM 2874 N N . SER B 1 58 ? 0.191 -20.953 -1.538 1 94.56 58 SER B N 1
ATOM 2875 C CA . SER B 1 58 ? -1.095 -20.906 -0.85 1 94.56 58 SER B CA 1
ATOM 2876 C C . SER B 1 58 ? -2.248 -21.156 -1.818 1 94.56 58 SER B C 1
ATOM 2878 O O . SER B 1 58 ? -3.166 -21.922 -1.521 1 94.56 58 SER B O 1
ATOM 2880 N N . THR B 1 59 ? -2.242 -20.547 -2.969 1 96.12 59 THR B N 1
ATOM 2881 C CA . THR B 1 59 ? -3.254 -20.734 -4.004 1 96.12 59 THR B CA 1
ATOM 2882 C C . THR B 1 59 ? -3.305 -22.203 -4.445 1 96.12 59 THR B C 1
ATOM 2884 O O . THR B 1 59 ? -4.355 -22.688 -4.863 1 96.12 59 THR B O 1
ATOM 2887 N N . GLY B 1 60 ? -2.18 -22.891 -4.367 1 97.44 60 GLY B N 1
ATOM 2888 C CA . GLY B 1 60 ? -2.072 -24.281 -4.762 1 97.44 60 GLY B CA 1
ATOM 2889 C C . GLY B 1 60 ? -2.49 -25.234 -3.666 1 97.44 60 GLY B C 1
ATOM 2890 O O . GLY B 1 60 ? -2.359 -26.453 -3.818 1 97.44 60 GLY B O 1
ATOM 2891 N N . GLU B 1 61 ? -2.92 -24.719 -2.539 1 96.69 61 GLU B N 1
ATOM 2892 C CA . GLU B 1 61 ? -3.346 -25.547 -1.411 1 96.69 61 GLU B CA 1
ATOM 2893 C C . GLU B 1 61 ? -2.234 -26.484 -0.973 1 96.69 61 GLU B C 1
ATOM 2895 O O . GLU B 1 61 ? -2.494 -27.656 -0.66 1 96.69 61 GLU B O 1
ATOM 2900 N N . ALA B 1 62 ? -1.033 -26.031 -0.934 1 94.31 62 ALA B N 1
ATOM 2901 C CA . ALA B 1 62 ? 0.148 -26.844 -0.635 1 94.31 62 ALA B CA 1
ATOM 2902 C C . ALA B 1 62 ? -0.021 -27.594 0.682 1 94.31 62 ALA B C 1
ATOM 2904 O O . ALA B 1 62 ? 0.421 -28.734 0.811 1 94.31 62 ALA B O 1
ATOM 2905 N N . VAL B 1 63 ? -0.666 -27.047 1.622 1 93.62 63 VAL B N 1
ATOM 2906 C CA . VAL B 1 63 ? -0.777 -27.562 2.977 1 93.62 63 VAL B CA 1
ATOM 2907 C C . VAL B 1 63 ? -1.668 -28.812 2.979 1 93.62 63 VAL B C 1
ATOM 2909 O O . VAL B 1 63 ? -1.652 -29.594 3.93 1 93.62 63 VAL B O 1
ATOM 2912 N N . HIS B 1 64 ? -2.385 -29.016 1.861 1 95 64 HIS B N 1
ATOM 2913 C CA . HIS B 1 64 ? -3.295 -30.141 1.787 1 95 64 HIS B CA 1
ATOM 2914 C C . HIS B 1 64 ? -2.674 -31.297 1.01 1 95 64 HIS B C 1
ATOM 2916 O O . HIS B 1 64 ? -3.303 -32.344 0.833 1 95 64 HIS B O 1
ATOM 2922 N N . LEU B 1 65 ? -1.405 -31.062 0.544 1 96.38 65 LEU B N 1
ATOM 2923 C CA . LEU B 1 65 ? -0.782 -32.062 -0.313 1 96.38 65 LEU B CA 1
ATOM 2924 C C . LEU B 1 65 ? 0.295 -32.844 0.445 1 96.38 65 LEU B C 1
ATOM 2926 O O . LEU B 1 65 ? 1.013 -32.25 1.267 1 96.38 65 LEU B O 1
ATOM 2930 N N . ARG B 1 66 ? 0.31 -34.281 0.215 1 94.31 66 ARG B N 1
ATOM 2931 C CA . ARG B 1 66 ? 1.407 -35.094 0.693 1 94.31 66 ARG B CA 1
ATOM 2932 C C . ARG B 1 66 ? 2.648 -34.938 -0.173 1 94.31 66 ARG B C 1
ATOM 2934 O O . ARG B 1 66 ? 2.553 -34.5 -1.321 1 94.31 66 ARG B O 1
ATOM 2941 N N . LEU B 1 67 ? 3.805 -35.156 0.38 1 95.12 67 LEU B N 1
ATOM 2942 C CA . LEU B 1 67 ? 5.078 -34.969 -0.304 1 95.12 67 LEU B CA 1
ATOM 2943 C C . LEU B 1 67 ? 5.055 -35.625 -1.688 1 95.12 67 LEU B C 1
ATOM 2945 O O . LEU B 1 67 ? 5.484 -35 -2.668 1 95.12 67 LEU B O 1
ATOM 2949 N N . ALA B 1 68 ? 4.613 -36.812 -1.784 1 96.06 68 ALA B N 1
ATOM 2950 C CA . ALA B 1 68 ? 4.559 -37.5 -3.068 1 96.06 68 ALA B CA 1
ATOM 2951 C C . ALA B 1 68 ? 3.691 -36.75 -4.066 1 96.06 68 ALA B C 1
ATOM 2953 O O . ALA B 1 68 ? 4.016 -36.656 -5.254 1 96.06 68 ALA B O 1
ATOM 2954 N N . GLU B 1 69 ? 2.551 -36.25 -3.652 1 97.81 69 GLU B N 1
ATOM 2955 C CA . GLU B 1 69 ? 1.656 -35.469 -4.508 1 97.81 69 GLU B CA 1
ATOM 2956 C C . GLU B 1 69 ? 2.328 -34.188 -4.996 1 97.81 69 GLU B C 1
ATOM 2958 O O . GLU B 1 69 ? 2.127 -33.781 -6.141 1 97.81 69 GLU B O 1
ATOM 2963 N N . ARG B 1 70 ? 3.086 -33.594 -4.074 1 98.06 70 ARG B N 1
ATOM 2964 C CA . ARG B 1 70 ? 3.816 -32.375 -4.445 1 98.06 70 ARG B CA 1
ATOM 2965 C C . ARG B 1 70 ? 4.723 -32.625 -5.645 1 98.06 70 ARG B C 1
ATOM 2967 O O . ARG B 1 70 ? 4.73 -31.844 -6.598 1 98.06 70 ARG B O 1
ATOM 2974 N N . GLY B 1 71 ? 5.453 -33.719 -5.551 1 98.12 71 GLY B N 1
ATOM 2975 C CA . GLY B 1 71 ? 6.316 -34.094 -6.664 1 98.12 71 GLY B CA 1
ATOM 2976 C C . GLY B 1 71 ? 5.551 -34.344 -7.949 1 98.12 71 GLY B C 1
ATOM 2977 O O . GLY B 1 71 ? 6.004 -33.969 -9.031 1 98.12 71 GLY B O 1
ATOM 2978 N N . GLN B 1 72 ? 4.402 -34.969 -7.859 1 98.38 72 GLN B N 1
ATOM 2979 C CA . GLN B 1 72 ? 3.584 -35.281 -9.023 1 98.38 72 GLN B CA 1
ATOM 2980 C C . GLN B 1 72 ? 3.104 -34 -9.719 1 98.38 72 GLN B C 1
ATOM 2982 O O . GLN B 1 72 ? 3.139 -33.906 -10.945 1 98.38 72 GLN B O 1
ATOM 2987 N N . VAL B 1 73 ? 2.65 -33.031 -8.938 1 98.62 73 VAL B N 1
ATOM 2988 C CA . VAL B 1 73 ? 2.137 -31.797 -9.492 1 98.62 73 VAL B CA 1
ATOM 2989 C C . VAL B 1 73 ? 3.25 -31.062 -10.234 1 98.62 73 VAL B C 1
ATOM 2991 O O . VAL B 1 73 ? 3.055 -30.609 -11.359 1 98.62 73 VAL B O 1
ATOM 2994 N N . LEU B 1 74 ? 4.434 -31.016 -9.625 1 98.62 74 LEU B N 1
ATOM 2995 C CA . LEU B 1 74 ? 5.578 -30.328 -10.219 1 98.62 74 LEU B CA 1
ATOM 2996 C C . LEU B 1 74 ? 6.027 -31.031 -11.5 1 98.62 74 LEU B C 1
ATOM 2998 O O . LEU B 1 74 ? 6.238 -30.391 -12.523 1 98.62 74 LEU B O 1
ATOM 3002 N N . SER B 1 75 ? 6.109 -32.312 -11.406 1 98.38 75 SER B N 1
ATOM 3003 C CA . SER B 1 75 ? 6.602 -33.094 -12.539 1 98.38 75 SER B CA 1
ATOM 3004 C C . SER B 1 75 ? 5.637 -33.031 -13.719 1 98.38 75 SER B C 1
ATOM 3006 O O . SER B 1 75 ? 6.066 -32.969 -14.875 1 98.38 75 SER B O 1
ATOM 3008 N N . ALA B 1 76 ? 4.371 -33.062 -13.422 1 98.31 76 ALA B N 1
ATOM 3009 C CA . ALA B 1 76 ? 3.365 -32.969 -14.477 1 98.31 76 ALA B CA 1
ATOM 3010 C C . ALA B 1 76 ? 3.465 -31.625 -15.203 1 98.31 76 ALA B C 1
ATOM 3012 O O . ALA B 1 76 ? 3.396 -31.578 -16.438 1 98.31 76 ALA B O 1
ATOM 3013 N N . ALA B 1 77 ? 3.576 -30.562 -14.453 1 98.5 77 ALA B N 1
ATOM 3014 C CA . ALA B 1 77 ? 3.721 -29.25 -15.055 1 98.5 77 ALA B CA 1
ATOM 3015 C C . ALA B 1 77 ? 4.996 -29.156 -15.883 1 98.5 77 ALA B C 1
ATOM 3017 O O . ALA B 1 77 ? 4.969 -28.688 -17.031 1 98.5 77 ALA B O 1
ATOM 3018 N N . ARG B 1 78 ? 6.129 -29.656 -15.328 1 98.5 78 ARG B N 1
ATOM 3019 C CA . ARG B 1 78 ? 7.418 -29.625 -16.016 1 98.5 78 ARG B CA 1
ATOM 3020 C C . ARG B 1 78 ? 7.352 -30.375 -17.328 1 98.5 78 ARG B C 1
ATOM 3022 O O . ARG B 1 78 ? 7.75 -29.859 -18.375 1 98.5 78 ARG B O 1
ATOM 3029 N N . ALA B 1 79 ? 6.832 -31.531 -17.266 1 98.31 79 ALA B N 1
ATOM 3030 C CA . ALA B 1 79 ? 6.758 -32.375 -18.453 1 98.31 79 ALA B CA 1
ATOM 3031 C C . ALA B 1 79 ? 5.902 -31.734 -19.531 1 98.31 79 ALA B C 1
ATOM 3033 O O . ALA B 1 79 ? 6.27 -31.734 -20.719 1 98.31 79 ALA B O 1
ATOM 3034 N N . ALA B 1 80 ? 4.766 -31.188 -19.156 1 98.62 80 ALA B N 1
ATOM 3035 C CA . ALA B 1 80 ? 3.844 -30.562 -20.109 1 98.62 80 ALA B CA 1
ATOM 3036 C C . ALA B 1 80 ? 4.473 -29.328 -20.75 1 98.62 80 ALA B C 1
ATOM 3038 O O . ALA B 1 80 ? 4.316 -29.109 -21.953 1 98.62 80 ALA B O 1
ATOM 3039 N N . LEU B 1 81 ? 5.141 -28.531 -19.953 1 98.75 81 LEU B N 1
ATOM 3040 C CA . LEU B 1 81 ? 5.797 -27.328 -20.453 1 98.75 81 LEU B CA 1
ATOM 3041 C C . LEU B 1 81 ? 6.918 -27.688 -21.422 1 98.75 81 LEU B C 1
ATOM 3043 O O . LEU B 1 81 ? 7.031 -27.094 -22.5 1 98.75 81 LEU B O 1
ATOM 3047 N N . ASP B 1 82 ? 7.727 -28.688 -21.047 1 98.25 82 ASP B N 1
ATOM 3048 C CA . ASP B 1 82 ? 8.797 -29.141 -21.938 1 98.25 82 ASP B CA 1
ATOM 3049 C C . ASP B 1 82 ? 8.227 -29.641 -23.266 1 98.25 82 ASP B C 1
ATOM 3051 O O . ASP B 1 82 ? 8.727 -29.281 -24.328 1 98.25 82 ASP B O 1
ATOM 3055 N N . LYS B 1 83 ? 7.23 -30.453 -23.141 1 98.31 83 LYS B N 1
ATOM 3056 C CA . LYS B 1 83 ? 6.594 -31 -24.328 1 98.31 83 LYS B CA 1
ATOM 3057 C C . LYS B 1 83 ? 6.035 -29.891 -25.219 1 98.31 83 LYS B C 1
ATOM 3059 O O . LYS B 1 83 ? 6.051 -30 -26.453 1 98.31 83 LYS B O 1
ATOM 3064 N N . ALA B 1 84 ? 5.535 -28.844 -24.625 1 98.38 84 ALA B N 1
ATOM 3065 C CA . ALA B 1 84 ? 4.918 -27.75 -25.359 1 98.38 84 ALA B CA 1
ATOM 3066 C C . ALA B 1 84 ? 5.977 -26.766 -25.875 1 98.38 84 ALA B C 1
ATOM 3068 O O . ALA B 1 84 ? 5.645 -25.734 -26.453 1 98.38 84 ALA B O 1
ATOM 3069 N N . GLY B 1 85 ? 7.266 -27 -25.625 1 98.12 85 GLY B N 1
ATOM 3070 C CA . GLY B 1 85 ? 8.344 -26.188 -26.172 1 98.12 85 GLY B CA 1
ATOM 3071 C C . GLY B 1 85 ? 8.844 -25.125 -25.219 1 98.12 85 GLY B C 1
ATOM 3072 O O . GLY B 1 85 ? 9.625 -24.25 -25.609 1 98.12 85 GLY B O 1
ATOM 3073 N N . PHE B 1 86 ? 8.367 -25.109 -24.031 1 98 86 PHE B N 1
ATOM 3074 C CA . PHE B 1 86 ? 8.836 -24.172 -23.016 1 98 86 PHE B CA 1
ATOM 3075 C C . PHE B 1 86 ? 9.93 -24.812 -22.172 1 98 86 PHE B C 1
ATOM 3077 O O . PHE B 1 86 ? 9.766 -24.969 -20.953 1 98 86 PHE B O 1
ATOM 3084 N N . SER B 1 87 ? 11.086 -25 -22.844 1 93.56 87 SER B N 1
ATOM 3085 C CA . SER B 1 87 ? 12.219 -25.609 -22.156 1 93.56 87 SER B CA 1
ATOM 3086 C C . SER B 1 87 ? 12.797 -24.656 -21.109 1 93.56 87 SER B C 1
ATOM 3088 O O . SER B 1 87 ? 12.914 -23.453 -21.359 1 93.56 87 SER B O 1
ATOM 3090 N N . ASP B 1 88 ? 13.086 -25.047 -19.938 1 93.38 88 ASP B N 1
ATOM 3091 C CA . ASP B 1 88 ? 13.688 -24.297 -18.844 1 93.38 88 ASP B CA 1
ATOM 3092 C C . ASP B 1 88 ? 12.742 -23.219 -18.328 1 93.38 88 ASP B C 1
ATOM 3094 O O . ASP B 1 88 ? 13.18 -22.172 -17.844 1 93.38 88 ASP B O 1
ATOM 3098 N N . TYR B 1 89 ? 11.438 -23.406 -18.625 1 98.19 89 TYR B N 1
ATOM 3099 C CA . TYR B 1 89 ? 10.43 -22.484 -18.125 1 98.19 89 TYR B CA 1
ATOM 3100 C C . TYR B 1 89 ? 10.523 -22.359 -16.609 1 98.19 89 TYR B C 1
ATOM 3102 O O . TYR B 1 89 ? 10.609 -23.359 -15.898 1 98.19 89 TYR B O 1
ATOM 3110 N N . PRO B 1 90 ? 10.586 -21.172 -16.078 1 98.75 90 PRO B N 1
ATOM 3111 C CA . PRO B 1 90 ? 10.781 -20.953 -14.641 1 98.75 90 PRO B CA 1
ATOM 3112 C C . PRO B 1 90 ? 9.664 -21.562 -13.797 1 98.75 90 PRO B C 1
ATOM 3114 O O . PRO B 1 90 ? 8.484 -21.297 -14.039 1 98.75 90 PRO B O 1
ATOM 3117 N N . ILE B 1 91 ? 10.047 -22.375 -12.875 1 98.88 91 ILE B N 1
ATOM 3118 C CA . ILE B 1 91 ? 9.141 -22.938 -11.883 1 98.88 91 ILE B CA 1
ATOM 3119 C C . ILE B 1 91 ? 9.727 -22.734 -10.484 1 98.88 91 ILE B C 1
ATOM 3121 O O . ILE B 1 91 ? 10.875 -23.094 -10.219 1 98.88 91 ILE B O 1
ATOM 3125 N N . ILE B 1 92 ? 8.977 -22.062 -9.656 1 98.94 92 ILE B N 1
ATOM 3126 C CA . ILE B 1 92 ? 9.258 -21.906 -8.234 1 98.94 92 ILE B CA 1
ATOM 3127 C C . ILE B 1 92 ? 8.367 -22.828 -7.418 1 98.94 92 ILE B C 1
ATOM 3129 O O . ILE B 1 92 ? 7.148 -22.859 -7.613 1 98.94 92 ILE B O 1
ATOM 3133 N N . ALA B 1 93 ? 8.93 -23.625 -6.566 1 98.88 93 ALA B N 1
ATOM 3134 C CA . ALA B 1 93 ? 8.156 -24.562 -5.75 1 98.88 93 ALA B CA 1
ATOM 3135 C C . ALA B 1 93 ? 7.945 -24.016 -4.34 1 98.88 93 ALA B C 1
ATOM 3137 O O . ALA B 1 93 ? 8.906 -23.688 -3.645 1 98.88 93 ALA B O 1
ATOM 3138 N N . GLY B 1 94 ? 6.676 -23.984 -3.912 1 98.5 94 GLY B N 1
ATOM 3139 C CA . GLY B 1 94 ? 6.371 -23.484 -2.58 1 98.5 94 GLY B CA 1
ATOM 3140 C C . GLY B 1 94 ? 6.543 -24.531 -1.498 1 98.5 94 GLY B C 1
ATOM 3141 O O . GLY B 1 94 ? 6.316 -25.719 -1.736 1 98.5 94 GLY B O 1
ATOM 3142 N N . THR B 1 95 ? 6.953 -24.047 -0.365 1 96.19 95 THR B N 1
ATOM 3143 C CA . THR B 1 95 ? 6.949 -24.844 0.849 1 96.19 95 THR B CA 1
ATOM 3144 C C . THR B 1 95 ? 6.129 -24.172 1.945 1 96.19 95 THR B C 1
ATOM 3146 O O . THR B 1 95 ? 6.082 -22.938 2.02 1 96.19 95 THR B O 1
ATOM 3149 N N . ALA B 1 96 ? 5.441 -24.922 2.758 1 91.69 96 ALA B N 1
ATOM 3150 C CA . ALA B 1 96 ? 4.633 -24.391 3.852 1 91.69 96 ALA B CA 1
ATOM 3151 C C . ALA B 1 96 ? 4.895 -25.156 5.148 1 91.69 96 ALA B C 1
ATOM 3153 O O . ALA B 1 96 ? 3.98 -25.375 5.945 1 91.69 96 ALA B O 1
ATOM 3154 N N . THR B 1 97 ? 6.082 -25.5 5.336 1 94.62 97 THR B N 1
ATOM 3155 C CA . THR B 1 97 ? 6.469 -26.266 6.516 1 94.62 97 THR B CA 1
ATOM 3156 C C . THR B 1 97 ? 6.918 -25.344 7.641 1 94.62 97 THR B C 1
ATOM 3158 O O . THR B 1 97 ? 7.066 -24.141 7.438 1 94.62 97 THR B O 1
ATOM 3161 N N . GLN B 1 98 ? 7.152 -25.969 8.828 1 94.38 98 GLN B N 1
ATOM 3162 C CA . GLN B 1 98 ? 7.492 -25.172 10.008 1 94.38 98 GLN B CA 1
ATOM 3163 C C . GLN B 1 98 ? 8.891 -25.516 10.516 1 94.38 98 GLN B C 1
ATOM 3165 O O . GLN B 1 98 ? 9.414 -24.844 11.406 1 94.38 98 GLN B O 1
ATOM 3170 N N . GLY B 1 99 ? 9.523 -26.547 9.977 1 96.38 99 GLY B N 1
ATOM 3171 C CA . GLY B 1 99 ? 10.852 -26.969 10.406 1 96.38 99 GLY B CA 1
ATOM 3172 C C . GLY B 1 99 ? 11.867 -26.953 9.289 1 96.38 99 GLY B C 1
ATOM 3173 O O . GLY B 1 99 ? 11.516 -27.125 8.117 1 96.38 99 GLY B O 1
ATOM 3174 N N . VAL B 1 100 ? 13.102 -26.812 9.695 1 98.25 100 VAL B N 1
ATOM 3175 C CA . VAL B 1 100 ? 14.188 -26.688 8.727 1 98.25 100 VAL B CA 1
ATOM 3176 C C . VAL B 1 100 ? 14.336 -27.984 7.941 1 98.25 100 VAL B C 1
ATOM 3178 O O . VAL B 1 100 ? 14.359 -27.969 6.711 1 98.25 100 VAL B O 1
ATOM 3181 N N . ASP B 1 101 ? 14.336 -29.109 8.625 1 98.25 101 ASP B N 1
ATOM 3182 C CA . ASP B 1 101 ? 14.594 -30.391 7.977 1 98.25 101 ASP B CA 1
ATOM 3183 C C . ASP B 1 101 ? 13.5 -30.734 6.973 1 98.25 101 ASP B C 1
ATOM 3185 O O . ASP B 1 101 ? 13.789 -31.156 5.852 1 98.25 101 ASP B O 1
ATOM 3189 N N . GLU B 1 102 ? 12.336 -30.562 7.32 1 97.88 102 GLU B N 1
ATOM 3190 C CA . GLU B 1 102 ? 11.227 -30.844 6.422 1 97.88 102 GLU B CA 1
ATOM 3191 C C . GLU B 1 102 ? 11.227 -29.891 5.23 1 97.88 102 GLU B C 1
ATOM 3193 O O . GLU B 1 102 ? 10.906 -30.281 4.109 1 97.88 102 GLU B O 1
ATOM 3198 N N . THR B 1 103 ? 11.492 -28.656 5.477 1 98.44 103 THR B N 1
ATOM 3199 C CA . THR B 1 103 ? 11.586 -27.672 4.395 1 98.44 103 THR B CA 1
ATOM 3200 C C . THR B 1 103 ? 12.633 -28.094 3.369 1 98.44 103 THR B C 1
ATOM 3202 O O . THR B 1 103 ? 12.375 -28.078 2.164 1 98.44 103 THR B O 1
ATOM 3205 N N . VAL B 1 104 ? 13.781 -28.516 3.867 1 98.69 104 VAL B N 1
ATOM 3206 C CA . VAL B 1 104 ? 14.867 -28.938 2.988 1 98.69 104 VAL B CA 1
ATOM 3207 C C . VAL B 1 104 ? 14.453 -30.188 2.223 1 98.69 104 VAL B C 1
ATOM 3209 O O . VAL B 1 104 ? 14.773 -30.344 1.043 1 98.69 104 VAL B O 1
ATOM 3212 N N . GLU B 1 105 ? 13.711 -31.062 2.893 1 98.56 105 GLU B N 1
ATOM 3213 C CA . GLU B 1 105 ? 13.172 -32.25 2.221 1 98.56 105 GLU B CA 1
ATOM 3214 C C . GLU B 1 105 ? 12.25 -31.844 1.066 1 98.56 105 GLU B C 1
ATOM 3216 O O . GLU B 1 105 ? 12.359 -32.406 -0.034 1 98.56 105 GLU B O 1
ATOM 3221 N N . HIS B 1 106 ? 11.336 -30.906 1.299 1 98.44 106 HIS B N 1
ATOM 3222 C CA . HIS B 1 106 ? 10.445 -30.406 0.258 1 98.44 106 HIS B CA 1
ATOM 3223 C C . HIS B 1 106 ? 11.227 -29.797 -0.896 1 98.44 106 HIS B C 1
ATOM 3225 O O . HIS B 1 106 ? 10.898 -30.016 -2.062 1 98.44 106 HIS B O 1
ATOM 3231 N N . LEU B 1 107 ? 12.273 -29.047 -0.58 1 98.69 107 LEU B N 1
ATOM 3232 C CA . LEU B 1 107 ? 13.078 -28.359 -1.59 1 98.69 107 LEU B CA 1
ATOM 3233 C C . LEU B 1 107 ? 13.867 -29.375 -2.422 1 98.69 107 LEU B C 1
ATOM 3235 O O . LEU B 1 107 ? 14.023 -29.203 -3.633 1 98.69 107 LEU B O 1
ATOM 3239 N N . THR B 1 108 ? 14.344 -30.406 -1.778 1 98.69 108 THR B N 1
ATOM 3240 C CA . THR B 1 108 ? 15.055 -31.469 -2.486 1 98.69 108 THR B CA 1
ATOM 3241 C C . THR B 1 108 ? 14.125 -32.188 -3.469 1 98.69 108 THR B C 1
ATOM 3243 O O . THR B 1 108 ? 14.484 -32.375 -4.633 1 98.69 108 THR B O 1
ATOM 3246 N N . ALA B 1 109 ? 12.969 -32.531 -2.996 1 98.25 109 ALA B N 1
ATOM 3247 C CA . ALA B 1 109 ? 11.977 -33.188 -3.859 1 98.25 109 ALA B CA 1
ATOM 3248 C C . ALA B 1 109 ? 11.594 -32.25 -5.016 1 98.25 109 ALA B C 1
ATOM 3250 O O . ALA B 1 109 ? 11.375 -32.719 -6.141 1 98.25 109 ALA B O 1
ATOM 3251 N N . ALA B 1 110 ? 11.477 -30.984 -4.742 1 98.56 110 ALA B N 1
ATOM 3252 C CA . ALA B 1 110 ? 11.117 -30.016 -5.766 1 98.56 110 ALA B CA 1
ATOM 3253 C C . ALA B 1 110 ? 12.188 -29.922 -6.844 1 98.56 110 ALA B C 1
ATOM 3255 O O . ALA B 1 110 ? 11.883 -29.875 -8.039 1 98.56 110 ALA B O 1
ATOM 3256 N N . ARG B 1 111 ? 13.453 -29.891 -6.395 1 98.31 111 ARG B N 1
ATOM 3257 C CA . ARG B 1 111 ? 14.562 -29.891 -7.344 1 98.31 111 ARG B CA 1
ATOM 3258 C C . ARG B 1 111 ? 14.484 -31.094 -8.266 1 98.31 111 ARG B C 1
ATOM 3260 O O . ARG B 1 111 ? 14.578 -30.969 -9.492 1 98.31 111 ARG B O 1
ATOM 3267 N N . ASP B 1 112 ? 14.266 -32.219 -7.664 1 98.12 112 ASP B N 1
ATOM 3268 C CA . ASP B 1 112 ? 14.234 -33.469 -8.414 1 98.12 112 ASP B CA 1
ATOM 3269 C C . ASP B 1 112 ? 13.055 -33.5 -9.383 1 98.12 112 ASP B C 1
ATOM 3271 O O . ASP B 1 112 ? 13.094 -34.188 -10.398 1 98.12 112 ASP B O 1
ATOM 3275 N N . ALA B 1 113 ? 12.008 -32.719 -9.062 1 97.88 113 ALA B N 1
ATOM 3276 C CA . ALA B 1 113 ? 10.797 -32.688 -9.883 1 97.88 113 ALA B CA 1
ATOM 3277 C C . ALA B 1 113 ? 10.891 -31.609 -10.945 1 97.88 113 ALA B C 1
ATOM 3279 O O . ALA B 1 113 ? 9.984 -31.453 -11.773 1 97.88 113 ALA B O 1
ATOM 3280 N N . GLY B 1 114 ? 11.922 -30.797 -10.938 1 97.19 114 GLY B N 1
ATOM 3281 C CA . GLY B 1 114 ? 12.156 -29.906 -12.062 1 97.19 114 GLY B CA 1
ATOM 3282 C C . GLY B 1 114 ? 12.008 -28.438 -11.695 1 97.19 114 GLY B C 1
ATOM 3283 O O . GLY B 1 114 ? 12.055 -27.562 -12.57 1 97.19 114 GLY B O 1
ATOM 3284 N N . ALA B 1 115 ? 11.852 -28.094 -10.422 1 98.44 115 ALA B N 1
ATOM 3285 C CA . ALA B 1 115 ? 11.797 -26.688 -10.008 1 98.44 115 ALA B CA 1
ATOM 3286 C C . ALA B 1 115 ? 13.188 -26.078 -9.961 1 98.44 115 ALA B C 1
ATOM 3288 O O . ALA B 1 115 ? 14.172 -26.766 -9.664 1 98.44 115 ALA B O 1
ATOM 3289 N N . GLN B 1 116 ? 13.281 -24.766 -10.234 1 98.5 116 GLN 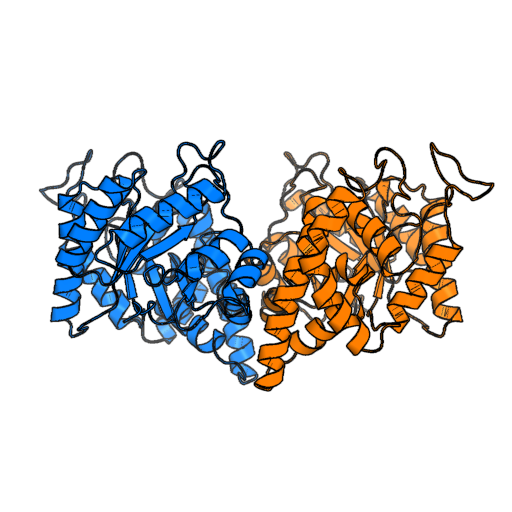B N 1
ATOM 3290 C CA . GLN B 1 116 ? 14.578 -24.094 -10.242 1 98.5 116 GLN B CA 1
ATOM 3291 C C . GLN B 1 116 ? 14.781 -23.297 -8.961 1 98.5 116 GLN B C 1
ATOM 3293 O O . GLN B 1 116 ? 15.914 -22.969 -8.602 1 98.5 116 GLN B O 1
ATOM 3298 N N . TRP B 1 117 ? 13.711 -22.922 -8.266 1 98.88 117 TRP B N 1
ATOM 3299 C CA . TRP B 1 117 ? 13.75 -22.172 -7.02 1 98.88 117 TRP B CA 1
ATOM 3300 C C . TRP B 1 117 ? 12.75 -22.719 -6.016 1 98.88 117 TRP B C 1
ATOM 3302 O O . TRP B 1 117 ? 11.789 -23.391 -6.391 1 98.88 117 TRP B O 1
ATOM 3312 N N . GLY B 1 118 ? 13.016 -22.438 -4.777 1 98.81 118 GLY B N 1
ATOM 3313 C CA . GLY B 1 118 ? 12.047 -22.672 -3.717 1 98.81 118 GLY B CA 1
ATOM 3314 C C . GLY B 1 118 ? 11.5 -21.391 -3.117 1 98.81 118 GLY B C 1
ATOM 3315 O O . GLY B 1 118 ? 12.234 -20.406 -2.967 1 98.81 118 GLY B O 1
ATOM 3316 N N . LEU B 1 119 ? 10.266 -21.359 -2.842 1 98.88 119 LEU B N 1
ATOM 3317 C CA . LEU B 1 119 ? 9.609 -20.297 -2.08 1 98.88 119 LEU B CA 1
ATOM 3318 C C . LEU B 1 119 ? 9.258 -20.766 -0.674 1 98.88 119 LEU B C 1
ATOM 3320 O O . LEU B 1 119 ? 8.352 -21.578 -0.496 1 98.88 119 LEU B O 1
ATOM 3324 N N . CYS B 1 120 ? 9.906 -20.219 0.318 1 98.62 120 CYS B N 1
ATOM 3325 C CA . CYS B 1 120 ? 9.789 -20.734 1.677 1 98.62 120 CYS B CA 1
ATOM 3326 C C . CYS B 1 120 ? 8.977 -19.797 2.553 1 98.62 120 CYS B C 1
ATOM 3328 O O . CYS B 1 120 ? 9.391 -18.656 2.807 1 98.62 120 CYS B O 1
ATOM 3330 N N . LEU B 1 121 ? 7.883 -20.281 3.064 1 98.19 121 LEU B N 1
ATOM 3331 C CA . LEU B 1 121 ? 6.996 -19.5 3.92 1 98.19 121 LEU B CA 1
ATOM 3332 C C . LEU B 1 121 ? 7.621 -19.281 5.297 1 98.19 121 LEU B C 1
ATOM 3334 O O . LEU B 1 121 ? 8.164 -20.219 5.887 1 98.19 121 LEU B O 1
ATOM 3338 N N . VAL B 1 122 ? 7.562 -18.062 5.77 1 97.25 122 VAL B N 1
ATOM 3339 C CA . VAL B 1 122 ? 8.008 -17.781 7.125 1 97.25 122 VAL B CA 1
ATOM 3340 C C . VAL B 1 122 ? 7.215 -18.625 8.125 1 97.25 122 VAL B C 1
ATOM 3342 O O . VAL B 1 122 ? 5.988 -18.703 8.039 1 97.25 122 VAL B O 1
ATOM 3345 N N . PRO B 1 123 ? 7.938 -19.266 8.977 1 96.31 123 PRO B N 1
ATOM 3346 C CA . PRO B 1 123 ? 7.184 -20.031 9.969 1 96.31 123 PRO B CA 1
ATOM 3347 C C . PRO B 1 123 ? 6.34 -19.141 10.883 1 96.31 123 PRO B C 1
ATOM 3349 O O . PRO B 1 123 ? 6.844 -18.172 11.445 1 96.31 123 PRO B O 1
ATOM 3352 N N . GLY B 1 124 ? 5.051 -19.469 11.039 1 96.19 124 GLY B N 1
ATOM 3353 C CA . GLY B 1 124 ? 4.168 -18.547 11.742 1 96.19 124 GLY B CA 1
ATOM 3354 C C . GLY B 1 124 ? 3.537 -19.156 12.977 1 96.19 124 GLY B C 1
ATOM 3355 O O . GLY B 1 124 ? 2.814 -18.484 13.711 1 96.19 124 GLY B O 1
ATOM 3356 N N . TYR B 1 125 ? 3.889 -20.484 13.25 1 94.44 125 TYR B N 1
ATOM 3357 C CA . TYR B 1 125 ? 3.186 -21.141 14.344 1 94.44 125 TYR B CA 1
ATOM 3358 C C . TYR B 1 125 ? 3.428 -20.406 15.664 1 94.44 125 TYR B C 1
ATOM 3360 O O . TYR B 1 125 ? 2.49 -20.172 16.422 1 94.44 125 TYR B O 1
ATOM 3368 N N . PHE B 1 126 ? 4.633 -20.016 15.953 1 95.5 126 PHE B N 1
ATOM 3369 C CA . PHE B 1 126 ? 4.992 -19.312 17.188 1 95.5 126 PHE B CA 1
ATOM 3370 C C . PHE B 1 126 ? 5.238 -17.828 16.906 1 95.5 126 PHE B C 1
ATOM 3372 O O . PHE B 1 126 ? 6.176 -17.234 17.438 1 95.5 126 PHE B O 1
ATOM 3379 N N . ALA B 1 127 ? 4.406 -17.281 16.078 1 95.62 127 ALA B N 1
ATOM 3380 C CA . ALA B 1 127 ? 4.59 -15.914 15.602 1 95.62 127 ALA B CA 1
ATOM 3381 C C . ALA B 1 127 ? 4.816 -14.953 16.766 1 95.62 127 ALA B C 1
ATOM 3383 O O . ALA B 1 127 ? 5.684 -14.078 16.688 1 95.62 127 ALA B O 1
ATOM 3384 N N . GLY B 1 128 ? 4.094 -15.133 17.859 1 94.81 128 GLY B N 1
ATOM 3385 C CA . GLY B 1 128 ? 4.188 -14.219 18.984 1 94.81 128 GLY B CA 1
ATOM 3386 C C . GLY B 1 128 ? 5.531 -14.273 19.688 1 94.81 128 GLY B C 1
ATOM 3387 O O . GLY B 1 128 ? 5.914 -13.328 20.375 1 94.81 128 GLY B O 1
ATOM 3388 N N . ALA B 1 129 ? 6.266 -15.328 19.438 1 95.69 129 ALA B N 1
ATOM 3389 C CA . ALA B 1 129 ? 7.547 -15.523 20.109 1 95.69 129 ALA B CA 1
ATOM 3390 C C . ALA B 1 129 ? 8.711 -15.438 19.125 1 95.69 129 ALA B C 1
ATOM 3392 O O . ALA B 1 129 ? 9.875 -15.453 19.516 1 95.69 129 ALA B O 1
ATOM 3393 N N . SER B 1 130 ? 8.422 -15.328 17.859 1 96.31 130 SER B N 1
ATOM 3394 C CA . SER B 1 130 ? 9.461 -15.273 16.844 1 96.31 130 SER B CA 1
ATOM 3395 C C . SER B 1 130 ? 10.164 -13.922 16.828 1 96.31 130 SER B C 1
ATOM 3397 O O . SER B 1 130 ? 9.508 -12.883 16.734 1 96.31 130 SER B O 1
ATOM 3399 N N . THR B 1 131 ? 11.508 -13.938 17.016 1 97.56 131 THR B N 1
ATOM 3400 C CA . THR B 1 131 ? 12.305 -12.719 16.922 1 97.56 131 THR B CA 1
ATOM 3401 C C . THR B 1 131 ? 12.875 -12.547 15.523 1 97.56 131 THR B C 1
ATOM 3403 O O . THR B 1 131 ? 12.93 -13.508 14.742 1 97.56 131 THR B O 1
ATOM 3406 N N . GLN B 1 132 ? 13.242 -11.359 15.219 1 98.19 132 GLN B N 1
ATOM 3407 C CA . GLN B 1 132 ? 13.898 -11.125 13.938 1 98.19 132 GLN B CA 1
ATOM 3408 C C . GLN B 1 132 ? 15.156 -11.969 13.805 1 98.19 132 GLN B C 1
ATOM 3410 O O . GLN B 1 132 ? 15.422 -12.539 12.742 1 98.19 132 GLN B O 1
ATOM 3415 N N . SER B 1 133 ? 15.938 -12.055 14.906 1 98.44 133 SER B N 1
ATOM 3416 C CA . SER B 1 133 ? 17.141 -12.883 14.883 1 98.44 133 SER B CA 1
ATOM 3417 C C . SER B 1 133 ? 16.797 -14.352 14.648 1 98.44 133 SER B C 1
ATOM 3419 O O . SER B 1 133 ? 17.531 -15.062 13.961 1 98.44 133 SER B O 1
ATOM 3421 N N . GLY B 1 134 ? 15.711 -14.797 15.195 1 98.38 134 GLY B N 1
ATOM 3422 C CA . GLY B 1 134 ? 15.25 -16.156 14.969 1 98.38 134 GLY B CA 1
ATOM 3423 C C . GLY B 1 134 ? 14.859 -16.422 13.523 1 98.38 134 GLY B C 1
ATOM 3424 O O . GLY B 1 134 ? 15.188 -17.469 12.961 1 98.38 134 GLY B O 1
ATOM 3425 N N . ILE B 1 135 ? 14.203 -15.5 12.922 1 98.5 135 ILE B N 1
ATOM 3426 C CA . ILE B 1 135 ? 13.773 -15.609 11.531 1 98.5 135 ILE B CA 1
ATOM 3427 C C . ILE B 1 135 ? 15 -15.656 10.617 1 98.5 135 ILE B C 1
ATOM 3429 O O . ILE B 1 135 ? 15.07 -16.469 9.703 1 98.5 135 ILE B O 1
ATOM 3433 N N . ILE B 1 136 ? 15.969 -14.781 10.914 1 98.81 136 ILE B N 1
ATOM 3434 C CA . ILE B 1 136 ? 17.203 -14.758 10.148 1 98.81 136 ILE B CA 1
ATOM 3435 C C . ILE B 1 136 ? 17.906 -16.109 10.258 1 98.81 136 ILE B C 1
ATOM 3437 O O . ILE B 1 136 ? 18.312 -16.688 9.25 1 98.81 136 ILE B O 1
ATOM 3441 N N . ALA B 1 137 ? 17.969 -16.641 11.461 1 98.75 137 ALA B N 1
ATOM 3442 C CA . ALA B 1 137 ? 18.625 -17.922 11.68 1 98.75 137 ALA B CA 1
ATOM 3443 C C . ALA B 1 137 ? 17.891 -19.047 10.93 1 98.75 137 ALA B C 1
ATOM 3445 O O . ALA B 1 137 ? 18.531 -19.922 10.344 1 98.75 137 ALA B O 1
ATOM 3446 N N . TRP B 1 138 ? 16.641 -19 10.938 1 98.62 138 TRP B N 1
ATOM 3447 C CA . TRP B 1 138 ? 15.828 -20.031 10.273 1 98.62 138 TRP B CA 1
ATOM 3448 C C . TRP B 1 138 ? 16.078 -20.031 8.773 1 98.62 138 TRP B C 1
ATOM 3450 O O . TRP B 1 138 ? 16.375 -21.094 8.195 1 98.62 138 TRP B O 1
ATOM 3460 N N . PHE B 1 139 ? 16.047 -18.938 8.141 1 98.81 139 PHE B N 1
ATOM 3461 C CA . PHE B 1 139 ? 16.219 -18.859 6.699 1 98.81 139 PHE B CA 1
ATOM 3462 C C . PHE B 1 139 ? 17.641 -19.188 6.301 1 98.81 139 PHE B C 1
ATOM 3464 O O . PHE B 1 139 ? 17.891 -19.812 5.262 1 98.81 139 PHE B O 1
ATOM 3471 N N . ARG B 1 140 ? 18.609 -18.75 7.109 1 98.81 140 ARG B N 1
ATOM 3472 C CA . ARG B 1 140 ? 19.984 -19.125 6.828 1 98.81 140 ARG B CA 1
ATOM 3473 C C . ARG B 1 140 ? 20.172 -20.625 6.879 1 98.81 140 ARG B C 1
ATOM 3475 O O . ARG B 1 140 ? 20.828 -21.219 6.016 1 98.81 140 ARG B O 1
ATOM 3482 N N . ALA B 1 141 ? 19.578 -21.234 7.883 1 98.81 141 ALA B N 1
ATOM 3483 C CA . ALA B 1 141 ? 19.672 -22.688 8.016 1 98.81 141 ALA B CA 1
ATOM 3484 C C . ALA B 1 141 ? 19.078 -23.391 6.797 1 98.81 141 ALA B C 1
ATOM 3486 O O . ALA B 1 141 ? 19.656 -24.328 6.262 1 98.81 141 ALA B O 1
ATOM 3487 N N . VAL B 1 142 ? 17.922 -22.938 6.352 1 98.81 142 VAL B N 1
ATOM 3488 C CA . VAL B 1 142 ? 17.266 -23.516 5.18 1 98.81 142 VAL B CA 1
ATOM 3489 C C . VAL B 1 142 ? 18.125 -23.297 3.941 1 98.81 142 VAL B C 1
ATOM 3491 O O . VAL B 1 142 ? 18.406 -24.234 3.199 1 98.81 142 VAL B O 1
ATOM 3494 N N . ALA B 1 143 ? 18.594 -22.109 3.74 1 98.75 143 ALA B N 1
ATOM 3495 C CA . ALA B 1 143 ? 19.359 -21.734 2.545 1 98.75 143 ALA B CA 1
ATOM 3496 C C . ALA B 1 143 ? 20.688 -22.484 2.486 1 98.75 143 ALA B C 1
ATOM 3498 O O . ALA B 1 143 ? 21.125 -22.906 1.413 1 98.75 143 ALA B O 1
ATOM 3499 N N . ASP B 1 144 ? 21.312 -22.625 3.643 1 98.62 144 ASP B N 1
ATOM 3500 C CA . ASP B 1 144 ? 22.594 -23.312 3.723 1 98.62 144 ASP B CA 1
ATOM 3501 C C . ASP B 1 144 ? 22.453 -24.766 3.287 1 98.62 144 ASP B C 1
ATOM 3503 O O . ASP B 1 144 ? 23.391 -25.359 2.746 1 98.62 144 ASP B O 1
ATOM 3507 N N . ARG B 1 145 ? 21.344 -25.312 3.504 1 98.62 145 ARG B N 1
ATOM 3508 C CA . ARG B 1 145 ? 21.172 -26.75 3.307 1 98.62 145 ARG B CA 1
ATOM 3509 C C . ARG B 1 145 ? 20.391 -27.031 2.029 1 98.62 145 ARG B C 1
ATOM 3511 O O . ARG B 1 145 ? 20.359 -28.172 1.561 1 98.62 145 ARG B O 1
ATOM 3518 N N . SER B 1 146 ? 19.797 -26.062 1.447 1 98.69 146 SER B N 1
ATOM 3519 C CA . SER B 1 146 ? 18.906 -26.234 0.307 1 98.69 146 SER B CA 1
ATOM 3520 C C . SER B 1 146 ? 19.688 -26.531 -0.97 1 98.69 146 SER B C 1
ATOM 3522 O O . SER B 1 146 ? 20.672 -25.859 -1.256 1 98.69 146 SER B O 1
ATOM 3524 N N . PRO B 1 147 ? 19.219 -27.453 -1.735 1 98.25 147 PRO B N 1
ATOM 3525 C CA . PRO B 1 147 ? 19.828 -27.672 -3.053 1 98.25 147 PRO B CA 1
ATOM 3526 C C . PRO B 1 147 ? 19.344 -26.656 -4.09 1 98.25 147 PRO B C 1
ATOM 3528 O O . PRO B 1 147 ? 19.922 -26.562 -5.184 1 98.25 147 PRO B O 1
ATOM 3531 N N . LEU B 1 148 ? 18.281 -25.875 -3.836 1 98.5 148 LEU B N 1
ATOM 3532 C CA . LEU B 1 148 ? 17.75 -24.812 -4.672 1 98.5 148 LEU B CA 1
ATOM 3533 C C . LEU B 1 148 ? 17.969 -23.453 -4.027 1 98.5 148 LEU B C 1
ATOM 3535 O O . LEU B 1 148 ? 17.875 -23.312 -2.805 1 98.5 148 LEU B O 1
ATOM 3539 N N . PRO B 1 149 ? 18.25 -22.453 -4.918 1 98.75 149 PRO B N 1
ATOM 3540 C CA . PRO B 1 149 ? 18.078 -21.109 -4.352 1 98.75 149 PRO B CA 1
ATOM 3541 C C . PRO B 1 149 ? 16.672 -20.859 -3.811 1 98.75 149 PRO B C 1
ATOM 3543 O O . PRO B 1 149 ? 15.703 -21.391 -4.34 1 98.75 149 PRO B O 1
ATOM 3546 N N . VAL B 1 150 ? 16.578 -20 -2.762 1 98.69 150 VAL B N 1
ATOM 3547 C CA . VAL B 1 150 ? 15.281 -19.875 -2.119 1 98.69 150 VAL B CA 1
ATOM 3548 C C . VAL B 1 150 ? 14.852 -18.406 -2.113 1 98.69 150 VAL B C 1
ATOM 3550 O O . VAL B 1 150 ? 15.695 -17.5 -2.104 1 98.69 150 VAL B O 1
ATOM 3553 N N . LEU B 1 151 ? 13.602 -18.203 -2.217 1 98.88 151 LEU B N 1
ATOM 3554 C CA . LEU B 1 151 ? 12.93 -16.938 -1.976 1 98.88 151 LEU B CA 1
ATOM 3555 C C . LEU B 1 151 ? 12.203 -16.953 -0.639 1 98.88 151 LEU B C 1
ATOM 3557 O O . LEU B 1 151 ? 11.625 -17.969 -0.253 1 98.88 151 LEU B O 1
ATOM 3561 N N . ILE B 1 152 ? 12.195 -15.797 0.025 1 98.88 152 ILE B N 1
ATOM 3562 C CA . ILE B 1 152 ? 11.438 -15.617 1.259 1 98.88 152 ILE B CA 1
ATOM 3563 C C . ILE B 1 152 ? 9.969 -15.344 0.929 1 98.88 152 ILE B C 1
ATOM 3565 O O . ILE B 1 152 ? 9.664 -14.43 0.165 1 98.88 152 ILE B O 1
ATOM 3569 N N . TYR B 1 153 ? 9.125 -16.172 1.445 1 98.69 153 TYR B N 1
ATOM 3570 C CA . TYR B 1 153 ? 7.691 -15.961 1.29 1 98.69 153 TYR B CA 1
ATOM 3571 C C . TYR B 1 153 ? 7.082 -15.391 2.562 1 98.69 153 TYR B C 1
ATOM 3573 O O . TYR B 1 153 ? 7.012 -16.078 3.588 1 98.69 153 TYR B O 1
ATOM 3581 N N . HIS B 1 154 ? 6.664 -14.133 2.465 1 98.25 154 HIS B N 1
ATOM 3582 C CA . HIS B 1 154 ? 6.016 -13.469 3.592 1 98.25 154 HIS B CA 1
ATOM 3583 C C . HIS B 1 154 ? 4.535 -13.234 3.316 1 98.25 154 HIS B C 1
ATOM 3585 O O . HIS B 1 154 ? 4.18 -12.398 2.484 1 98.25 154 HIS B O 1
ATOM 3591 N N . TYR B 1 155 ? 3.682 -13.914 4.02 1 97.56 155 TYR B N 1
ATOM 3592 C CA . TYR B 1 155 ? 2.229 -13.844 3.908 1 97.56 155 TYR B CA 1
ATOM 3593 C C . TYR B 1 155 ? 1.577 -13.852 5.285 1 97.56 155 TYR B C 1
ATOM 3595 O O . TYR B 1 155 ? 1.127 -14.898 5.762 1 97.56 155 TYR B O 1
ATOM 3603 N N . PRO B 1 156 ? 1.402 -12.688 5.926 1 96.94 156 PRO B N 1
ATOM 3604 C CA . PRO B 1 156 ? 0.894 -12.617 7.297 1 96.94 156 PRO B CA 1
ATOM 3605 C C . PRO B 1 156 ? -0.473 -13.273 7.457 1 96.94 156 PRO B C 1
ATOM 3607 O O . PRO B 1 156 ? -0.758 -13.867 8.5 1 96.94 156 PRO B O 1
ATOM 3610 N N . GLY B 1 157 ? -1.259 -13.234 6.453 1 94.88 157 GLY B N 1
ATOM 3611 C CA . GLY B 1 157 ? -2.617 -13.75 6.523 1 94.88 157 GLY B CA 1
ATOM 3612 C C . GLY B 1 157 ? -2.676 -15.234 6.816 1 94.88 157 GLY B C 1
ATOM 3613 O O . GLY B 1 157 ? -3.701 -15.742 7.273 1 94.88 157 GLY B O 1
ATOM 3614 N N . VAL B 1 158 ? -1.509 -15.961 6.609 1 95.44 158 VAL B N 1
ATOM 3615 C CA . VAL B 1 158 ? -1.553 -17.406 6.809 1 95.44 158 VAL B CA 1
ATOM 3616 C C . VAL B 1 158 ? -0.469 -17.828 7.797 1 95.44 158 VAL B C 1
ATOM 3618 O O . VAL B 1 158 ? -0.21 -19.016 7.977 1 95.44 158 VAL B O 1
ATOM 3621 N N . SER B 1 159 ? 0.29 -16.875 8.32 1 97.12 159 SER B N 1
ATOM 3622 C CA . SER B 1 159 ? 1.393 -17.172 9.227 1 97.12 159 SER B CA 1
ATOM 3623 C C . SER B 1 159 ? 1.194 -16.484 10.578 1 97.12 159 SER B C 1
ATOM 3625 O O . SER B 1 159 ? 2.156 -16.031 11.195 1 97.12 159 SER B O 1
ATOM 3627 N N . ASN B 1 160 ? -0.084 -16.359 10.914 1 97.19 160 ASN B N 1
ATOM 3628 C CA . ASN B 1 160 ? -0.468 -15.781 12.195 1 97.19 160 ASN B CA 1
ATOM 3629 C C . ASN B 1 160 ? 0.126 -14.383 12.383 1 97.19 160 ASN B C 1
ATOM 3631 O O . ASN B 1 160 ? 0.527 -14.023 13.484 1 97.19 160 ASN B O 1
ATOM 3635 N N . ASN B 1 161 ? 0.25 -13.633 11.289 1 97.12 161 ASN B N 1
ATOM 3636 C CA . ASN B 1 161 ? 0.656 -12.234 11.227 1 97.12 161 ASN B CA 1
ATOM 3637 C C . ASN B 1 161 ? 2.066 -12.039 11.773 1 97.12 161 ASN B C 1
ATOM 3639 O O . ASN B 1 161 ? 2.363 -11.008 12.383 1 97.12 161 ASN B O 1
ATOM 3643 N N . VAL B 1 162 ? 2.883 -13.094 11.672 1 97.31 162 VAL B N 1
ATOM 3644 C CA . VAL B 1 162 ? 4.285 -12.922 12.031 1 97.31 162 VAL B CA 1
ATOM 3645 C C . VAL B 1 162 ? 4.879 -11.742 11.266 1 97.31 162 VAL B C 1
ATOM 3647 O O . VAL B 1 162 ? 4.574 -11.539 10.086 1 97.31 162 VAL B O 1
ATOM 3650 N N . LYS B 1 163 ? 5.691 -10.938 11.898 1 94.88 163 LYS B N 1
ATOM 3651 C CA . LYS B 1 163 ? 6.293 -9.758 11.289 1 94.88 163 LYS B CA 1
ATOM 3652 C C . LYS B 1 163 ? 7.707 -10.055 10.797 1 94.88 163 LYS B C 1
ATOM 3654 O O . LYS B 1 163 ? 8.492 -10.68 11.516 1 94.88 163 LYS B O 1
ATOM 3659 N N . VAL B 1 164 ? 7.98 -9.734 9.602 1 97.94 164 VAL B N 1
ATOM 3660 C CA . VAL B 1 164 ? 9.336 -9.734 9.07 1 97.94 164 VAL B CA 1
ATOM 3661 C C . VAL B 1 164 ? 9.75 -8.312 8.703 1 97.94 164 VAL B C 1
ATOM 3663 O O . VAL B 1 164 ? 9.219 -7.73 7.758 1 97.94 164 VAL B O 1
ATOM 3666 N N . ALA B 1 165 ? 10.695 -7.77 9.453 1 97.31 165 ALA B N 1
ATOM 3667 C CA . ALA B 1 165 ? 11.094 -6.379 9.273 1 97.31 165 ALA B CA 1
ATOM 3668 C C . ALA B 1 165 ? 11.914 -6.211 7.996 1 97.31 165 ALA B C 1
ATOM 3670 O O . ALA B 1 165 ? 12.695 -7.098 7.629 1 97.31 165 ALA B O 1
ATOM 3671 N N . PRO B 1 166 ? 11.836 -5.07 7.312 1 98.06 166 PRO B N 1
ATOM 3672 C CA . PRO B 1 166 ? 12.656 -4.809 6.125 1 98.06 166 PRO B CA 1
ATOM 3673 C C . PRO B 1 166 ? 14.148 -5.008 6.387 1 98.06 166 PRO B C 1
ATOM 3675 O O . PRO B 1 166 ? 14.867 -5.5 5.512 1 98.06 166 PRO B O 1
ATOM 3678 N N . SER B 1 167 ? 14.594 -4.648 7.59 1 97.81 167 SER B N 1
ATOM 3679 C CA . SER B 1 167 ? 16 -4.816 7.918 1 97.81 167 SER B CA 1
ATOM 3680 C C . SER B 1 167 ? 16.406 -6.289 7.879 1 97.81 167 SER B C 1
ATOM 3682 O O . SER B 1 167 ? 17.562 -6.613 7.59 1 97.81 167 SER B O 1
ATOM 3684 N N . THR B 1 168 ? 15.461 -7.188 8.164 1 98.69 168 THR B N 1
ATOM 3685 C CA . THR B 1 168 ? 15.703 -8.625 8.094 1 98.69 168 THR B CA 1
ATOM 3686 C C . THR B 1 168 ? 15.977 -9.055 6.652 1 98.69 168 THR B C 1
ATOM 3688 O O . THR B 1 168 ? 16.875 -9.852 6.395 1 98.69 168 THR B O 1
ATOM 3691 N N . TYR B 1 169 ? 15.273 -8.508 5.703 1 98.81 169 TYR B N 1
ATOM 3692 C CA . TYR B 1 169 ? 15.5 -8.805 4.293 1 98.81 169 TYR B CA 1
ATOM 3693 C C . TYR B 1 169 ? 16.875 -8.328 3.846 1 98.81 169 TYR B C 1
ATOM 3695 O O . TYR B 1 169 ? 17.547 -9.008 3.07 1 98.81 169 TYR B O 1
ATOM 3703 N N . GLU B 1 170 ? 17.234 -7.109 4.297 1 98.44 170 GLU B N 1
ATOM 3704 C CA . GLU B 1 170 ? 18.547 -6.578 3.959 1 98.44 170 GLU B CA 1
ATOM 3705 C C . GLU B 1 170 ? 19.656 -7.547 4.367 1 98.44 170 GLU B C 1
ATOM 3707 O O . GLU B 1 170 ? 20.578 -7.816 3.588 1 98.44 170 GLU B O 1
ATOM 3712 N N . ILE B 1 171 ? 19.531 -8.109 5.574 1 98.75 171 ILE B N 1
ATOM 3713 C CA . ILE B 1 171 ? 20.516 -9.047 6.102 1 98.75 171 ILE B CA 1
ATOM 3714 C C . ILE B 1 171 ? 20.484 -10.336 5.289 1 98.75 171 ILE B C 1
ATOM 3716 O O . ILE B 1 171 ? 21.531 -10.82 4.844 1 98.75 171 ILE B O 1
ATOM 3720 N N . LEU B 1 172 ? 19.328 -10.867 5.008 1 98.81 172 LEU B N 1
ATOM 3721 C CA . LEU B 1 172 ? 19.172 -12.164 4.363 1 98.81 172 LEU B CA 1
ATOM 3722 C C . LEU B 1 172 ? 19.547 -12.086 2.885 1 98.81 172 LEU B C 1
ATOM 3724 O O . LEU B 1 172 ? 20.031 -13.062 2.312 1 98.81 172 LEU B O 1
ATOM 3728 N N . ALA B 1 173 ? 19.406 -10.938 2.281 1 98.75 173 ALA B N 1
ATOM 3729 C CA . ALA B 1 173 ? 19.703 -10.742 0.865 1 98.75 173 ALA B CA 1
ATOM 3730 C C . ALA B 1 173 ? 21.188 -10.906 0.594 1 98.75 173 ALA B C 1
ATOM 3732 O O . ALA B 1 173 ? 21.609 -11.078 -0.555 1 98.75 173 ALA B O 1
ATOM 3733 N N . ALA B 1 174 ? 21.984 -10.82 1.611 1 98.12 174 ALA B N 1
ATOM 3734 C CA . ALA B 1 174 ? 23.422 -10.969 1.462 1 98.12 174 ALA B CA 1
ATOM 3735 C C . ALA B 1 174 ? 23.812 -12.445 1.341 1 98.12 174 ALA B C 1
ATOM 3737 O O . ALA B 1 174 ? 24.938 -12.766 0.952 1 98.12 174 ALA B O 1
ATOM 3738 N N . HIS B 1 175 ? 22.969 -13.367 1.712 1 98.44 175 HIS B N 1
ATOM 3739 C CA . HIS B 1 175 ? 23.25 -14.797 1.604 1 98.44 175 HIS B CA 1
ATOM 3740 C C . HIS B 1 175 ? 23.234 -15.25 0.148 1 98.44 175 HIS B C 1
ATOM 3742 O O . HIS B 1 175 ? 22.281 -14.977 -0.582 1 98.44 175 HIS B O 1
ATOM 3748 N N . PRO B 1 176 ? 24.141 -15.922 -0.334 1 97.88 176 PRO B N 1
ATOM 3749 C CA . PRO B 1 176 ? 24.266 -16.234 -1.76 1 97.88 176 PRO B CA 1
ATOM 3750 C C . PRO B 1 176 ? 23.141 -17.141 -2.264 1 97.88 176 PRO B C 1
ATOM 3752 O O . PRO B 1 176 ? 22.875 -17.188 -3.467 1 97.88 176 PRO B O 1
ATOM 3755 N N . ASN B 1 177 ? 22.453 -17.891 -1.35 1 98.62 177 ASN B N 1
ATOM 3756 C CA . ASN B 1 177 ? 21.422 -18.828 -1.768 1 98.62 177 ASN B CA 1
ATOM 3757 C C . ASN B 1 177 ? 20.016 -18.281 -1.478 1 98.62 177 ASN B C 1
ATOM 3759 O O . ASN B 1 177 ? 19.031 -19 -1.594 1 98.62 177 ASN B O 1
ATOM 3763 N N . ILE B 1 178 ? 19.875 -17.078 -0.948 1 98.88 178 ILE B N 1
ATOM 3764 C CA . ILE B 1 178 ? 18.609 -16.375 -0.815 1 98.88 178 ILE B CA 1
ATOM 3765 C C . ILE B 1 178 ? 18.5 -15.297 -1.888 1 98.88 178 ILE B C 1
ATOM 3767 O O . ILE B 1 178 ? 19.203 -14.281 -1.824 1 98.88 178 ILE B O 1
ATOM 3771 N N . VAL B 1 179 ? 17.578 -15.508 -2.805 1 98.94 179 VAL B N 1
ATOM 3772 C CA . VAL B 1 179 ? 17.75 -14.789 -4.062 1 98.94 179 VAL B CA 1
ATOM 3773 C C . VAL B 1 179 ? 16.5 -13.945 -4.34 1 98.94 179 VAL B C 1
ATOM 3775 O O . VAL B 1 179 ? 16.312 -13.469 -5.461 1 98.94 179 VAL B O 1
ATOM 3778 N N . GLY B 1 180 ? 15.602 -13.773 -3.32 1 98.81 180 GLY B N 1
ATOM 3779 C CA . GLY B 1 180 ? 14.438 -12.93 -3.5 1 98.81 180 GLY B CA 1
ATOM 3780 C C . GLY B 1 180 ? 13.398 -13.109 -2.414 1 98.81 180 GLY B C 1
ATOM 3781 O O . GLY B 1 180 ? 13.656 -13.75 -1.396 1 98.81 180 GLY B O 1
ATOM 3782 N N . CYS B 1 181 ? 12.289 -12.484 -2.637 1 98.94 181 CYS B N 1
ATOM 3783 C CA . CYS B 1 181 ? 11.156 -12.602 -1.72 1 98.94 181 CYS B CA 1
ATOM 3784 C C . CYS B 1 181 ? 9.844 -12.328 -2.438 1 98.94 181 CYS B C 1
ATOM 3786 O O . CYS B 1 181 ? 9.828 -11.734 -3.514 1 98.94 181 CYS B O 1
ATOM 3788 N N . LYS B 1 182 ? 8.852 -12.883 -1.943 1 98.88 182 LYS B N 1
ATOM 3789 C CA . LYS B 1 182 ? 7.461 -12.57 -2.256 1 98.88 182 LYS B CA 1
ATOM 3790 C C . LYS B 1 182 ? 6.758 -11.945 -1.058 1 98.88 182 LYS B C 1
ATOM 3792 O O . LYS B 1 182 ? 6.633 -12.57 -0.003 1 98.88 182 LYS B O 1
ATOM 3797 N N . LEU B 1 183 ? 6.371 -10.742 -1.238 1 98.69 183 LEU B N 1
ATOM 3798 C CA . LEU B 1 183 ? 5.621 -10.039 -0.204 1 98.69 183 LEU B CA 1
ATOM 3799 C C . LEU B 1 183 ? 4.125 -10.078 -0.498 1 98.69 183 LEU B C 1
ATOM 3801 O O . LEU B 1 183 ? 3.654 -9.43 -1.433 1 98.69 183 LEU B O 1
ATOM 3805 N N . SER B 1 184 ? 3.373 -10.844 0.293 1 97.56 184 SER B N 1
ATOM 3806 C CA . SER B 1 184 ? 1.932 -10.977 0.108 1 97.56 184 SER B CA 1
ATOM 3807 C C . SER B 1 184 ? 1.163 -10.094 1.08 1 97.56 184 SER B C 1
ATOM 3809 O O . SER B 1 184 ? 0.37 -10.586 1.885 1 97.56 184 SER B O 1
ATOM 3811 N N . HIS B 1 185 ? 1.442 -8.836 1.034 1 95.38 185 HIS B N 1
ATOM 3812 C CA . HIS B 1 185 ? 0.757 -7.781 1.767 1 95.38 185 HIS B CA 1
ATOM 3813 C C . HIS B 1 185 ? 0.853 -6.449 1.028 1 95.38 185 HIS B C 1
ATOM 3815 O O . HIS B 1 185 ? 1.682 -6.289 0.128 1 95.38 185 HIS B O 1
ATOM 3821 N N . GLY B 1 186 ? 0.073 -5.547 1.391 1 95 186 GLY B N 1
ATOM 3822 C CA . GLY B 1 186 ? -0.102 -4.344 0.596 1 95 186 GLY B CA 1
ATOM 3823 C C . GLY B 1 186 ? 0.719 -3.17 1.101 1 95 186 GLY B C 1
ATOM 3824 O O . GLY B 1 186 ? 0.492 -2.027 0.698 1 95 186 GLY B O 1
ATOM 3825 N N . ASP B 1 187 ? 1.664 -3.34 2.023 1 95.5 187 ASP B N 1
ATOM 3826 C CA . ASP B 1 187 ? 2.469 -2.242 2.553 1 95.5 187 ASP B CA 1
ATOM 3827 C C . ASP B 1 187 ? 3.537 -1.813 1.55 1 95.5 187 ASP B C 1
ATOM 3829 O O . ASP B 1 187 ? 4.664 -2.312 1.583 1 95.5 187 ASP B O 1
ATOM 3833 N N . ALA B 1 188 ? 3.217 -0.84 0.734 1 95.88 188 ALA B N 1
ATOM 3834 C CA . ALA B 1 188 ? 4.125 -0.385 -0.317 1 95.88 188 ALA B CA 1
ATOM 3835 C C . ALA B 1 188 ? 5.402 0.199 0.277 1 95.88 188 ALA B C 1
ATOM 3837 O O . ALA B 1 188 ? 6.461 0.167 -0.357 1 95.88 188 ALA B O 1
ATOM 3838 N N . SER B 1 189 ? 5.309 0.789 1.478 1 97.12 189 SER B N 1
ATOM 3839 C CA . SER B 1 189 ? 6.492 1.319 2.146 1 97.12 189 SER B CA 1
ATOM 3840 C C . SER B 1 189 ? 7.504 0.216 2.436 1 97.12 189 SER B C 1
ATOM 3842 O O . SER B 1 189 ? 8.703 0.401 2.232 1 97.12 189 SER B O 1
ATOM 3844 N N . HIS B 1 190 ? 7.027 -0.91 2.924 1 97.62 190 HIS B N 1
ATOM 3845 C CA . HIS B 1 190 ? 7.918 -2.041 3.162 1 97.62 190 HIS B CA 1
ATOM 3846 C C . HIS B 1 190 ? 8.523 -2.551 1.857 1 97.62 190 HIS B C 1
ATOM 3848 O O . HIS B 1 190 ? 9.695 -2.938 1.819 1 97.62 190 HIS B O 1
ATOM 3854 N N . HIS B 1 191 ? 7.695 -2.58 0.768 1 98.5 191 HIS B N 1
ATOM 3855 C CA . HIS B 1 191 ? 8.258 -2.92 -0.535 1 98.5 191 HIS B CA 1
ATOM 3856 C C . HIS B 1 191 ? 9.398 -1.982 -0.902 1 98.5 191 HIS B C 1
ATOM 3858 O O . HIS B 1 191 ? 10.445 -2.428 -1.387 1 98.5 191 HIS B O 1
ATOM 3864 N N . ALA B 1 192 ? 9.234 -0.699 -0.647 1 98.19 192 ALA B N 1
ATOM 3865 C CA . ALA B 1 192 ? 10.25 0.297 -0.982 1 98.19 192 ALA B CA 1
ATOM 3866 C C . ALA B 1 192 ? 11.516 0.087 -0.156 1 98.19 192 ALA B C 1
ATOM 3868 O O . ALA B 1 192 ? 12.625 0.191 -0.678 1 98.19 192 ALA B O 1
ATOM 3869 N N . LEU B 1 193 ? 11.344 -0.205 1.135 1 98.56 193 LEU B N 1
ATOM 3870 C CA . LEU B 1 193 ? 12.469 -0.385 2.049 1 98.56 193 LEU B CA 1
ATOM 3871 C C . LEU B 1 193 ? 13.289 -1.609 1.663 1 98.56 193 LEU B C 1
ATOM 3873 O O . LEU B 1 193 ? 14.43 -1.767 2.117 1 98.56 193 LEU B O 1
ATOM 3877 N N . ILE B 1 194 ? 12.703 -2.475 0.782 1 98.81 194 ILE B N 1
ATOM 3878 C CA . ILE B 1 194 ? 13.422 -3.66 0.329 1 98.81 194 ILE B CA 1
ATOM 3879 C C . ILE B 1 194 ? 13.867 -3.473 -1.12 1 98.81 194 ILE B C 1
ATOM 3881 O O . ILE B 1 194 ? 15.062 -3.463 -1.412 1 98.81 194 ILE B O 1
ATOM 3885 N N . ALA B 1 195 ? 13.023 -3.168 -2.02 1 98.75 195 ALA B N 1
ATOM 3886 C CA . ALA B 1 195 ? 13.258 -3.166 -3.461 1 98.75 195 ALA B CA 1
ATOM 3887 C C . ALA B 1 195 ? 14.094 -1.956 -3.879 1 98.75 195 ALA B C 1
ATOM 3889 O O . ALA B 1 195 ? 14.703 -1.955 -4.949 1 98.75 195 ALA B O 1
ATOM 3890 N N . ALA B 1 196 ? 14.117 -0.905 -3.059 1 98.12 196 ALA B N 1
ATOM 3891 C CA . ALA B 1 196 ? 14.875 0.296 -3.391 1 98.12 196 ALA B CA 1
ATOM 3892 C C . ALA B 1 196 ? 16.062 0.468 -2.447 1 98.12 196 ALA B C 1
ATOM 3894 O O . ALA B 1 196 ? 16.75 1.488 -2.488 1 98.12 196 ALA B O 1
ATOM 3895 N N . ASN B 1 197 ? 16.312 -0.493 -1.555 1 98.38 197 ASN B N 1
ATOM 3896 C CA . ASN B 1 197 ? 17.422 -0.44 -0.607 1 98.38 197 ASN B CA 1
ATOM 3897 C C . ASN B 1 197 ? 18.766 -0.502 -1.318 1 98.38 197 ASN B C 1
ATOM 3899 O O . ASN B 1 197 ? 19.094 -1.501 -1.966 1 98.38 197 ASN B O 1
ATOM 3903 N N . PRO B 1 198 ? 19.594 0.532 -1.24 1 97 198 PRO B N 1
ATOM 3904 C CA . PRO B 1 198 ? 20.844 0.543 -1.984 1 97 198 PRO B CA 1
ATOM 3905 C C . PRO B 1 198 ? 21.859 -0.479 -1.459 1 97 198 PRO B C 1
ATOM 3907 O O . PRO B 1 198 ? 22.859 -0.762 -2.121 1 97 198 PRO B O 1
ATOM 3910 N N . SER B 1 199 ? 21.578 -1.019 -0.26 1 97.62 199 SER B N 1
ATOM 3911 C CA . SER B 1 199 ? 22.5 -2.008 0.307 1 97.62 199 SER B CA 1
ATOM 3912 C C . SER B 1 199 ? 22.188 -3.404 -0.225 1 97.62 199 SER B C 1
ATOM 3914 O O . SER B 1 199 ? 22.938 -4.352 0.044 1 97.62 199 SER B O 1
ATOM 3916 N N . ILE B 1 200 ? 21.141 -3.615 -0.997 1 98.25 200 ILE B N 1
ATOM 3917 C CA . ILE B 1 200 ? 20.766 -4.898 -1.587 1 98.25 200 ILE B CA 1
ATOM 3918 C C . ILE B 1 200 ? 21.156 -4.918 -3.062 1 98.25 200 ILE B C 1
ATOM 3920 O O . ILE B 1 200 ? 20.938 -3.945 -3.785 1 98.25 200 ILE B O 1
ATOM 3924 N N . ASP B 1 201 ? 21.844 -5.965 -3.541 1 97.88 201 ASP B N 1
ATOM 3925 C CA . ASP B 1 201 ? 22.094 -6.195 -4.961 1 97.88 201 ASP B CA 1
ATOM 3926 C C . ASP B 1 201 ? 20.828 -6.727 -5.656 1 97.88 201 ASP B C 1
ATOM 3928 O O . ASP B 1 201 ? 20.562 -7.93 -5.629 1 97.88 201 ASP B O 1
ATOM 3932 N N . HIS B 1 202 ? 20.156 -5.902 -6.305 1 97.12 202 HIS B N 1
ATOM 3933 C CA . HIS B 1 202 ? 18.844 -6.238 -6.855 1 97.12 202 HIS B CA 1
ATOM 3934 C C . HIS B 1 202 ? 18.984 -7.086 -8.109 1 97.12 202 HIS B C 1
ATOM 3936 O O . HIS B 1 202 ? 17.984 -7.586 -8.641 1 97.12 202 HIS B O 1
ATOM 3942 N N . THR B 1 203 ? 20.172 -7.316 -8.594 1 96.44 203 THR B N 1
ATOM 3943 C CA . THR B 1 203 ? 20.391 -8.266 -9.68 1 96.44 203 THR B CA 1
ATOM 3944 C C . THR B 1 203 ? 20.453 -9.695 -9.148 1 96.44 203 THR B C 1
ATOM 3946 O O . THR B 1 203 ? 20.203 -10.648 -9.883 1 96.44 203 THR B O 1
ATOM 3949 N N . ALA B 1 204 ? 20.734 -9.789 -7.871 1 97.75 204 ALA B N 1
ATOM 3950 C CA . ALA B 1 204 ? 20.875 -11.102 -7.25 1 97.75 204 ALA B CA 1
ATOM 3951 C C . ALA B 1 204 ? 19.719 -11.398 -6.305 1 97.75 204 ALA B C 1
ATOM 3953 O O . ALA B 1 204 ? 19.562 -12.531 -5.844 1 97.75 204 ALA B O 1
ATOM 3954 N N . PHE B 1 205 ? 18.938 -10.383 -5.98 1 98.69 205 PHE B N 1
ATOM 3955 C CA . PHE B 1 205 ? 17.812 -10.508 -5.062 1 98.69 205 PHE B CA 1
ATOM 3956 C C . PHE B 1 205 ? 16.562 -9.844 -5.641 1 98.69 205 PHE B C 1
ATOM 3958 O O . PHE B 1 205 ? 16.453 -8.609 -5.648 1 98.69 205 PHE B O 1
ATOM 3965 N N . ALA B 1 206 ? 15.562 -10.648 -6.051 1 98.81 206 ALA B N 1
ATOM 3966 C CA . ALA B 1 206 ? 14.359 -10.133 -6.695 1 98.81 206 ALA B CA 1
ATOM 3967 C C . ALA B 1 206 ? 13.227 -9.977 -5.691 1 98.81 206 ALA B C 1
ATOM 3969 O O . ALA B 1 206 ? 12.906 -10.906 -4.949 1 98.81 206 ALA B O 1
ATOM 3970 N N . THR B 1 207 ? 12.641 -8.812 -5.609 1 98.88 207 THR B N 1
ATOM 3971 C CA . THR B 1 207 ? 11.469 -8.555 -4.781 1 98.88 207 THR B CA 1
ATOM 3972 C C . THR B 1 207 ? 10.188 -8.625 -5.613 1 98.88 207 THR B C 1
ATOM 3974 O O . THR B 1 207 ? 10.008 -7.844 -6.547 1 98.88 207 THR B O 1
ATOM 3977 N N . PHE B 1 208 ? 9.32 -9.562 -5.285 1 98.94 208 PHE B N 1
ATOM 3978 C CA . PHE B 1 208 ? 8.023 -9.703 -5.941 1 98.94 208 PHE B CA 1
ATOM 3979 C C . PHE B 1 208 ? 6.891 -9.336 -4.988 1 98.94 208 PHE B C 1
ATOM 3981 O O . PHE B 1 208 ? 6.934 -9.68 -3.805 1 98.94 208 PHE B O 1
ATOM 3988 N N . THR B 1 209 ? 5.926 -8.578 -5.535 1 98.75 209 THR B N 1
ATOM 3989 C CA . THR B 1 209 ? 4.676 -8.461 -4.797 1 98.75 209 THR B CA 1
ATOM 3990 C C . THR B 1 209 ? 3.762 -9.648 -5.078 1 98.75 209 THR B C 1
ATOM 3992 O O . THR B 1 209 ? 3.76 -10.188 -6.184 1 98.75 209 THR B O 1
ATOM 3995 N N . GLY B 1 210 ? 3.043 -10.078 -4.09 1 98.44 210 GLY B N 1
ATOM 3996 C CA . GLY B 1 210 ? 2.033 -11.102 -4.293 1 98.44 210 GLY B CA 1
ATOM 3997 C C . GLY B 1 210 ? 0.722 -10.555 -4.824 1 98.44 210 GLY B C 1
ATOM 3998 O O . GLY B 1 210 ? -0.242 -11.305 -5 1 98.44 210 GLY B O 1
ATOM 3999 N N . LEU B 1 211 ? 0.688 -9.242 -5.062 1 97.94 211 LEU B N 1
ATOM 4000 C CA . LEU B 1 211 ? -0.572 -8.555 -5.328 1 97.94 211 LEU B CA 1
ATOM 4001 C C . LEU B 1 211 ? -0.517 -7.816 -6.66 1 97.94 211 LEU B C 1
ATOM 4003 O O . LEU B 1 211 ? 0.108 -6.758 -6.758 1 97.94 211 LEU B O 1
ATOM 4007 N N . GLY B 1 212 ? -1.271 -8.375 -7.609 1 98.06 212 GLY B N 1
ATOM 4008 C CA . GLY B 1 212 ? -1.345 -7.688 -8.891 1 98.06 212 GLY B CA 1
ATOM 4009 C C . GLY B 1 212 ? -1.953 -6.301 -8.797 1 98.06 212 GLY B C 1
ATOM 4010 O O . GLY B 1 212 ? -1.633 -5.422 -9.594 1 98.06 212 GLY B O 1
ATOM 4011 N N . GLN B 1 213 ? -2.803 -6.102 -7.789 1 98 213 GLN B N 1
ATOM 4012 C CA . GLN B 1 213 ? -3.463 -4.816 -7.586 1 98 213 GLN B CA 1
ATOM 4013 C C . GLN B 1 213 ? -2.467 -3.752 -7.125 1 98 213 GLN B C 1
ATOM 4015 O O . GLN B 1 213 ? -2.789 -2.562 -7.102 1 98 213 GLN B O 1
ATOM 4020 N N . HIS B 1 214 ? -1.223 -4.129 -6.852 1 97.81 214 HIS B N 1
ATOM 4021 C CA . HIS B 1 214 ? -0.174 -3.191 -6.465 1 97.81 214 HIS B CA 1
ATOM 4022 C C . HIS B 1 214 ? 0.945 -3.158 -7.5 1 97.81 214 HIS B C 1
ATOM 4024 O O . HIS B 1 214 ? 2.002 -2.572 -7.258 1 97.81 214 HIS B O 1
ATOM 4030 N N . LEU B 1 215 ? 0.748 -3.703 -8.656 1 98.75 215 LEU B N 1
ATOM 4031 C CA . LEU B 1 215 ? 1.839 -3.98 -9.578 1 98.75 215 LEU B CA 1
ATOM 4032 C C . LEU B 1 215 ? 2.512 -2.688 -10.031 1 98.75 215 LEU B C 1
ATOM 4034 O O . LEU B 1 215 ? 3.719 -2.514 -9.836 1 98.75 215 LEU B O 1
ATOM 4038 N N . LEU B 1 216 ? 1.771 -1.737 -10.625 1 98.69 216 LEU B N 1
ATOM 4039 C CA . LEU B 1 216 ? 2.346 -0.487 -11.109 1 98.69 216 LEU B CA 1
ATOM 4040 C C . LEU B 1 216 ? 3.02 0.278 -9.977 1 98.69 216 LEU B C 1
ATOM 4042 O O . LEU B 1 216 ? 4.18 0.678 -10.094 1 98.69 216 LEU B O 1
ATOM 4046 N N . PRO B 1 217 ? 2.406 0.381 -8.789 1 98.5 217 PRO B N 1
ATOM 4047 C CA . PRO B 1 217 ? 3.029 1.071 -7.656 1 98.5 217 PRO B CA 1
ATOM 4048 C C . PRO B 1 217 ? 4.359 0.445 -7.242 1 98.5 217 PRO B C 1
ATOM 4050 O O . PRO B 1 217 ? 5.348 1.156 -7.055 1 98.5 217 PRO B O 1
ATOM 4053 N N . VAL B 1 218 ? 4.449 -0.88 -7.172 1 98.25 218 VAL B N 1
ATOM 4054 C CA . VAL B 1 218 ? 5.645 -1.486 -6.594 1 98.25 218 VAL B CA 1
ATOM 4055 C C . VAL B 1 218 ? 6.75 -1.553 -7.641 1 98.25 218 VAL B C 1
ATOM 4057 O O . VAL B 1 218 ? 7.938 -1.487 -7.305 1 98.25 218 VAL B O 1
ATOM 4060 N N . VAL B 1 219 ? 6.406 -1.669 -8.875 1 98.38 219 VAL B N 1
ATOM 4061 C CA . VAL B 1 219 ? 7.418 -1.625 -9.93 1 98.38 219 VAL B CA 1
ATOM 4062 C C . VAL B 1 219 ? 8.078 -0.25 -9.953 1 98.38 219 VAL B C 1
ATOM 4064 O O . VAL B 1 219 ? 9.281 -0.137 -10.203 1 98.38 219 VAL B O 1
ATOM 4067 N N . SER B 1 220 ? 7.328 0.792 -9.617 1 97.06 220 SER B N 1
ATOM 4068 C CA . SER B 1 220 ? 7.859 2.15 -9.594 1 97.06 220 SER B CA 1
ATOM 4069 C C . SER B 1 220 ? 8.977 2.287 -8.562 1 97.06 220 SER B C 1
ATOM 4071 O O . SER B 1 220 ? 9.812 3.188 -8.664 1 97.06 220 SER B O 1
ATOM 4073 N N . ILE B 1 221 ? 9.016 1.383 -7.578 1 97.62 221 ILE B N 1
ATOM 4074 C CA . ILE B 1 221 ? 10.039 1.482 -6.547 1 97.62 221 ILE B CA 1
ATOM 4075 C C . ILE B 1 221 ? 11.039 0.34 -6.703 1 97.62 221 ILE B C 1
ATOM 4077 O O . ILE B 1 221 ? 11.789 0.033 -5.77 1 97.62 221 ILE B O 1
ATOM 4081 N N . GLY B 1 222 ? 10.977 -0.404 -7.785 1 97.56 222 GLY B N 1
ATOM 4082 C CA . GLY B 1 222 ? 12.086 -1.277 -8.117 1 97.56 222 GLY B CA 1
ATOM 4083 C C . GLY B 1 222 ? 11.758 -2.75 -7.98 1 97.56 222 GLY B C 1
ATOM 4084 O O . GLY B 1 222 ? 12.633 -3.607 -8.125 1 97.56 222 GLY B O 1
ATOM 4085 N N . ALA B 1 223 ? 10.516 -3.102 -7.715 1 98.5 223 ALA B N 1
ATOM 4086 C CA . ALA B 1 223 ? 10.133 -4.512 -7.625 1 98.5 223 ALA B CA 1
ATOM 4087 C C . ALA B 1 223 ? 10.305 -5.211 -8.969 1 98.5 223 ALA B C 1
ATOM 4089 O O . ALA B 1 223 ? 10.18 -4.582 -10.023 1 98.5 223 ALA B O 1
ATOM 4090 N N . ALA B 1 224 ? 10.539 -6.504 -8.938 1 98.75 224 ALA B N 1
ATOM 4091 C CA . ALA B 1 224 ? 10.844 -7.312 -10.117 1 98.75 224 ALA B CA 1
ATOM 4092 C C . ALA B 1 224 ? 9.57 -7.73 -10.844 1 98.75 224 ALA B C 1
ATOM 4094 O O . ALA B 1 224 ? 9.617 -8.148 -12 1 98.75 224 ALA B O 1
ATOM 4095 N N . GLY B 1 225 ? 8.516 -7.656 -10.227 1 98.69 225 GLY B N 1
ATOM 4096 C CA . GLY B 1 225 ? 7.238 -8.078 -10.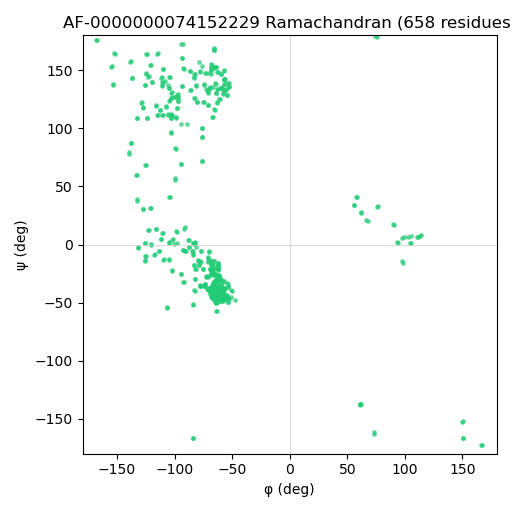781 1 98.69 225 GLY B CA 1
ATOM 4097 C C . GLY B 1 225 ? 6.266 -8.57 -9.727 1 98.69 225 GLY B C 1
ATOM 4098 O O . GLY B 1 225 ? 6.266 -8.078 -8.594 1 98.69 225 GLY B O 1
ATOM 4099 N N . ALA B 1 226 ? 5.371 -9.477 -10.18 1 98.88 226 ALA B N 1
ATOM 4100 C CA . ALA B 1 226 ? 4.344 -9.961 -9.258 1 98.88 226 ALA B CA 1
ATOM 4101 C C . ALA B 1 226 ? 4.156 -11.469 -9.391 1 98.88 226 ALA B C 1
ATOM 4103 O O . ALA B 1 226 ? 4.383 -12.039 -10.461 1 98.88 226 ALA B O 1
ATOM 4104 N N . ILE B 1 227 ? 3.916 -12.086 -8.32 1 98.81 227 ILE B N 1
ATOM 4105 C CA . ILE B 1 227 ? 3.332 -13.422 -8.234 1 98.81 227 ILE B CA 1
ATOM 4106 C C . ILE B 1 227 ? 1.859 -13.312 -7.84 1 98.81 227 ILE B C 1
ATOM 4108 O O . ILE B 1 227 ? 1.533 -13.203 -6.656 1 98.81 227 ILE B O 1
ATOM 4112 N N . ASP B 1 228 ? 0.967 -13.344 -8.805 1 98.44 228 ASP B N 1
ATOM 4113 C CA . ASP B 1 228 ? -0.386 -12.828 -8.625 1 98.44 228 ASP B CA 1
ATOM 4114 C C . ASP B 1 228 ? -1.43 -13.883 -8.992 1 98.44 228 ASP B C 1
ATOM 4116 O O . ASP B 1 228 ? -1.281 -14.586 -10 1 98.44 228 ASP B O 1
ATOM 4120 N N . GLY B 1 229 ? -2.473 -13.992 -8.18 1 98 229 GLY B N 1
ATOM 4121 C CA . GLY B 1 229 ? -3.541 -14.953 -8.391 1 98 229 GLY B CA 1
ATOM 4122 C C . GLY B 1 229 ? -4.426 -14.617 -9.578 1 98 229 GLY B C 1
ATOM 4123 O O . GLY B 1 229 ? -4.836 -15.5 -10.328 1 98 229 GLY B O 1
ATOM 4124 N N . SER B 1 230 ? -4.723 -13.328 -9.797 1 98.06 230 SER B N 1
ATOM 4125 C CA . SER B 1 230 ? -5.625 -12.938 -10.875 1 98.06 230 SER B CA 1
ATOM 4126 C C . SER B 1 230 ? -5 -13.188 -12.242 1 98.06 230 SER B C 1
ATOM 4128 O O . SER B 1 230 ? -5.711 -13.422 -13.219 1 98.06 230 SER B O 1
ATOM 4130 N N . ALA B 1 231 ? -3.684 -13.195 -12.32 1 98.69 231 ALA B N 1
ATOM 4131 C CA . ALA B 1 231 ? -2.99 -13.531 -13.562 1 98.69 231 ALA B CA 1
ATOM 4132 C C . ALA B 1 231 ? -3.287 -14.961 -13.992 1 98.69 231 ALA B C 1
ATOM 4134 O O . ALA B 1 231 ? -3.029 -15.336 -15.141 1 98.69 231 ALA B O 1
ATOM 4135 N N . GLY B 1 232 ? -3.818 -15.766 -13.062 1 98.44 232 GLY B N 1
ATOM 4136 C CA . GLY B 1 232 ? -4.199 -17.125 -13.391 1 98.44 232 GLY B CA 1
ATOM 4137 C C . GLY B 1 232 ? -5.395 -17.203 -14.32 1 98.44 232 GLY B C 1
ATOM 4138 O O . GLY B 1 232 ? -5.613 -18.234 -14.969 1 98.44 232 GLY B O 1
ATOM 4139 N N . PHE B 1 233 ? -6.211 -16.062 -14.352 1 98.25 233 PHE B N 1
ATOM 4140 C CA . PHE B 1 233 ? -7.383 -16.094 -15.219 1 98.25 233 PHE B CA 1
ATOM 4141 C C . PHE B 1 233 ? -7.457 -14.828 -16.062 1 98.25 233 PHE B C 1
ATOM 4143 O O . PHE B 1 233 ? -8.281 -14.742 -16.984 1 98.25 233 PHE B O 1
ATOM 4150 N N . PHE B 1 234 ? -6.598 -13.906 -15.914 1 98.62 234 PHE B N 1
ATOM 4151 C CA . PHE B 1 234 ? -6.352 -12.781 -16.797 1 98.62 234 PHE B CA 1
ATOM 4152 C C . PHE B 1 234 ? -4.859 -12.617 -17.062 1 98.62 234 PHE B C 1
ATOM 4154 O O . PHE B 1 234 ? -4.293 -11.547 -16.812 1 98.62 234 PHE B O 1
ATOM 4161 N N . PRO B 1 235 ? -4.223 -13.633 -17.625 1 98.75 235 PRO B N 1
ATOM 4162 C CA . PRO B 1 235 ? -2.768 -13.594 -17.766 1 98.75 235 PRO B CA 1
ATOM 4163 C C . PRO B 1 235 ? -2.299 -12.5 -18.719 1 98.75 235 PRO B C 1
ATOM 4165 O O . PRO B 1 235 ? -1.361 -11.758 -18.406 1 98.75 235 PRO B O 1
ATOM 4168 N N . ARG B 1 236 ? -2.943 -12.312 -19.812 1 98.75 236 ARG B N 1
ATOM 4169 C CA . ARG B 1 236 ? -2.467 -11.375 -20.828 1 98.75 236 ARG B CA 1
ATOM 4170 C C . ARG B 1 236 ? -2.605 -9.938 -20.344 1 98.75 236 ARG B C 1
ATOM 4172 O O . ARG B 1 236 ? -1.733 -9.102 -20.594 1 98.75 236 ARG B O 1
ATOM 4179 N N . SER B 1 237 ? -3.709 -9.648 -19.625 1 98.69 237 SER B N 1
ATOM 4180 C CA . SER B 1 237 ? -3.943 -8.305 -19.109 1 98.69 237 SER B CA 1
ATOM 4181 C C . SER B 1 237 ? -2.881 -7.922 -18.078 1 98.69 237 SER B C 1
ATOM 4183 O O . SER B 1 237 ? -2.355 -6.805 -18.109 1 98.69 237 SER B O 1
ATOM 4185 N N . VAL B 1 238 ? -2.553 -8.852 -17.172 1 98.88 238 VAL B N 1
ATOM 4186 C CA . VAL B 1 238 ? -1.58 -8.555 -16.125 1 98.88 238 VAL B CA 1
ATOM 4187 C C . VAL B 1 238 ? -0.18 -8.469 -16.734 1 98.88 238 VAL B C 1
ATOM 4189 O O . VAL B 1 238 ? 0.625 -7.625 -16.328 1 98.88 238 VAL B O 1
ATOM 4192 N N . VAL B 1 239 ? 0.139 -9.32 -17.703 1 98.88 239 VAL B N 1
ATOM 4193 C CA . VAL B 1 239 ? 1.415 -9.25 -18.406 1 98.88 239 VAL B CA 1
ATOM 4194 C C . VAL B 1 239 ? 1.536 -7.91 -19.125 1 98.88 239 VAL B C 1
ATOM 4196 O O . VAL B 1 239 ? 2.58 -7.258 -19.062 1 98.88 239 VAL B O 1
ATOM 4199 N N . ARG B 1 240 ? 0.444 -7.477 -19.781 1 98.88 240 ARG B N 1
ATOM 4200 C CA . ARG B 1 240 ? 0.44 -6.188 -20.469 1 98.88 240 ARG B CA 1
ATOM 4201 C C . ARG B 1 240 ? 0.683 -5.047 -19.484 1 98.88 240 ARG B C 1
ATOM 4203 O O . ARG B 1 240 ? 1.462 -4.133 -19.766 1 98.88 240 ARG B O 1
ATOM 4210 N N . LEU B 1 241 ? 0.029 -5.105 -18.375 1 98.88 241 LEU B N 1
ATOM 4211 C CA . LEU B 1 241 ? 0.25 -4.098 -17.344 1 98.88 241 LEU B CA 1
ATOM 4212 C C . LEU B 1 241 ? 1.716 -4.055 -16.938 1 98.88 241 LEU B C 1
ATOM 4214 O O . LEU B 1 241 ? 2.293 -2.977 -16.781 1 98.88 241 LEU B O 1
ATOM 4218 N N . TYR B 1 242 ? 2.342 -5.211 -16.766 1 98.88 242 TYR B N 1
ATOM 4219 C CA . TYR B 1 242 ? 3.744 -5.281 -16.375 1 98.88 242 TYR B CA 1
ATOM 4220 C C . TYR B 1 242 ? 4.641 -4.664 -17.438 1 98.88 242 TYR B C 1
ATOM 4222 O O . TYR B 1 242 ? 5.547 -3.889 -17.125 1 98.88 242 TYR B O 1
ATOM 4230 N N . GLU B 1 243 ? 4.371 -5.027 -18.656 1 98.81 243 GLU B N 1
ATOM 4231 C CA . GLU B 1 243 ? 5.156 -4.508 -19.766 1 98.81 243 GLU B CA 1
ATOM 4232 C C . GLU B 1 243 ? 5.137 -2.982 -19.797 1 98.81 243 GLU B C 1
ATOM 4234 O O . GLU B 1 243 ? 6.145 -2.35 -20.109 1 98.81 243 GLU B O 1
ATOM 4239 N N . LEU B 1 244 ? 4.004 -2.449 -19.484 1 98.75 244 LEU B N 1
ATOM 4240 C CA . LEU B 1 244 ? 3.861 -0.997 -19.469 1 98.75 244 LEU B CA 1
ATOM 4241 C C . LEU B 1 244 ? 4.473 -0.412 -18.203 1 98.75 244 LEU B C 1
ATOM 4243 O O . LEU B 1 244 ? 5.066 0.669 -18.234 1 98.75 244 LEU B O 1
ATOM 4247 N N . ALA B 1 245 ? 4.355 -1.126 -17.109 1 98.56 245 ALA B N 1
ATOM 4248 C CA . ALA B 1 245 ? 4.805 -0.636 -15.805 1 98.56 245 ALA B CA 1
ATOM 4249 C C . ALA B 1 245 ? 6.324 -0.484 -15.773 1 98.56 245 ALA B C 1
ATOM 4251 O O . ALA B 1 245 ? 6.848 0.416 -15.109 1 98.56 245 ALA B O 1
ATOM 4252 N N . VAL B 1 246 ? 7.062 -1.319 -16.453 1 98.06 246 VAL B N 1
ATOM 4253 C CA . VAL B 1 246 ? 8.516 -1.336 -16.344 1 98.06 246 VAL B CA 1
ATOM 4254 C C . VAL B 1 246 ? 9.117 -0.277 -17.266 1 98.06 246 VAL B C 1
ATOM 4256 O O . VAL B 1 246 ? 10.32 -0.027 -17.234 1 98.06 246 VAL B O 1
ATOM 4259 N N . LYS B 1 247 ? 8.281 0.326 -18.109 1 97.5 247 LYS B N 1
ATOM 4260 C CA . LYS B 1 247 ? 8.781 1.404 -18.953 1 97.5 247 LYS B CA 1
ATOM 4261 C C . LYS B 1 247 ? 9.07 2.656 -18.141 1 97.5 247 LYS B C 1
ATOM 4263 O O . LYS B 1 247 ? 8.164 3.256 -17.562 1 97.5 247 LYS B O 1
ATOM 4268 N N . VAL B 1 248 ? 10.273 3.08 -18.172 1 95.69 248 VAL B N 1
ATOM 4269 C CA . VAL B 1 248 ? 10.703 4.25 -17.422 1 95.69 248 VAL B CA 1
ATOM 4270 C C . VAL B 1 248 ? 10.203 5.52 -18.094 1 95.69 248 VAL B C 1
ATOM 4272 O O . VAL B 1 248 ? 9.883 6.508 -17.422 1 95.69 248 VAL B O 1
ATOM 4275 N N . ARG B 1 249 ? 10.156 5.469 -19.484 1 97.25 249 ARG B N 1
ATOM 4276 C CA . ARG B 1 249 ? 9.727 6.617 -20.281 1 97.25 249 ARG B CA 1
ATOM 4277 C C . ARG B 1 249 ? 8.594 6.234 -21.219 1 97.25 249 ARG B C 1
ATOM 4279 O O . ARG B 1 249 ? 8.766 6.238 -22.438 1 97.25 249 ARG B O 1
ATOM 4286 N N . PRO B 1 250 ? 7.434 5.953 -20.625 1 97.94 250 PRO B N 1
ATOM 4287 C CA . PRO B 1 250 ? 6.285 5.633 -21.469 1 97.94 250 PRO B CA 1
ATOM 4288 C C . PRO B 1 250 ? 5.789 6.832 -22.266 1 97.94 250 PRO B C 1
ATOM 4290 O O . PRO B 1 250 ? 5.957 7.977 -21.844 1 97.94 250 PRO B O 1
ATOM 4293 N N . THR B 1 251 ? 5.172 6.582 -23.453 1 98.06 251 THR B N 1
ATOM 4294 C CA . THR B 1 251 ? 4.414 7.625 -24.141 1 98.06 251 THR B CA 1
ATOM 4295 C C . THR B 1 251 ? 3.188 8.023 -23.328 1 98.06 251 THR B C 1
ATOM 4297 O O . THR B 1 251 ? 2.838 7.355 -22.344 1 98.06 251 THR B O 1
ATOM 4300 N N . ASP B 1 252 ? 2.588 9.109 -23.703 1 96.88 252 ASP B N 1
ATOM 4301 C CA . ASP B 1 252 ? 1.374 9.547 -23.016 1 96.88 252 ASP B CA 1
ATOM 4302 C C . ASP B 1 252 ? 0.287 8.477 -23.094 1 96.88 252 ASP B C 1
ATOM 4304 O O . ASP B 1 252 ? -0.427 8.242 -22.109 1 96.88 252 ASP B O 1
ATOM 4308 N N . GLU B 1 253 ? 0.221 7.867 -24.219 1 98 253 GLU B N 1
ATOM 4309 C CA . GLU B 1 253 ? -0.771 6.812 -24.422 1 98 253 GLU B CA 1
ATOM 4310 C C . GLU B 1 253 ? -0.481 5.609 -23.531 1 98 253 GLU B C 1
ATOM 4312 O O . GLU B 1 253 ? -1.398 5.027 -22.938 1 98 253 GLU B O 1
ATOM 4317 N N . GLU B 1 254 ? 0.767 5.234 -23.391 1 98.31 254 GLU B N 1
ATOM 4318 C CA . GLU B 1 254 ? 1.172 4.105 -22.562 1 98.31 254 GLU B CA 1
ATOM 4319 C C . GLU B 1 254 ? 0.942 4.406 -21.078 1 98.31 254 GLU B C 1
ATOM 4321 O O . GLU B 1 254 ? 0.528 3.525 -20.328 1 98.31 254 GLU B O 1
ATOM 4326 N N . ALA B 1 255 ? 1.231 5.621 -20.719 1 97.69 255 ALA B N 1
ATOM 4327 C CA . ALA B 1 255 ? 1.006 6.043 -19.344 1 97.69 255 ALA B CA 1
ATOM 4328 C C . ALA B 1 255 ? -0.474 5.969 -18.984 1 97.69 255 ALA B C 1
ATOM 4330 O O . ALA B 1 255 ? -0.832 5.496 -17.891 1 97.69 255 ALA B O 1
ATOM 4331 N N . ALA B 1 256 ? -1.333 6.379 -19.875 1 97.5 256 ALA B N 1
ATOM 4332 C CA . ALA B 1 256 ? -2.775 6.305 -19.656 1 97.5 256 ALA B CA 1
ATOM 4333 C C . ALA B 1 256 ? -3.248 4.855 -19.594 1 97.5 256 ALA B C 1
ATOM 4335 O O . ALA B 1 256 ? -4.074 4.5 -18.75 1 97.5 256 ALA B O 1
ATOM 4336 N N . GLU B 1 257 ? -2.705 4.031 -20.438 1 98.25 257 GLU B N 1
ATOM 4337 C CA . GLU B 1 257 ? -3.09 2.625 -20.5 1 98.25 257 GLU B CA 1
ATOM 4338 C C . GLU B 1 257 ? -2.699 1.887 -19.219 1 98.25 257 GLU B C 1
ATOM 4340 O O . GLU B 1 257 ? -3.488 1.104 -18.688 1 98.25 257 GLU B O 1
ATOM 4345 N N . ARG B 1 258 ? -1.481 2.086 -18.734 1 98.38 258 ARG B N 1
ATOM 4346 C CA . ARG B 1 258 ? -1.064 1.348 -17.547 1 98.38 258 ARG B CA 1
ATOM 4347 C C . ARG B 1 258 ? -1.885 1.76 -16.328 1 98.38 258 ARG B C 1
ATOM 4349 O O . ARG B 1 258 ? -2.156 0.939 -15.445 1 98.38 258 ARG B O 1
ATOM 4356 N N . ARG B 1 259 ? -2.316 3.047 -16.266 1 98 259 ARG B N 1
ATOM 4357 C CA . ARG B 1 259 ? -3.172 3.467 -15.164 1 98 259 ARG B CA 1
ATOM 4358 C C . ARG B 1 259 ? -4.543 2.809 -15.258 1 98 259 ARG B C 1
ATOM 4360 O O . ARG B 1 259 ? -5.074 2.33 -14.258 1 98 259 ARG B O 1
ATOM 4367 N N . LEU B 1 260 ? -5.074 2.785 -16.453 1 98.19 260 LEU B N 1
ATOM 4368 C CA . LEU B 1 260 ? -6.367 2.148 -16.656 1 98.19 260 LEU B CA 1
ATOM 4369 C C . LEU B 1 260 ? -6.305 0.662 -16.328 1 98.19 260 LEU B C 1
ATOM 4371 O O . LEU B 1 260 ? -7.191 0.131 -15.656 1 98.19 260 LEU B O 1
ATOM 4375 N N . LEU B 1 261 ? -5.262 -0.008 -16.797 1 98.69 261 LEU B N 1
ATOM 4376 C CA . LEU B 1 261 ? -5.098 -1.434 -16.531 1 98.69 261 LEU B CA 1
ATOM 4377 C C . LEU B 1 261 ? -4.949 -1.699 -15.039 1 98.69 261 LEU B C 1
ATOM 4379 O O . LEU B 1 261 ? -5.504 -2.67 -14.516 1 98.69 261 LEU B O 1
ATOM 4383 N N . GLN B 1 262 ? -4.176 -0.852 -14.367 1 98.81 262 GLN B N 1
ATOM 4384 C CA . GLN B 1 262 ? -4.031 -1.015 -12.922 1 98.81 262 GLN B CA 1
ATOM 4385 C C . GLN B 1 262 ? -5.379 -0.878 -12.219 1 98.81 262 GLN B C 1
ATOM 4387 O O . GLN B 1 262 ? -5.684 -1.642 -11.297 1 98.81 262 GLN B O 1
ATOM 4392 N N . PHE B 1 263 ? -6.195 0.113 -12.695 1 98.69 263 PHE B N 1
ATOM 4393 C CA . PHE B 1 263 ? -7.535 0.297 -12.156 1 98.69 263 PHE B CA 1
ATOM 4394 C C . PHE B 1 263 ? -8.375 -0.962 -12.352 1 98.69 263 PHE B C 1
ATOM 4396 O O . PHE B 1 263 ? -9.031 -1.426 -11.414 1 98.69 263 PHE B O 1
ATOM 4403 N N . ARG B 1 264 ? -8.32 -1.555 -13.516 1 98.62 264 ARG B N 1
ATOM 4404 C CA . ARG B 1 264 ? -9.109 -2.74 -13.844 1 98.62 264 ARG B CA 1
ATOM 4405 C C . ARG B 1 264 ? -8.633 -3.947 -13.039 1 98.62 264 ARG B C 1
ATOM 4407 O O . ARG B 1 264 ? -9.445 -4.676 -12.469 1 98.62 264 ARG B O 1
ATOM 4414 N N . VAL B 1 265 ? -7.328 -4.133 -12.977 1 98.62 265 VAL B N 1
ATOM 4415 C CA . VAL B 1 265 ? -6.758 -5.254 -12.234 1 98.62 265 VAL B CA 1
ATOM 4416 C C . VAL B 1 265 ? -7.082 -5.113 -10.75 1 98.62 265 VAL B C 1
ATOM 4418 O O . VAL B 1 265 ? -7.402 -6.102 -10.086 1 98.62 265 VAL B O 1
ATOM 4421 N N . SER B 1 266 ? -7.016 -3.895 -10.219 1 98.56 266 SER B N 1
ATOM 4422 C CA . SER B 1 266 ? -7.383 -3.652 -8.828 1 98.56 266 SER B CA 1
ATOM 4423 C C . SER B 1 266 ? -8.828 -4.047 -8.562 1 98.56 266 SER B C 1
ATOM 4425 O O . SER B 1 266 ? -9.133 -4.641 -7.523 1 98.56 266 SER B O 1
ATOM 4427 N N . GLY B 1 267 ? -9.711 -3.707 -9.484 1 97.88 267 GLY B N 1
ATOM 4428 C CA . GLY B 1 267 ? -11.109 -4.098 -9.352 1 97.88 267 GLY B CA 1
ATOM 4429 C C . GLY B 1 267 ? -11.305 -5.602 -9.289 1 97.88 267 GLY B C 1
ATOM 4430 O O . GLY B 1 267 ? -12 -6.109 -8.406 1 97.88 267 GLY B O 1
ATOM 4431 N N . VAL B 1 268 ? -10.641 -6.301 -10.148 1 97.75 268 VAL B N 1
ATOM 4432 C CA . VAL B 1 268 ? -10.758 -7.75 -10.25 1 97.75 268 VAL B CA 1
ATOM 4433 C C . VAL B 1 268 ? -10.148 -8.406 -9.008 1 97.75 268 VAL B C 1
ATOM 4435 O O . VAL B 1 268 ? -10.672 -9.406 -8.516 1 97.75 268 VAL B O 1
ATOM 4438 N N . GLU B 1 269 ? -9.086 -7.871 -8.531 1 96.94 269 GLU B N 1
ATOM 4439 C CA . GLU B 1 269 ? -8.367 -8.445 -7.395 1 96.94 269 GLU B CA 1
ATOM 4440 C C . GLU B 1 269 ? -9.234 -8.453 -6.137 1 96.94 269 GLU B C 1
ATOM 4442 O O . GLU B 1 269 ? -8.945 -9.18 -5.184 1 96.94 269 GLU B O 1
ATOM 4447 N N . GLU B 1 270 ? -10.305 -7.617 -6.125 1 96.5 270 GLU B N 1
ATOM 4448 C CA . GLU B 1 270 ? -11.211 -7.625 -4.977 1 96.5 270 GLU B CA 1
ATOM 4449 C C . GLU B 1 270 ? -11.867 -8.984 -4.801 1 96.5 270 GLU B C 1
ATOM 4451 O O . GLU B 1 270 ? -12.211 -9.383 -3.682 1 96.5 270 GLU B O 1
ATOM 4456 N N . ILE B 1 271 ? -12.039 -9.781 -5.855 1 96.31 271 ILE B N 1
ATOM 4457 C CA . ILE B 1 271 ? -12.547 -11.141 -5.777 1 96.31 271 ILE B CA 1
ATOM 4458 C C . ILE B 1 271 ? -11.555 -12.023 -5.016 1 96.31 271 ILE B C 1
ATOM 4460 O O . ILE B 1 271 ? -11.938 -12.781 -4.125 1 96.31 271 ILE B O 1
ATOM 4464 N N . VAL B 1 272 ? -10.25 -11.883 -5.348 1 96.19 272 VAL B N 1
ATOM 4465 C CA . VAL B 1 272 ? -9.188 -12.672 -4.723 1 96.19 272 VAL B CA 1
ATOM 4466 C C . VAL B 1 272 ? -9.047 -12.273 -3.254 1 96.19 272 VAL B C 1
ATOM 4468 O O . VAL B 1 272 ? -8.875 -13.133 -2.387 1 96.19 272 VAL B O 1
ATOM 4471 N N . VAL B 1 273 ? -9.164 -10.969 -3.002 1 95.25 273 VAL B N 1
ATOM 4472 C CA . VAL B 1 273 ? -9.07 -10.477 -1.632 1 95.25 273 VAL B CA 1
ATOM 4473 C C . VAL B 1 273 ? -10.203 -11.062 -0.792 1 95.25 273 VAL B C 1
ATOM 4475 O O . VAL B 1 273 ? -9.984 -11.477 0.351 1 95.25 273 VAL B O 1
ATOM 4478 N N . LYS B 1 274 ? -11.375 -11.117 -1.368 1 95.25 274 LYS B N 1
ATOM 4479 C CA . LYS B 1 274 ? -12.57 -11.539 -0.637 1 95.25 274 LYS B CA 1
ATOM 4480 C C . LYS B 1 274 ? -12.617 -13.055 -0.478 1 95.25 274 LYS B C 1
ATOM 4482 O O . LYS B 1 274 ? -13.016 -13.562 0.572 1 95.25 274 LYS B O 1
ATOM 4487 N N . PHE B 1 275 ? -12.117 -13.844 -1.507 1 97.31 275 PHE B N 1
ATOM 4488 C CA . PHE B 1 275 ? -12.453 -15.266 -1.495 1 97.31 275 PHE B CA 1
ATOM 4489 C C . PHE B 1 275 ? -11.195 -16.125 -1.555 1 97.31 275 PHE B C 1
ATOM 4491 O O . PHE B 1 275 ? -11.258 -17.344 -1.425 1 97.31 275 PHE B O 1
ATOM 4498 N N . GLY B 1 276 ? -10.008 -15.578 -1.799 1 96 276 GLY B N 1
ATOM 4499 C CA . GLY B 1 276 ? -8.75 -16.312 -1.819 1 96 276 GLY B CA 1
ATOM 4500 C C . GLY B 1 276 ? -8.711 -17.391 -2.877 1 96 276 GLY B C 1
ATOM 4501 O O . GLY B 1 276 ? -9.148 -17.188 -4.008 1 96 276 GLY B O 1
ATOM 4502 N N . THR B 1 277 ? -8.188 -18.484 -2.514 1 96.62 277 THR B N 1
ATOM 4503 C CA . THR B 1 277 ? -7.977 -19.625 -3.41 1 96.62 277 THR B CA 1
ATOM 4504 C C . THR B 1 277 ? -9.305 -20.109 -3.988 1 96.62 277 THR B C 1
ATOM 4506 O O . THR B 1 277 ? -9.375 -20.484 -5.156 1 96.62 277 THR B O 1
ATOM 4509 N N . VAL B 1 278 ? -10.344 -20.047 -3.244 1 97.38 278 VAL B N 1
ATOM 4510 C CA . VAL B 1 278 ? -11.664 -20.469 -3.68 1 97.38 278 VAL B CA 1
ATOM 4511 C C . VAL B 1 278 ? -12.141 -19.578 -4.828 1 97.38 278 VAL B C 1
ATOM 4513 O O . VAL B 1 278 ? -12.648 -20.078 -5.836 1 97.38 278 VAL B O 1
ATOM 4516 N N . GLY B 1 279 ? -11.938 -18.281 -4.633 1 97.62 279 GLY B N 1
ATOM 4517 C CA . GLY B 1 279 ? -12.305 -17.344 -5.676 1 97.62 279 GLY B CA 1
ATOM 4518 C C . GLY B 1 279 ? -11.469 -17.484 -6.934 1 97.62 279 GLY B C 1
ATOM 4519 O O . GLY B 1 279 ? -11.992 -17.391 -8.047 1 97.62 279 GLY B O 1
ATOM 4520 N N . ILE B 1 280 ? -10.211 -17.734 -6.797 1 98.19 280 ILE B N 1
ATOM 4521 C CA . ILE B 1 280 ? -9.297 -17.891 -7.922 1 98.19 280 ILE B CA 1
ATOM 4522 C C . ILE B 1 280 ? -9.688 -19.125 -8.742 1 98.19 280 ILE B C 1
ATOM 4524 O O . ILE B 1 280 ? -9.812 -19.047 -9.969 1 98.19 280 ILE B O 1
ATOM 4528 N N . LYS B 1 281 ? -9.945 -20.234 -8.062 1 97.69 281 LYS B N 1
ATOM 4529 C CA . LYS B 1 281 ? -10.312 -21.469 -8.75 1 97.69 281 LYS B CA 1
ATOM 4530 C C . LYS B 1 281 ? -11.633 -21.312 -9.492 1 97.69 281 LYS B C 1
ATOM 4532 O O . LYS B 1 281 ? -11.773 -21.766 -10.633 1 97.69 281 LYS B O 1
ATOM 4537 N N . GLU B 1 282 ? -12.539 -20.688 -8.82 1 97.88 282 GLU B N 1
ATOM 4538 C CA . GLU B 1 282 ? -13.82 -20.484 -9.484 1 97.88 282 GLU B CA 1
ATOM 4539 C C . GLU B 1 282 ? -13.688 -19.578 -10.703 1 97.88 282 GLU B C 1
ATOM 4541 O O . GLU B 1 282 ? -14.273 -19.844 -11.75 1 97.88 282 GLU B O 1
ATOM 4546 N N . ALA B 1 283 ? -12.938 -18.5 -10.602 1 98.38 283 ALA B N 1
ATOM 4547 C CA . ALA B 1 283 ? -12.719 -17.578 -11.727 1 98.38 283 ALA B CA 1
ATOM 4548 C C . ALA B 1 283 ? -12.031 -18.297 -12.883 1 98.38 283 ALA B C 1
ATOM 4550 O O . ALA B 1 283 ? -12.438 -18.156 -14.039 1 98.38 283 ALA B O 1
ATOM 4551 N N . ILE B 1 284 ? -11.031 -19.109 -12.586 1 98.62 284 ILE B N 1
ATOM 4552 C CA . ILE B 1 284 ? -10.32 -19.859 -13.617 1 98.62 284 ILE B CA 1
ATOM 4553 C C . ILE B 1 284 ? -11.281 -20.828 -14.305 1 98.62 284 ILE B C 1
ATOM 4555 O O . ILE B 1 284 ? -11.289 -20.922 -15.531 1 98.62 284 ILE B O 1
ATOM 4559 N N . SER B 1 285 ? -12.062 -21.484 -13.531 1 98.25 285 SER B N 1
ATOM 4560 C CA . SER B 1 285 ? -13.016 -22.438 -14.086 1 98.25 285 SER B CA 1
ATOM 4561 C C . SER B 1 285 ? -14.039 -21.734 -14.969 1 98.25 285 SER B C 1
ATOM 4563 O O . SER B 1 285 ? -14.234 -22.125 -16.125 1 98.25 285 SER B O 1
ATOM 4565 N N . ARG B 1 286 ? -14.648 -20.703 -14.516 1 97.88 286 ARG B N 1
ATOM 4566 C CA . ARG B 1 286 ? -15.742 -20.031 -15.211 1 97.88 286 ARG B CA 1
ATOM 4567 C C . ARG B 1 286 ? -15.227 -19.297 -16.453 1 97.88 286 ARG B C 1
ATOM 4569 O O . ARG B 1 286 ? -15.898 -19.281 -17.484 1 97.88 286 ARG B O 1
ATOM 4576 N N . LEU B 1 287 ? -14.094 -18.688 -16.312 1 97.94 287 LEU B N 1
ATOM 4577 C CA . LEU B 1 287 ? -13.656 -17.766 -17.359 1 97.94 287 LEU B CA 1
ATOM 4578 C C . LEU B 1 287 ? -12.75 -18.484 -18.359 1 97.94 287 LEU B C 1
ATOM 4580 O O . LEU B 1 287 ? -12.672 -18.078 -19.531 1 97.94 287 LEU B O 1
ATOM 4584 N N . ARG B 1 288 ? -12.055 -19.594 -17.906 1 97.94 288 ARG B N 1
ATOM 4585 C CA . ARG B 1 288 ? -11.031 -20.188 -18.766 1 97.94 288 ARG B CA 1
ATOM 4586 C C . ARG B 1 288 ? -11.305 -21.672 -18.969 1 97.94 288 ARG B C 1
ATOM 4588 O O . ARG B 1 288 ? -10.656 -22.312 -19.812 1 97.94 288 ARG B O 1
ATOM 4595 N N . GLY B 1 289 ? -12.172 -22.297 -18.188 1 97.75 289 GLY B N 1
ATOM 4596 C CA . GLY B 1 289 ? -12.633 -23.641 -18.469 1 97.75 289 GLY B CA 1
ATOM 4597 C C . GLY B 1 289 ? -11.773 -24.719 -17.828 1 97.75 289 GLY B C 1
ATOM 4598 O O . GLY B 1 289 ? -11.844 -25.875 -18.203 1 97.75 289 GLY B O 1
ATOM 4599 N N . PHE B 1 290 ? -10.938 -24.328 -16.812 1 98.31 290 PHE B N 1
ATOM 4600 C CA . PHE B 1 290 ? -10.078 -25.312 -16.172 1 98.31 290 PHE B CA 1
ATOM 4601 C C . PHE B 1 290 ? -10.625 -25.688 -14.797 1 98.31 290 PHE B C 1
ATOM 4603 O O . PHE B 1 290 ? -10.82 -24.812 -13.945 1 98.31 290 PHE B O 1
ATOM 4610 N N . GLY B 1 291 ? -10.875 -26.984 -14.578 1 97.31 291 GLY B N 1
ATOM 4611 C CA . GLY B 1 291 ? -11.266 -27.484 -13.273 1 97.31 291 GLY B CA 1
ATOM 4612 C C . GLY B 1 291 ? -12.711 -27.172 -12.93 1 97.31 291 GLY B C 1
ATOM 4613 O O . GLY B 1 291 ? -13.422 -26.547 -13.711 1 97.31 291 GLY B O 1
ATOM 4614 N N . ASP B 1 292 ? -13.117 -27.641 -11.742 1 96.69 292 ASP B N 1
ATOM 4615 C CA . ASP B 1 292 ? -14.453 -27.375 -11.219 1 96.69 292 ASP B CA 1
ATOM 4616 C C . ASP B 1 292 ? -14.492 -26.047 -10.461 1 96.69 292 ASP B C 1
ATOM 4618 O O . ASP B 1 292 ? -13.508 -25.656 -9.844 1 96.69 292 ASP B O 1
ATOM 4622 N N . ILE B 1 293 ? -15.617 -25.391 -10.469 1 96.25 293 ILE B N 1
ATOM 4623 C CA . ILE B 1 293 ? -15.773 -24.094 -9.812 1 96.25 293 ILE B CA 1
ATOM 4624 C C . ILE B 1 293 ? -15.539 -24.25 -8.312 1 96.25 293 ILE B C 1
ATOM 4626 O O . ILE B 1 293 ? -15.18 -23.281 -7.629 1 96.25 293 ILE B O 1
ATOM 4630 N N . ASP B 1 294 ? -15.672 -25.422 -7.766 1 95.12 294 ASP B N 1
ATOM 4631 C CA . ASP B 1 294 ? -15.477 -25.672 -6.34 1 95.12 294 ASP B CA 1
ATOM 4632 C C . ASP B 1 294 ? -14.484 -26.812 -6.109 1 95.12 294 ASP B C 1
ATOM 4634 O O . ASP B 1 294 ? -14.617 -27.578 -5.156 1 95.12 294 ASP B O 1
ATOM 4638 N N . GLY B 1 295 ? -13.57 -26.969 -6.969 1 94.62 295 GLY B N 1
ATOM 4639 C CA . GLY B 1 295 ? -12.617 -28.062 -6.938 1 94.62 295 GLY B CA 1
ATOM 4640 C C . GLY B 1 295 ? -11.523 -27.875 -5.902 1 94.62 295 GLY B C 1
ATOM 4641 O O . GLY B 1 295 ? -10.359 -27.656 -6.254 1 94.62 295 GLY B O 1
ATOM 4642 N N . THR B 1 296 ? -11.883 -28.016 -4.578 1 96.38 296 THR B N 1
ATOM 4643 C CA . THR B 1 296 ? -10.938 -27.844 -3.484 1 96.38 296 THR B CA 1
ATOM 4644 C C . THR B 1 296 ? -10.914 -29.094 -2.6 1 96.38 296 THR B C 1
ATOM 4646 O O . THR B 1 296 ? -11.758 -29.969 -2.742 1 96.38 296 THR B O 1
ATOM 4649 N N . ARG B 1 297 ? -9.93 -29.203 -1.811 1 97.06 297 ARG B N 1
ATOM 4650 C CA . ARG B 1 297 ? -9.945 -30.172 -0.723 1 97.06 297 ARG B CA 1
ATOM 4651 C C . ARG B 1 297 ? -10.461 -29.547 0.568 1 97.06 297 ARG B C 1
ATOM 4653 O O . ARG B 1 297 ? -10.336 -28.344 0.771 1 97.06 297 ARG B O 1
ATOM 4660 N N . LEU B 1 298 ? -11.062 -30.453 1.402 1 95.5 298 LEU B N 1
ATOM 4661 C CA . LEU B 1 298 ? -11.547 -30.016 2.705 1 95.5 298 LEU B CA 1
ATOM 4662 C C . LEU B 1 298 ? -10.422 -29.391 3.523 1 95.5 298 LEU B C 1
ATOM 4664 O O . LEU B 1 298 ? -9.273 -29.844 3.449 1 95.5 298 LEU B O 1
ATOM 4668 N N . PRO B 1 299 ? -10.672 -28.234 4.27 1 95.75 299 PRO B N 1
ATOM 4669 C CA . PRO B 1 299 ? -12.008 -27.75 4.641 1 95.75 299 PRO B CA 1
ATOM 4670 C C . PRO B 1 299 ? -12.578 -26.75 3.633 1 95.75 299 PRO B C 1
ATOM 4672 O O . PRO B 1 299 ? -13.703 -26.281 3.797 1 95.75 299 PRO B O 1
ATOM 4675 N N . LEU B 1 300 ? -11.812 -26.328 2.584 1 94.94 300 LEU B N 1
ATOM 4676 C CA . LEU B 1 300 ? -12.391 -25.516 1.521 1 94.94 300 LEU B CA 1
ATOM 4677 C C . LEU B 1 300 ? -13.484 -26.281 0.781 1 94.94 300 LEU B C 1
ATOM 4679 O O . LEU B 1 300 ? -13.258 -27.391 0.32 1 94.94 300 LEU B O 1
ATOM 4683 N N . HIS B 1 301 ? -14.664 -25.688 0.798 1 92.5 301 HIS B N 1
ATOM 4684 C CA . HIS B 1 301 ? -15.797 -26.438 0.283 1 92.5 301 HIS B CA 1
ATOM 4685 C C . HIS B 1 301 ? -16.891 -25.516 -0.245 1 92.5 301 HIS B C 1
ATOM 4687 O O . HIS B 1 301 ? -17.172 -24.484 0.353 1 92.5 301 HIS B O 1
ATOM 4693 N N . GLY B 1 302 ? -17.422 -25.922 -1.411 1 92.94 302 GLY B N 1
ATOM 4694 C CA . GLY B 1 302 ? -18.672 -25.328 -1.844 1 92.94 302 GLY B CA 1
ATOM 4695 C C . GLY B 1 302 ? -18.484 -24.125 -2.76 1 92.94 302 GLY B C 1
ATOM 4696 O O . GLY B 1 302 ? -19.453 -23.516 -3.199 1 92.94 302 GLY B O 1
ATOM 4697 N N . GLY B 1 303 ? -17.219 -23.812 -3.068 1 95.12 303 GLY B N 1
ATOM 4698 C CA . GLY B 1 303 ? -16.984 -22.625 -3.887 1 95.12 303 GLY B CA 1
ATOM 4699 C C . GLY B 1 303 ? -17.203 -21.328 -3.131 1 95.12 303 GLY B C 1
ATOM 4700 O O . GLY B 1 303 ? -17.078 -21.297 -1.904 1 95.12 303 GLY B O 1
ATOM 4701 N N . ILE B 1 304 ? -17.391 -20.172 -3.9 1 97.06 304 ILE B N 1
ATOM 4702 C CA . ILE B 1 304 ? -17.547 -18.891 -3.234 1 97.06 304 ILE B CA 1
ATOM 4703 C C . ILE B 1 304 ? -18.891 -18.859 -2.488 1 97.06 304 ILE B C 1
ATOM 4705 O O . ILE B 1 304 ? -19.891 -19.344 -2.998 1 97.06 304 ILE B O 1
ATOM 4709 N N . PRO B 1 305 ? -18.906 -18.391 -1.289 1 96.56 305 PRO B N 1
ATOM 4710 C CA . PRO B 1 305 ? -20.188 -18.219 -0.587 1 96.56 305 PRO B CA 1
ATOM 4711 C C . PRO B 1 305 ? -21.156 -17.328 -1.354 1 96.56 305 PRO B C 1
ATOM 4713 O O . PRO B 1 305 ? -20.766 -16.297 -1.893 1 96.56 305 PRO B O 1
ATOM 4716 N N . GLY B 1 306 ? -22.406 -17.75 -1.488 1 96.75 306 GLY B N 1
ATOM 4717 C CA . GLY B 1 306 ? -23.422 -17.031 -2.262 1 96.75 306 GLY B CA 1
ATOM 4718 C C . GLY B 1 306 ? -23.594 -17.578 -3.664 1 96.75 306 GLY B C 1
ATOM 4719 O O . GLY B 1 306 ? -24.562 -17.25 -4.352 1 96.75 306 GLY B O 1
ATOM 4720 N N . GLY B 1 307 ? -22.641 -18.406 -4.129 1 96.38 307 GLY B N 1
ATOM 4721 C CA . GLY B 1 307 ? -22.766 -19.141 -5.379 1 96.38 307 GLY B CA 1
ATOM 4722 C C . GLY B 1 307 ? -22.906 -18.234 -6.594 1 96.38 307 GLY B C 1
ATOM 4723 O O . GLY B 1 307 ? -22.188 -17.234 -6.715 1 96.38 307 GLY B O 1
ATOM 4724 N N . ASP B 1 308 ? -23.75 -18.609 -7.406 1 97.25 308 ASP B N 1
ATOM 4725 C CA . ASP B 1 308 ? -23.953 -17.906 -8.672 1 97.25 308 ASP B CA 1
ATOM 4726 C C . ASP B 1 308 ? -24.422 -16.484 -8.445 1 97.25 308 ASP B C 1
ATOM 4728 O O . ASP B 1 308 ? -24.078 -15.57 -9.203 1 97.25 308 ASP B O 1
ATOM 4732 N N . ALA B 1 309 ? -25.203 -16.328 -7.469 1 97.81 309 ALA B N 1
ATOM 4733 C CA . ALA B 1 309 ? -25.734 -15 -7.176 1 97.81 309 ALA B CA 1
ATO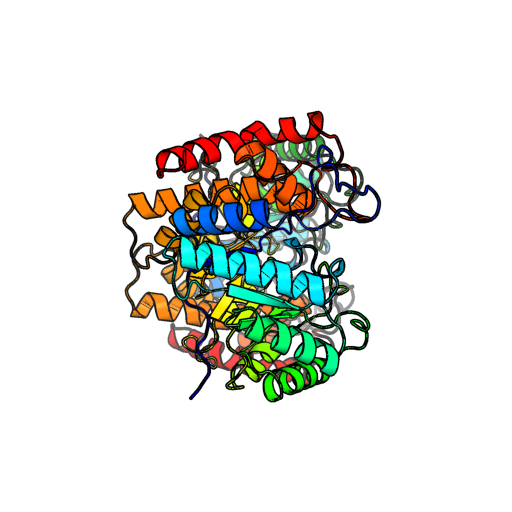M 4734 C C . ALA B 1 309 ? -24.594 -14.047 -6.789 1 97.81 309 ALA B C 1
ATOM 4736 O O . ALA B 1 309 ? -24.562 -12.906 -7.254 1 97.81 309 ALA B O 1
ATOM 4737 N N . GLU B 1 310 ? -23.688 -14.523 -5.977 1 97.38 310 GLU B N 1
ATOM 4738 C CA . GLU B 1 310 ? -22.516 -13.727 -5.613 1 97.38 310 GLU B CA 1
ATOM 4739 C C . GLU B 1 310 ? -21.625 -13.477 -6.824 1 97.38 310 GLU B C 1
ATOM 4741 O O . GLU B 1 310 ? -21.188 -12.344 -7.047 1 97.38 310 GLU B O 1
ATOM 4746 N N . TRP B 1 311 ? -21.375 -14.477 -7.609 1 97.69 311 TRP B N 1
ATOM 4747 C CA . TRP B 1 311 ? -20.547 -14.344 -8.797 1 97.69 311 TRP B CA 1
ATOM 4748 C C . TRP B 1 311 ? -21.094 -13.273 -9.734 1 97.69 311 TRP B C 1
ATOM 4750 O O . TRP B 1 311 ? -20.328 -12.484 -10.297 1 97.69 311 TRP B O 1
ATOM 4760 N N . ALA B 1 312 ? -22.375 -13.203 -9.828 1 97.81 312 ALA B N 1
ATOM 4761 C CA . ALA B 1 312 ? -23.031 -12.281 -10.75 1 97.81 312 ALA B CA 1
ATOM 4762 C C . ALA B 1 312 ? -22.781 -10.828 -10.352 1 97.81 312 ALA B C 1
ATOM 4764 O O . ALA B 1 312 ? -22.797 -9.938 -11.203 1 97.81 312 ALA B O 1
ATOM 4765 N N . GLN B 1 313 ? -22.531 -10.594 -9.133 1 96.44 313 GLN B N 1
ATOM 4766 C CA . GLN B 1 313 ? -22.297 -9.242 -8.633 1 96.44 313 GLN B CA 1
ATOM 4767 C C . GLN B 1 313 ? -20.953 -8.703 -9.117 1 96.44 313 GLN B C 1
ATOM 4769 O O . GLN B 1 313 ? -20.703 -7.496 -9.039 1 96.44 313 GLN B O 1
ATOM 4774 N N . TRP B 1 314 ? -20.109 -9.539 -9.688 1 97.31 314 TRP B N 1
ATOM 4775 C CA . TRP B 1 314 ? -18.766 -9.141 -10.07 1 97.31 314 TRP B CA 1
ATOM 4776 C C . TRP B 1 314 ? -18.672 -8.875 -11.57 1 97.31 314 TRP B C 1
ATOM 4778 O O . TRP B 1 314 ? -17.594 -8.547 -12.086 1 97.31 314 TRP B O 1
ATOM 4788 N N . LYS B 1 315 ? -19.766 -8.945 -12.258 1 96.81 315 LYS B N 1
ATOM 4789 C CA . LYS B 1 315 ? -19.797 -8.805 -13.711 1 96.81 315 LYS B CA 1
ATOM 4790 C C . LYS B 1 315 ? -19.203 -7.465 -14.148 1 96.81 315 LYS B C 1
ATOM 4792 O O . LYS B 1 315 ? -18.469 -7.395 -15.133 1 96.81 315 LYS B O 1
ATOM 4797 N N . SER B 1 316 ? -19.531 -6.414 -13.445 1 95.25 316 SER B N 1
ATOM 4798 C CA . SER B 1 316 ? -19.141 -5.066 -13.828 1 95.25 316 SER B CA 1
ATOM 4799 C C . SER B 1 316 ? -17.625 -4.906 -13.766 1 95.25 316 SER B C 1
ATOM 4801 O O . SER B 1 316 ? -17.047 -4.074 -14.477 1 95.25 316 SER B O 1
ATOM 4803 N N . VAL B 1 317 ? -17.016 -5.684 -12.953 1 96.19 317 VAL B N 1
ATOM 4804 C CA . VAL B 1 317 ? -15.562 -5.609 -12.805 1 96.19 317 VAL B CA 1
ATOM 4805 C C . VAL B 1 317 ? -14.891 -6.59 -13.773 1 96.19 317 VAL B C 1
ATOM 4807 O O . VAL B 1 317 ? -13.852 -6.285 -14.352 1 96.19 317 VAL B O 1
ATOM 4810 N N . LEU B 1 318 ? -15.516 -7.695 -14.055 1 98.19 318 LEU B N 1
ATOM 4811 C CA . LEU B 1 318 ? -14.914 -8.773 -14.828 1 98.19 318 LEU B CA 1
ATOM 4812 C C . LEU B 1 318 ? -15.031 -8.492 -16.328 1 98.19 318 LEU B C 1
ATOM 4814 O O . LEU B 1 318 ? -14.086 -8.727 -17.078 1 98.19 318 LEU B O 1
ATOM 4818 N N . GLU B 1 319 ? -16.141 -7.965 -16.75 1 98 319 GLU B N 1
ATOM 4819 C CA . GLU B 1 319 ? -16.438 -7.859 -18.188 1 98 319 GLU B CA 1
ATOM 4820 C C . GLU B 1 319 ? -15.484 -6.891 -18.875 1 98 319 GLU B C 1
ATOM 4822 O O . GLU B 1 319 ? -14.961 -7.195 -19.953 1 98 319 GLU B O 1
ATOM 4827 N N . PRO B 1 320 ? -15.266 -5.723 -18.266 1 97.88 320 PRO B N 1
ATOM 4828 C CA . PRO B 1 320 ? -14.336 -4.812 -18.938 1 97.88 320 PRO B CA 1
ATOM 4829 C C . PRO B 1 320 ? -12.938 -5.406 -19.094 1 97.88 320 PRO B C 1
ATOM 4831 O O . PRO B 1 320 ? -12.289 -5.207 -20.125 1 97.88 320 PRO B O 1
ATOM 4834 N N . LEU B 1 321 ? -12.43 -6.121 -18.109 1 98.25 321 LEU B N 1
ATOM 4835 C CA . LEU B 1 321 ? -11.102 -6.707 -18.219 1 98.25 321 LEU B CA 1
ATOM 4836 C C . LEU B 1 321 ? -11.109 -7.895 -19.172 1 98.25 321 LEU B C 1
ATOM 4838 O O . LEU B 1 321 ? -10.117 -8.148 -19.859 1 98.25 321 LEU B O 1
ATOM 4842 N N . GLU B 1 322 ? -12.211 -8.641 -19.188 1 98.19 322 GLU B N 1
ATOM 4843 C CA . GLU B 1 322 ? -12.359 -9.727 -20.156 1 98.19 322 GLU B CA 1
ATOM 4844 C C . GLU B 1 322 ? -12.234 -9.203 -21.594 1 98.19 322 GLU B C 1
ATOM 4846 O O . GLU B 1 322 ? -11.609 -9.836 -22.438 1 98.19 322 GLU B O 1
ATOM 4851 N N . ALA B 1 323 ? -12.859 -8.039 -21.812 1 98 323 ALA B N 1
ATOM 4852 C CA . ALA B 1 323 ? -12.773 -7.434 -23.141 1 98 323 ALA B CA 1
ATOM 4853 C C . ALA B 1 323 ? -11.328 -7.09 -23.484 1 98 323 ALA B C 1
ATOM 4855 O O . ALA B 1 323 ? -10.883 -7.324 -24.609 1 98 323 ALA B O 1
ATOM 4856 N N . ILE B 1 324 ? -10.609 -6.562 -22.547 1 98 324 ILE B N 1
ATOM 4857 C CA . ILE B 1 324 ? -9.203 -6.234 -22.75 1 98 324 ILE B CA 1
ATOM 4858 C C . ILE B 1 324 ? -8.406 -7.512 -22.984 1 98 324 ILE B C 1
ATOM 4860 O O . ILE B 1 324 ? -7.605 -7.59 -23.922 1 98 324 ILE B O 1
ATOM 4864 N N . GLU B 1 325 ? -8.633 -8.523 -22.172 1 98.12 325 GLU B N 1
ATOM 4865 C CA . GLU B 1 325 ? -7.949 -9.812 -22.281 1 98.12 325 GLU B CA 1
ATOM 4866 C C . GLU B 1 325 ? -8.094 -10.406 -23.672 1 98.12 325 GLU B C 1
ATOM 4868 O O . GLU B 1 325 ? -7.117 -10.859 -24.266 1 98.12 325 GLU B O 1
ATOM 4873 N N . LYS B 1 326 ? -9.273 -10.383 -24.219 1 97.06 326 LYS B N 1
ATOM 4874 C CA . LYS B 1 326 ? -9.57 -10.93 -25.531 1 97.06 326 LYS B CA 1
ATOM 4875 C C . LYS B 1 326 ? -8.883 -10.125 -26.641 1 97.06 326 LYS B C 1
ATOM 4877 O O . LYS B 1 326 ? -8.422 -10.688 -27.641 1 97.06 326 LYS B O 1
ATOM 4882 N N . SER B 1 327 ? -8.828 -8.828 -26.391 1 97.25 327 SER B N 1
ATOM 4883 C CA . SER B 1 327 ? -8.211 -7.965 -27.391 1 97.25 327 SER B CA 1
ATOM 4884 C C . SER B 1 327 ? -6.707 -8.219 -27.484 1 97.25 327 SER B C 1
ATOM 4886 O O . SER B 1 327 ? -6.086 -7.914 -28.516 1 97.25 327 SER B O 1
ATOM 4888 N N . LEU B 1 328 ? -6.078 -8.766 -26.469 1 96.88 328 LEU B N 1
ATOM 4889 C CA . LEU B 1 328 ? -4.641 -9.008 -26.422 1 96.88 328 LEU B CA 1
ATOM 4890 C C . LEU B 1 328 ? -4.301 -10.398 -26.953 1 96.88 328 LEU B C 1
ATOM 4892 O O . LEU B 1 328 ? -3.133 -10.789 -26.984 1 96.88 328 LEU B O 1
ATOM 4896 N N . GLY B 1 329 ? -5.121 -11.164 -27.656 1 85.5 329 GLY B N 1
ATOM 4897 C CA . GLY B 1 329 ? -4.867 -12.445 -28.297 1 85.5 329 GLY B CA 1
ATOM 4898 C C . GLY B 1 329 ? -5.426 -13.625 -27.516 1 85.5 329 GLY B C 1
ATOM 4899 O O . GLY B 1 329 ? -5.105 -14.773 -27.812 1 85.5 329 GLY B O 1
ATOM 4900 N N . GLY B 1 330 ? -6.16 -13.391 -26.469 1 63.25 330 GLY B N 1
ATOM 4901 C CA . GLY B 1 330 ? -6.641 -14.516 -25.672 1 63.25 330 GLY B CA 1
ATOM 4902 C C . GLY B 1 330 ? -7.977 -15.047 -26.156 1 63.25 330 GLY B C 1
ATOM 4903 O O . GLY B 1 330 ? -8.852 -14.281 -26.562 1 63.25 330 GLY B O 1
ATOM 4904 N N . GLN B 1 331 ? -8 -16.281 -26.922 1 52.03 331 GLN B N 1
ATOM 4905 C CA . GLN B 1 331 ? -9.281 -16.938 -27.125 1 52.03 331 GLN B CA 1
ATOM 4906 C C . GLN B 1 331 ? -9.82 -17.516 -25.812 1 52.03 331 GLN B C 1
ATOM 4908 O O . GLN B 1 331 ? -9.047 -17.891 -24.938 1 52.03 331 GLN B O 1
#

pLDDT: mean 97.05, std 4.65, range [50.25, 98.94]

Radius of gyration: 26.11 Å; Cα contacts (8 Å, |Δi|>4): 1426; chains: 2; bounding box: 54×81×60 Å

Foldseek 3Di:
DFQFAQFFAEEAADAFFFDAPPDPQQDQFDGHGPLVLLQVLLLVLVVLPHQAYEYLDVLHVVVSDDLVSLLSSLLSNQVSCVVSPNPLRAYEYEDDDQALVVLQVSLVSNVVSPHQEYEYEQAQPVLVPADLVNSLVSVCSNQVRHPHQYAYEYDCVVRVNRDHALVSLLVNLPDSSHQEYEAADDPLVSLLSNQQPPSHDCRRYAYEYQDLLCFLVSVVSHHSGYHYLVCSQLVNLSRLLNVLSNDPDDDPVSVVSNVVSSVLSNLVCVQCVQANSLSSQLSCCVRPNRHDSQRDHPPRGDGDPPPPNVVVVSCVSPVVSSVVSVVSPDD/DFQFAQFFAEEAADAFFFDAPPDPQQDQFDGHGPLVLLQVLLLVLVVLPHQAYEYLDVLHVVVSDDLVSLLSSLLSNQVSCVVSPNPLRAYEYEDDDQALVVLQVSLVSNVVSPHQEYEYEQAQPVLVPDDLVNSLVSVCSNQVRHPHQYAYEYDCVVRVNRDHALVSLLVNLPDSSHQEYEAADDPLVSLLSHQQPPSHDCRRYAYEYQDLLCFLVSVVSHHSGYHYLVCSQLVNLSRLLNVLSNDPDDDPVSVVSNVVSSVLSNLVCVQCVQANSLSSQLSCCVRPNRHDSQRDHPPRGDGDPPPPNVVVVSCVSPVVSSVVSVVSPND

Sequence (662 aa):
MPSAAPPPGIYVPVPTFFARKSAASYDPITPPLDLETQAAHSVYLAQAGIKGLVILGSTGEAVHLRLAERGQVLSAARAALDKAGFSDYPIIAGTATQGVDETVEHLTAARDAGAQWGLCLVPGYFAGASTQSGIIAWFRAVADRSPLPVLIYHYPGVSNNVKVAPSTYEILAAHPNIVGCKLSHGDASHHALIAANPSIDHTAFATFTGLGQHLLPVVSIGAAGAIDGSAGFFPRSVVRLYELAVKVRPTDEEAAERRLLQFRVSGVEEIVVKFGTVGIKEAISRLRGFGDIDGTRLPLHGGIPGGDAEWAQWKSVLEPLEAIEKSLGGQMPSAAPPPGIYVPVPTFFARKSAASYDPITPPLDLETQAAHSVYLAQAGIKGLVILGSTGEAVHLRLAERGQVLSAARAALDKAGFSDYPIIAGTATQGVDETVEHLTAARDAGAQWGLCLVPGYFAGASTQSGIIAWFRAVADRSPLPVLIYHYPGVSNNVKVAPSTYEILAAHPNIVGCKLSHGDASHHALIAANPSIDHTAFATFTGLGQHLLPVVSIGAAGAIDGSAGFFPRSVVRLYELAVKVRPTDEEAAERRLLQFRVSGVEEIVVKFGTVGIKEAISRLRGFGDIDGTRLPLHGGIPGGDAEWAQWKSVLEPLEAIEKSLGGQ

Organism: Verticillium dahliae (strain VdLs.17 / ATCC MYA-4575 / FGSC 10137) (NCBI:txid498257)

Nearest PDB structures (foldseek):
  3s5o-assembly1_A  TM=9.120E-01  e=1.259E-18  Homo sapiens
  3n2x-assembly1_C  TM=8.662E-01  e=3.551E-19  Escherichia coli K-12
  5c54-assembly1_D  TM=8.731E-01  e=4.980E-18  Corynebacterium glutamicum ATCC 13032
  3pb0-assembly4_D  TM=8.881E-01  e=9.120E-18  Thermotoga maritima
  1o5k-assembly1_A  TM=9.167E-01  e=1.211E-16  Thermotoga maritima MSB8

InterPro domains:
  IPR002220 DapA-like [PF00701] (43-250)
  IPR002220 DapA-like [PR00146] (49-70)
  IPR002220 DapA-like [PR00146] (89-107)
  IPR002220 DapA-like [PR00146] (148-165)
  IPR002220 DapA-like [PTHR12128] (7-325)
  IPR002220 DapA-like [SM01130] (6-319)
  IPR013785 Aldolase-type TIM barrel [G3DSA:3.20.20.70] (4-319)
  IPR020624 Schiff base-forming aldolase, conserved site [PS00665] (52-69)

Secondary structure (DSSP, 8-state):
-PPPPPPSEEEEEEPPPB--TTSTT--SSSPPB-HHHHHHHHHHHHHTT--EEEESSTTTTGGG--HHHHHHHHHHHHHHHHHTT-TT--EEEEE--SSHHHHHHHHHHHHHHT-SEEEEEPP-TTGGG--HHHHHHHHHHHHHH-SS-EEEEE-GGGTTT----HHHHHHHTTSTTEEEEEE-S-BHHHHHHHHT-TTS-TTT-EEEES-GGGHHHHHTTT--EEE-SGGGTSHHHHHHHHHHHT-SS--HHHHHHHHHHHHHHHHHHHHHHHHHHHHHHHHHHHHH--S-TT---TTS-SSSTTHHHHHHTTHHHHHHHHHHHHHTT--/-PPPPPPSEEEEEEPPPB--TTSTT--SSSPPB-HHHHHHHHHHHHHTT--EEEESSTTTTGGG--HHHHHHHHHHHHHHHHHTT-TT--EEEEE--SSHHHHHHHHHHHHHHT-SEEEEEPP-TTGGG--HHHHHHHHHHHHHH-SS-EEEEE-GGGTTT----HHHHHHHTTSTTEEEEEE-S-BHHHHHHHHT-TTS-TTT-EEEES-GGGHHHHHTTT--EEE-SGGGTSHHHHHHHHHHHT-SS--HHHHHHHHHHHHHHHHHHHHHHHHHHHHHHHHHHHHH--S-TT---TTS-SSSTTHHHHHHTTHHHHHHHHHHHHHTT--